Protein AF-A0A3S1HNQ4-F1 (afdb_monomer_lite)

Structure (mmCIF, N/CA/C/O backbone):
data_AF-A0A3S1HNQ4-F1
#
_entry.id   AF-A0A3S1HNQ4-F1
#
loop_
_atom_site.group_PDB
_atom_site.id
_atom_site.type_symbol
_atom_site.label_atom_id
_atom_site.label_alt_id
_atom_site.label_comp_id
_atom_site.label_asym_id
_atom_site.label_entity_id
_atom_site.label_seq_id
_atom_site.pdbx_PDB_ins_code
_atom_site.Cartn_x
_atom_site.Cartn_y
_atom_site.Cartn_z
_atom_site.occupancy
_atom_site.B_iso_or_equiv
_atom_site.auth_seq_id
_atom_site.auth_comp_id
_atom_site.auth_asym_id
_atom_site.auth_atom_id
_atom_site.pdbx_PDB_model_num
ATOM 1 N N . MET A 1 1 ? 0.283 -37.337 -49.065 1.00 54.34 1 MET A N 1
ATOM 2 C CA . MET A 1 1 ? 1.440 -36.701 -48.404 1.00 54.34 1 MET A CA 1
ATOM 3 C C . MET A 1 1 ? 2.284 -37.812 -47.803 1.00 54.34 1 MET A C 1
ATOM 5 O O . MET A 1 1 ? 1.721 -38.575 -47.022 1.00 54.34 1 MET A O 1
ATOM 9 N N . PRO A 1 2 ? 3.546 -37.995 -48.220 1.00 63.28 2 PRO A N 1
ATOM 10 C CA . PRO A 1 2 ? 4.390 -39.072 -47.711 1.00 63.28 2 PRO A CA 1
ATOM 11 C C . PRO A 1 2 ? 4.649 -38.864 -46.216 1.00 63.28 2 PRO A C 1
ATOM 13 O O . PRO A 1 2 ? 4.985 -37.765 -45.781 1.00 63.28 2 PRO A O 1
ATOM 16 N N . VAL A 1 3 ? 4.465 -39.913 -45.417 1.00 62.88 3 VAL A N 1
ATOM 17 C CA . VAL A 1 3 ? 4.645 -39.874 -43.954 1.00 62.88 3 VAL A CA 1
ATOM 18 C C . VAL A 1 3 ? 6.086 -39.487 -43.586 1.00 62.88 3 VAL A C 1
ATOM 20 O O . VAL A 1 3 ? 6.310 -38.817 -42.578 1.00 62.88 3 VAL A O 1
ATOM 23 N N . ASP A 1 4 ? 7.051 -39.805 -44.447 1.00 64.69 4 ASP A N 1
ATOM 24 C CA . ASP A 1 4 ? 8.473 -39.526 -44.237 1.00 64.69 4 ASP A CA 1
ATOM 25 C C . ASP A 1 4 ? 8.819 -38.029 -44.234 1.00 64.69 4 ASP A C 1
ATOM 27 O O . ASP A 1 4 ? 9.642 -37.596 -43.421 1.00 64.69 4 ASP A O 1
ATOM 31 N N . ASP A 1 5 ? 8.129 -37.218 -45.042 1.00 70.94 5 ASP A N 1
ATOM 32 C CA . ASP A 1 5 ? 8.336 -35.763 -45.080 1.00 70.94 5 ASP A CA 1
ATOM 33 C C . ASP A 1 5 ? 7.884 -35.118 -43.763 1.00 70.94 5 ASP A C 1
ATOM 35 O O . ASP A 1 5 ? 8.578 -34.283 -43.180 1.00 70.94 5 ASP A O 1
ATOM 39 N N . THR A 1 6 ? 6.772 -35.605 -43.203 1.00 75.62 6 THR A N 1
ATOM 40 C CA . THR A 1 6 ? 6.246 -35.111 -41.921 1.00 75.62 6 THR A CA 1
ATOM 41 C C . THR A 1 6 ? 7.156 -35.466 -40.742 1.00 75.62 6 THR A C 1
ATOM 43 O O . THR A 1 6 ? 7.328 -34.673 -39.813 1.00 75.62 6 THR A O 1
ATOM 46 N N . VAL A 1 7 ? 7.803 -36.635 -40.780 1.00 79.25 7 VAL A N 1
ATOM 47 C CA . VAL A 1 7 ? 8.755 -37.065 -39.746 1.00 79.25 7 VAL A CA 1
ATOM 48 C C . VAL A 1 7 ? 10.059 -36.271 -39.843 1.00 79.25 7 VAL A C 1
ATOM 50 O O . VAL A 1 7 ? 10.631 -35.902 -38.810 1.00 79.25 7 VAL A O 1
ATOM 53 N N . ALA A 1 8 ? 10.526 -35.972 -41.056 1.00 80.56 8 ALA A N 1
ATOM 54 C CA . ALA A 1 8 ? 11.691 -35.120 -41.274 1.00 80.56 8 ALA A CA 1
ATOM 55 C C . ALA A 1 8 ? 11.450 -33.691 -40.758 1.00 80.56 8 ALA A C 1
ATOM 57 O O . ALA A 1 8 ? 12.297 -33.142 -40.044 1.00 80.56 8 ALA A O 1
ATOM 58 N N . ASP A 1 9 ? 10.271 -33.127 -41.018 1.00 80.94 9 ASP A N 1
ATOM 59 C CA . ASP A 1 9 ? 9.898 -31.791 -40.552 1.00 80.94 9 ASP A CA 1
ATOM 60 C C . ASP A 1 9 ? 9.736 -31.723 -39.030 1.00 80.94 9 ASP A C 1
ATOM 62 O O . ASP A 1 9 ? 10.236 -30.795 -38.386 1.00 80.94 9 ASP A O 1
ATOM 66 N N . LEU A 1 10 ? 9.155 -32.751 -38.406 1.00 83.75 10 LEU A N 1
ATOM 67 C CA . LEU A 1 10 ? 9.084 -32.846 -36.945 1.00 83.75 10 LEU A CA 1
ATOM 68 C C . LEU A 1 10 ? 10.469 -32.964 -36.297 1.00 83.75 10 LEU A C 1
ATOM 70 O O . LEU A 1 10 ? 10.710 -32.377 -35.238 1.00 83.75 10 LEU A O 1
ATOM 74 N N . ARG A 1 11 ? 11.410 -33.683 -36.925 1.00 83.69 11 ARG A N 1
ATOM 75 C CA . ARG A 1 11 ? 12.804 -33.756 -36.454 1.00 83.69 11 ARG A CA 1
ATOM 76 C C . ARG A 1 11 ? 13.501 -32.400 -36.550 1.00 83.69 11 ARG A C 1
ATOM 78 O O . ARG A 1 11 ? 14.183 -32.020 -35.598 1.00 83.69 11 ARG A O 1
ATOM 85 N N . ARG A 1 12 ? 13.285 -31.648 -37.634 1.00 84.62 12 ARG A N 1
ATOM 86 C CA . ARG A 1 12 ? 13.801 -30.277 -37.799 1.00 84.62 12 ARG A CA 1
ATOM 87 C C . ARG A 1 12 ? 13.223 -29.328 -36.753 1.00 84.62 12 ARG A C 1
ATOM 89 O O . ARG A 1 12 ? 13.980 -28.615 -36.099 1.00 84.62 12 ARG A O 1
ATOM 96 N N . LEU A 1 13 ? 11.913 -29.383 -36.517 1.00 86.25 13 LEU A N 1
ATOM 97 C CA . LEU A 1 13 ? 11.249 -28.558 -35.506 1.00 86.25 13 LEU A CA 1
ATOM 98 C C . LEU A 1 13 ? 11.729 -28.896 -34.087 1.00 86.25 13 LEU A C 1
ATOM 100 O O . LEU A 1 13 ? 11.959 -28.004 -33.269 1.00 86.25 13 LEU A O 1
ATOM 104 N N . LYS A 1 14 ? 11.932 -30.185 -33.789 1.00 89.44 14 LYS A N 1
ATOM 105 C CA . LYS A 1 14 ? 12.489 -30.633 -32.507 1.00 89.44 14 LYS A CA 1
ATOM 106 C C . LYS A 1 14 ? 13.933 -30.160 -32.322 1.00 89.44 14 LYS A C 1
ATOM 108 O O . LYS A 1 14 ? 14.269 -29.714 -31.226 1.00 89.44 14 LYS A O 1
ATOM 113 N N . ALA A 1 15 ? 14.761 -30.229 -33.365 1.00 83.75 15 ALA A N 1
ATOM 114 C CA . ALA A 1 15 ? 16.134 -29.727 -33.337 1.00 83.75 15 ALA A CA 1
ATOM 115 C C . ALA A 1 15 ? 16.171 -28.206 -33.121 1.00 83.75 15 ALA A C 1
ATOM 117 O O . ALA A 1 15 ? 16.891 -27.738 -32.244 1.00 83.75 15 ALA A O 1
ATOM 118 N N . HIS A 1 16 ? 15.314 -27.456 -33.820 1.00 84.81 16 HIS A N 1
ATOM 119 C CA . HIS A 1 16 ? 15.172 -26.010 -33.646 1.00 84.81 16 HIS A CA 1
ATOM 120 C C . HIS A 1 16 ? 14.800 -25.635 -32.207 1.00 84.81 16 HIS A C 1
ATOM 122 O O . HIS A 1 16 ? 15.491 -24.852 -31.563 1.00 84.81 16 HIS A O 1
ATOM 128 N N . ARG A 1 17 ? 13.760 -26.268 -31.648 1.00 85.31 17 ARG A N 1
ATOM 129 C CA . ARG A 1 17 ? 13.354 -26.038 -30.251 1.00 85.31 17 ARG A CA 1
ATOM 130 C C . ARG A 1 17 ? 14.420 -26.471 -29.241 1.00 85.31 17 ARG A C 1
ATOM 132 O O . ARG A 1 17 ? 14.466 -25.937 -28.137 1.00 85.31 17 ARG A O 1
ATOM 139 N N . SER A 1 18 ? 15.247 -27.465 -29.572 1.00 85.31 18 SER A N 1
ATOM 140 C CA . SER A 1 18 ? 16.394 -27.844 -28.737 1.00 85.31 18 SER A CA 1
ATOM 141 C C . SER A 1 18 ? 17.453 -26.746 -28.740 1.00 85.31 18 SER A C 1
ATOM 143 O O . SER A 1 18 ? 17.826 -26.285 -27.667 1.00 85.31 18 SER A O 1
ATOM 145 N N . ARG A 1 19 ? 17.843 -26.259 -29.925 1.00 84.31 19 ARG A N 1
ATOM 146 C CA . ARG A 1 19 ? 18.787 -25.146 -30.099 1.00 84.31 19 ARG A CA 1
ATOM 147 C C . ARG A 1 19 ? 18.338 -23.897 -29.340 1.00 84.31 19 ARG A C 1
ATOM 149 O O . ARG A 1 19 ? 19.124 -23.310 -28.611 1.00 84.31 19 ARG A O 1
ATOM 156 N N . GLU A 1 20 ? 17.068 -23.514 -29.450 1.00 84.75 20 GLU A N 1
ATOM 157 C CA . GLU A 1 20 ? 16.527 -22.340 -28.746 1.00 84.75 20 GLU A CA 1
ATOM 158 C C . GLU A 1 20 ? 16.514 -22.480 -27.221 1.00 84.75 20 GLU A C 1
ATOM 160 O O . GLU A 1 20 ? 16.575 -21.481 -26.507 1.00 84.75 20 GLU A O 1
ATOM 165 N N . ARG A 1 21 ? 16.380 -23.701 -26.695 1.00 85.06 21 ARG A N 1
ATOM 166 C CA . ARG A 1 21 ? 16.510 -23.929 -25.250 1.00 85.06 21 ARG A CA 1
ATOM 167 C C . ARG A 1 21 ? 17.958 -23.767 -24.815 1.00 85.06 21 ARG A C 1
ATOM 169 O O . ARG A 1 21 ? 18.224 -23.015 -23.894 1.00 85.06 21 ARG A O 1
ATOM 176 N N . GLU A 1 22 ? 18.888 -24.362 -25.551 1.00 86.56 22 GLU A N 1
ATOM 177 C CA . GLU A 1 22 ? 20.314 -24.275 -25.232 1.00 86.56 22 GLU A CA 1
ATOM 178 C C . GLU A 1 22 ? 20.877 -22.849 -25.374 1.00 86.56 22 GLU A C 1
ATOM 180 O O . GLU A 1 22 ? 21.768 -22.464 -24.617 1.00 86.56 22 GLU A O 1
ATOM 185 N N . LEU A 1 23 ? 20.345 -22.042 -26.301 1.00 84.94 23 LEU A N 1
ATOM 186 C CA . LEU A 1 23 ? 20.666 -20.615 -26.411 1.00 84.94 23 LEU A CA 1
ATOM 187 C C . LEU A 1 23 ? 20.173 -19.821 -25.201 1.00 84.94 23 LEU A C 1
ATOM 189 O O . LEU A 1 23 ? 20.941 -19.044 -24.638 1.00 84.94 23 LEU A O 1
ATOM 193 N N . ARG A 1 24 ? 18.929 -20.056 -24.769 1.00 85.50 24 ARG A N 1
ATOM 194 C CA . ARG A 1 24 ? 18.378 -19.420 -23.566 1.00 85.50 24 ARG A CA 1
ATOM 195 C C . ARG A 1 24 ? 19.156 -19.810 -22.316 1.00 85.50 24 ARG A C 1
ATOM 197 O O . ARG A 1 24 ? 19.517 -18.934 -21.540 1.00 85.50 24 ARG A O 1
ATOM 204 N N . ASP A 1 25 ? 19.503 -21.086 -22.172 1.00 86.19 25 ASP A N 1
ATOM 205 C CA . ASP A 1 25 ? 20.316 -21.570 -21.053 1.00 86.19 25 ASP A CA 1
ATOM 206 C C . ASP A 1 25 ? 21.717 -20.925 -21.053 1.00 86.19 25 ASP A C 1
ATOM 208 O O . ASP A 1 25 ? 22.268 -20.589 -20.000 1.00 86.19 25 ASP A O 1
ATOM 212 N N . LEU A 1 26 ? 22.310 -20.721 -22.238 1.00 86.12 26 LEU A N 1
ATOM 213 C CA . LEU A 1 26 ? 23.581 -20.014 -22.390 1.00 86.12 26 LEU A CA 1
ATOM 214 C C . LEU A 1 26 ? 23.459 -18.539 -21.982 1.00 86.12 26 LEU A C 1
ATOM 216 O O . LEU A 1 26 ? 24.321 -18.041 -21.260 1.00 86.12 26 LEU A O 1
ATOM 220 N N . GLU A 1 27 ? 22.420 -17.840 -22.433 1.00 86.56 27 GLU A N 1
ATOM 221 C CA . GLU A 1 27 ? 22.166 -16.432 -22.106 1.00 86.56 27 GLU A CA 1
ATOM 222 C C . GLU A 1 27 ? 21.877 -16.224 -20.620 1.00 86.56 27 GLU A C 1
ATOM 224 O O . GLU A 1 27 ? 22.511 -15.377 -19.988 1.00 86.56 27 GLU A O 1
ATOM 229 N N . GLU A 1 28 ? 21.008 -17.046 -20.029 1.00 85.94 28 GLU A N 1
ATOM 230 C CA . GLU A 1 28 ? 20.732 -17.027 -18.593 1.00 85.94 28 GLU A CA 1
ATOM 231 C C . GLU A 1 28 ? 22.028 -17.217 -17.801 1.00 85.94 28 GLU A C 1
ATOM 233 O O . GLU A 1 28 ? 22.313 -16.484 -16.850 1.00 85.94 28 GLU A O 1
ATOM 238 N N . ARG A 1 29 ? 22.886 -18.146 -18.238 1.00 83.56 29 ARG A N 1
ATOM 239 C CA . ARG A 1 29 ? 24.167 -18.370 -17.576 1.00 83.56 29 ARG A CA 1
ATOM 240 C C . ARG A 1 29 ? 25.112 -17.172 -17.686 1.00 83.56 29 ARG A C 1
ATOM 242 O O . ARG A 1 29 ? 25.773 -16.862 -16.693 1.00 83.56 29 ARG A O 1
ATOM 249 N N . LYS A 1 30 ? 25.165 -16.494 -18.839 1.00 84.75 30 LYS A N 1
ATOM 250 C CA . LYS A 1 30 ? 25.948 -15.256 -19.018 1.00 84.75 30 LYS A CA 1
ATOM 251 C C . LYS A 1 30 ? 25.476 -14.162 -18.060 1.00 84.75 30 LYS A C 1
ATOM 253 O O . LYS A 1 30 ? 26.302 -13.569 -17.369 1.00 84.75 30 LYS A O 1
ATOM 258 N N . LEU A 1 31 ? 24.161 -13.965 -17.962 1.00 85.44 31 LEU A N 1
ATOM 259 C CA . LEU A 1 31 ? 23.542 -12.974 -17.077 1.00 85.44 31 LEU A CA 1
ATOM 260 C C . LEU A 1 31 ? 23.807 -13.272 -15.598 1.00 85.44 31 LEU A C 1
ATOM 262 O O . LEU A 1 31 ? 24.129 -12.369 -14.828 1.00 85.44 31 LEU A O 1
ATOM 266 N N . LEU A 1 32 ? 23.719 -14.539 -15.190 1.00 81.38 32 LEU A N 1
ATOM 267 C CA . LEU A 1 32 ? 24.033 -14.948 -13.820 1.00 81.38 32 LEU A CA 1
ATOM 268 C C . LEU A 1 32 ? 25.506 -14.700 -13.467 1.00 81.38 32 LEU A C 1
ATOM 270 O O . LEU A 1 32 ? 25.801 -14.263 -12.352 1.00 81.38 32 LEU A O 1
ATOM 274 N N . ASP A 1 33 ? 26.429 -14.953 -14.398 1.00 80.31 33 ASP A N 1
ATOM 275 C CA . ASP A 1 33 ? 27.852 -14.661 -14.206 1.00 80.31 33 ASP A CA 1
ATOM 276 C C . ASP A 1 33 ? 28.102 -13.140 -14.094 1.00 80.31 33 ASP A C 1
ATOM 278 O O . ASP A 1 33 ? 28.816 -12.714 -13.182 1.00 80.31 33 ASP A O 1
ATOM 282 N N . GLU A 1 34 ? 27.452 -12.315 -14.923 1.00 82.12 34 GLU A N 1
ATOM 283 C CA . GLU A 1 34 ? 27.518 -10.845 -14.848 1.00 82.12 34 GLU A CA 1
ATOM 284 C C . GLU A 1 34 ? 26.928 -10.285 -13.547 1.00 82.12 34 GLU A C 1
ATOM 286 O O . GLU A 1 34 ? 27.545 -9.433 -12.902 1.00 82.12 34 GLU A O 1
ATOM 291 N N . LEU A 1 35 ? 25.772 -10.794 -13.108 1.00 79.19 35 LEU A N 1
ATOM 292 C CA . LEU A 1 35 ? 25.153 -10.424 -11.832 1.00 79.19 35 LEU A CA 1
ATOM 293 C C . LEU A 1 35 ? 26.049 -10.792 -10.652 1.00 79.19 35 LEU A C 1
ATOM 295 O O . LEU A 1 35 ? 26.198 -10.010 -9.708 1.00 79.19 35 LEU A O 1
ATOM 299 N N . HIS A 1 36 ? 26.678 -11.967 -10.698 1.00 74.19 36 HIS A N 1
ATOM 300 C CA . HIS A 1 36 ? 27.611 -12.382 -9.662 1.00 74.19 36 HIS A CA 1
ATOM 301 C C . HIS A 1 36 ? 28.845 -11.465 -9.619 1.00 74.19 36 HIS A C 1
ATOM 303 O O . HIS A 1 36 ? 29.333 -11.140 -8.529 1.00 74.19 36 HIS A O 1
ATOM 309 N N . ASP A 1 37 ? 29.350 -11.027 -10.770 1.00 71.75 37 ASP A N 1
ATOM 310 C CA . ASP A 1 37 ? 30.489 -10.111 -10.852 1.00 71.75 37 ASP A CA 1
ATOM 311 C C . ASP A 1 37 ? 30.115 -8.687 -10.410 1.00 71.75 37 ASP A C 1
ATOM 313 O O . ASP A 1 37 ? 30.876 -8.049 -9.676 1.00 71.75 37 ASP A O 1
ATOM 317 N N . ALA A 1 38 ? 28.918 -8.205 -10.752 1.00 75.62 38 ALA A N 1
ATOM 318 C CA . ALA A 1 38 ? 28.383 -6.930 -10.277 1.00 75.62 38 ALA A CA 1
ATOM 319 C C . ALA A 1 38 ? 28.190 -6.927 -8.752 1.00 75.62 38 ALA A C 1
ATOM 321 O O . ALA A 1 38 ? 28.618 -5.995 -8.071 1.00 75.62 38 ALA A O 1
ATOM 322 N N . ASN A 1 39 ? 27.635 -8.003 -8.189 1.00 70.56 39 ASN A N 1
ATOM 323 C CA . ASN A 1 39 ? 27.454 -8.148 -6.744 1.00 70.56 39 ASN A CA 1
ATOM 324 C C . ASN A 1 39 ? 28.808 -8.211 -6.008 1.00 70.56 39 ASN A C 1
ATOM 326 O O . ASN A 1 39 ? 28.969 -7.605 -4.948 1.00 70.56 39 ASN A O 1
ATOM 330 N N . ARG A 1 40 ? 29.828 -8.856 -6.601 1.00 66.94 40 ARG A N 1
ATOM 331 C CA . ARG A 1 40 ? 31.214 -8.808 -6.091 1.00 66.94 40 ARG A CA 1
ATOM 332 C C . ARG A 1 40 ? 31.776 -7.382 -6.082 1.00 66.94 40 ARG A C 1
ATOM 334 O O . ARG A 1 40 ? 32.396 -6.997 -5.093 1.00 66.94 40 ARG A O 1
ATOM 341 N N . ARG A 1 41 ? 31.550 -6.600 -7.145 1.00 67.81 41 ARG A N 1
ATOM 342 C CA . ARG A 1 41 ? 31.999 -5.196 -7.243 1.00 67.81 41 ARG A CA 1
ATOM 343 C C . ARG A 1 41 ? 31.306 -4.295 -6.218 1.00 67.81 41 ARG A C 1
ATOM 345 O O . ARG A 1 41 ? 31.972 -3.482 -5.591 1.00 67.81 41 ARG A O 1
ATOM 352 N N . LEU A 1 42 ? 30.002 -4.476 -6.013 1.00 69.19 42 LEU A N 1
ATOM 353 C CA . LEU A 1 42 ? 29.206 -3.692 -5.063 1.00 69.19 42 LEU A CA 1
ATOM 354 C C . LEU A 1 42 ? 29.532 -4.016 -3.600 1.00 69.19 42 LEU A C 1
ATOM 356 O O . LEU A 1 42 ? 29.556 -3.118 -2.766 1.00 69.19 42 LEU A O 1
ATOM 360 N N . ARG A 1 43 ? 29.813 -5.285 -3.275 1.00 62.75 43 ARG A N 1
ATOM 361 C CA . ARG A 1 43 ? 30.137 -5.703 -1.899 1.00 62.75 43 ARG A CA 1
ATOM 362 C C . ARG A 1 43 ? 31.569 -5.393 -1.464 1.00 62.75 43 ARG A C 1
ATOM 364 O O . ARG A 1 43 ? 31.896 -5.658 -0.311 1.00 62.75 43 ARG A O 1
ATOM 371 N N . GLY A 1 44 ? 32.418 -4.872 -2.354 1.00 53.50 44 GLY A N 1
ATOM 372 C CA . GLY A 1 44 ? 33.756 -4.378 -2.013 1.00 53.50 44 GLY A CA 1
ATOM 373 C C . GLY A 1 44 ? 34.637 -5.368 -1.243 1.00 53.50 44 GLY A C 1
ATOM 374 O O . GLY A 1 44 ? 35.483 -4.934 -0.471 1.00 53.50 44 GLY A O 1
ATOM 375 N N . SER A 1 45 ? 34.430 -6.684 -1.387 1.00 44.62 45 SER A N 1
ATOM 376 C CA . SER A 1 45 ? 35.092 -7.668 -0.524 1.00 44.62 45 SER A CA 1
ATOM 377 C C . SER A 1 45 ? 36.572 -7.829 -0.907 1.00 44.62 45 SER A C 1
ATOM 379 O O . SER A 1 45 ? 36.859 -8.349 -1.990 1.00 44.62 45 SER A O 1
ATOM 381 N N . PRO A 1 46 ? 37.534 -7.465 -0.034 1.00 48.47 46 PRO A N 1
ATOM 382 C CA . PRO A 1 46 ? 38.962 -7.657 -0.293 1.00 48.47 46 PRO A CA 1
ATOM 383 C C . PRO A 1 46 ? 39.422 -9.102 -0.028 1.00 48.47 46 PRO A C 1
ATOM 385 O O . PRO A 1 46 ? 40.581 -9.438 -0.255 1.00 48.47 46 PRO A O 1
ATOM 388 N N . LEU A 1 47 ? 38.533 -9.985 0.441 1.00 42.66 47 LEU A N 1
ATOM 389 C CA . LEU A 1 47 ? 38.860 -11.347 0.887 1.00 42.66 47 LEU A CA 1
ATOM 390 C C . LEU A 1 47 ? 38.469 -12.434 -0.129 1.00 42.66 47 LEU A C 1
ATOM 392 O O . LEU A 1 47 ? 38.215 -13.578 0.233 1.00 42.66 47 LEU A O 1
ATOM 396 N N . GLY A 1 48 ? 38.438 -12.095 -1.420 1.00 44.53 48 GLY A N 1
ATOM 397 C CA . GLY A 1 48 ? 38.013 -13.013 -2.482 1.00 44.53 48 GLY A CA 1
ATOM 398 C C . GLY A 1 48 ? 39.094 -13.463 -3.463 1.00 44.53 48 GLY A C 1
ATOM 399 O O . GLY A 1 48 ? 38.829 -14.354 -4.264 1.00 44.53 48 GLY A O 1
ATOM 400 N N . ALA A 1 49 ? 40.310 -12.907 -3.424 1.00 45.06 49 ALA A N 1
ATOM 401 C CA . ALA A 1 49 ? 41.350 -13.225 -4.416 1.00 45.06 49 ALA A CA 1
ATOM 402 C C . ALA A 1 49 ? 41.867 -14.681 -4.347 1.00 45.06 49 ALA A C 1
ATOM 404 O O . ALA A 1 49 ? 42.624 -15.113 -5.213 1.00 45.06 49 ALA A O 1
ATOM 405 N N . ARG A 1 50 ? 41.460 -15.457 -3.330 1.00 46.09 50 ARG A N 1
ATOM 406 C CA . ARG A 1 50 ? 41.838 -16.872 -3.157 1.00 46.09 50 ARG A CA 1
ATOM 407 C C . ARG A 1 50 ? 40.674 -17.857 -3.158 1.00 46.09 50 ARG A C 1
ATOM 409 O O . ARG A 1 50 ? 40.922 -19.061 -3.152 1.00 46.09 50 ARG A O 1
ATOM 416 N N . ALA A 1 51 ? 39.429 -17.395 -3.255 1.00 47.19 51 ALA A N 1
ATOM 417 C CA . ALA A 1 51 ? 38.329 -18.289 -3.583 1.00 47.19 51 ALA A CA 1
ATOM 418 C C . ALA A 1 51 ? 38.385 -18.542 -5.093 1.00 47.19 51 ALA A C 1
ATOM 420 O O . ALA A 1 51 ? 37.768 -17.830 -5.888 1.00 47.19 51 ALA A O 1
ATOM 421 N N . ARG A 1 52 ? 39.185 -19.539 -5.499 1.00 52.94 52 ARG A N 1
ATOM 422 C CA . ARG A 1 52 ? 39.028 -20.199 -6.799 1.00 52.94 52 ARG A CA 1
ATOM 423 C C . ARG A 1 52 ? 37.620 -20.779 -6.816 1.00 52.94 52 ARG A C 1
ATOM 425 O O . ARG A 1 52 ? 37.413 -21.928 -6.437 1.00 52.94 52 ARG A O 1
ATOM 432 N N . ASP A 1 53 ? 36.664 -19.951 -7.210 1.00 54.78 53 ASP A N 1
ATOM 433 C CA . ASP A 1 53 ? 35.302 -20.354 -7.499 1.00 54.78 53 ASP A CA 1
ATOM 434 C C . ASP A 1 53 ? 35.413 -21.352 -8.648 1.00 54.78 53 ASP A C 1
ATOM 436 O O . ASP A 1 53 ? 35.568 -20.985 -9.814 1.00 54.78 53 ASP A O 1
ATOM 440 N N . LYS A 1 54 ? 35.417 -22.644 -8.307 1.00 57.19 54 LYS A N 1
ATOM 441 C CA . LYS A 1 54 ? 35.355 -23.752 -9.261 1.00 57.19 54 LYS A CA 1
ATOM 442 C C . LYS A 1 54 ? 33.938 -23.796 -9.835 1.00 57.19 54 LYS A C 1
ATOM 444 O O . LYS A 1 54 ? 33.194 -24.753 -9.641 1.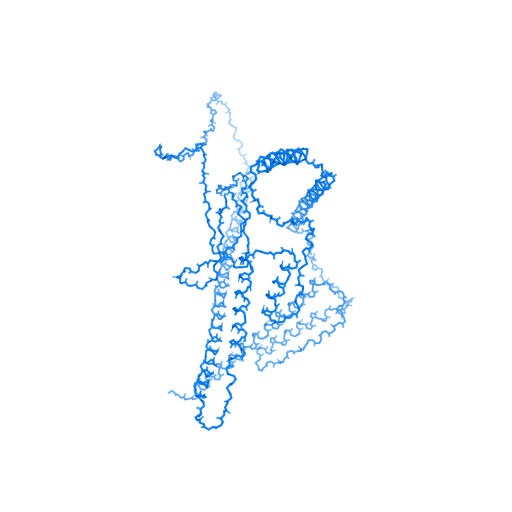00 57.19 54 LYS A O 1
ATOM 449 N N . ARG A 1 55 ? 33.528 -22.717 -10.501 1.00 64.62 55 ARG A N 1
ATOM 450 C CA . ARG A 1 55 ? 32.288 -22.667 -11.268 1.00 64.62 55 ARG A CA 1
ATOM 451 C C . ARG A 1 55 ? 32.443 -23.670 -12.407 1.00 64.62 55 ARG A C 1
ATOM 453 O O . ARG A 1 55 ? 33.390 -23.581 -13.187 1.00 64.62 55 ARG A O 1
ATOM 460 N N . LYS A 1 56 ? 31.530 -24.640 -12.450 1.00 70.38 56 LYS A N 1
ATOM 461 C CA . LYS A 1 56 ? 31.515 -25.726 -13.435 1.00 70.38 56 LYS A CA 1
ATOM 462 C C . LYS A 1 56 ? 31.542 -25.149 -14.859 1.00 70.38 56 LYS A C 1
ATOM 464 O O . LYS A 1 56 ? 30.862 -24.154 -15.118 1.00 70.38 56 LYS A O 1
ATOM 469 N N . ARG A 1 57 ? 32.348 -25.760 -15.734 1.00 75.00 57 ARG A N 1
ATOM 470 C CA . ARG A 1 57 ? 32.361 -25.492 -17.180 1.00 75.00 57 ARG A CA 1
ATOM 471 C C . ARG A 1 57 ? 31.024 -25.891 -17.806 1.00 75.00 57 ARG A C 1
ATOM 473 O O . ARG A 1 57 ? 30.309 -26.722 -17.238 1.00 75.00 57 ARG A O 1
ATOM 480 N N . PHE A 1 58 ? 30.690 -25.297 -18.944 1.00 74.25 58 PHE A N 1
ATOM 481 C CA . PHE A 1 58 ? 29.536 -25.699 -19.735 1.00 74.25 58 PHE A CA 1
ATOM 482 C C . PHE A 1 58 ? 29.678 -27.164 -20.153 1.00 74.25 58 PHE A C 1
ATOM 484 O O . PHE A 1 58 ? 30.763 -27.637 -20.497 1.00 74.25 58 PHE A O 1
ATOM 491 N N . GLN A 1 59 ? 28.562 -27.889 -20.140 1.00 77.44 59 GLN A N 1
ATOM 492 C CA . GLN A 1 59 ? 28.463 -29.111 -20.928 1.00 77.44 59 GLN A CA 1
ATOM 493 C C . GLN A 1 59 ? 28.264 -28.671 -22.377 1.00 77.44 59 GLN A C 1
ATOM 495 O O . GLN A 1 59 ? 27.322 -27.935 -22.667 1.00 77.44 59 GLN A O 1
ATOM 500 N N . LEU A 1 60 ? 29.190 -29.056 -23.255 1.00 81.81 60 LEU A N 1
ATOM 501 C CA . LEU A 1 60 ? 29.186 -28.593 -24.638 1.00 81.81 60 LEU A CA 1
ATOM 502 C C . LEU A 1 60 ? 27.942 -29.102 -25.370 1.00 81.81 60 LEU A C 1
ATOM 504 O O . LEU A 1 60 ? 27.645 -30.300 -25.350 1.00 81.81 60 LEU A O 1
ATOM 508 N N . SER A 1 61 ? 27.239 -28.181 -26.026 1.00 83.62 61 SER A N 1
ATOM 509 C CA . SER A 1 61 ? 26.116 -28.506 -26.899 1.00 83.62 61 SER A CA 1
ATOM 510 C C . SER A 1 61 ? 26.559 -29.417 -28.056 1.00 83.62 61 SER A C 1
ATOM 512 O O . SER A 1 61 ? 27.703 -29.373 -28.520 1.00 83.62 61 SER A O 1
ATOM 514 N N . LYS A 1 62 ? 25.631 -30.257 -28.530 1.00 79.25 62 LYS A N 1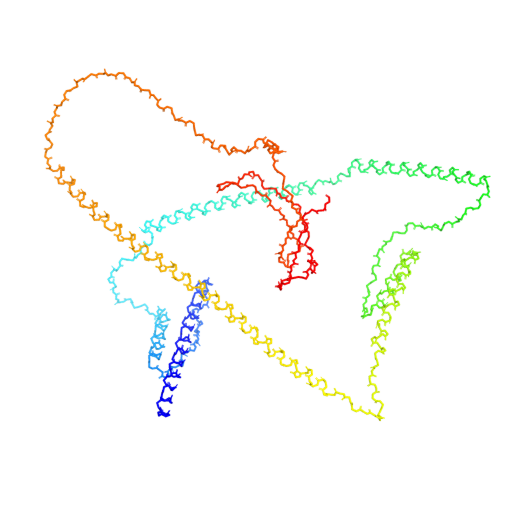
ATOM 515 C CA . LYS A 1 62 ? 25.798 -31.047 -29.762 1.00 79.25 62 LYS A CA 1
ATOM 516 C C . LYS A 1 62 ? 25.643 -30.190 -31.021 1.00 79.25 62 LYS A C 1
ATOM 518 O O . LYS A 1 62 ? 26.060 -30.617 -32.092 1.00 79.25 62 LYS A O 1
ATOM 523 N N . ASP A 1 63 ? 25.036 -29.016 -30.886 1.00 83.00 63 ASP A N 1
ATOM 524 C CA . ASP A 1 63 ? 24.869 -28.035 -31.945 1.00 83.00 63 ASP A CA 1
ATOM 525 C C . ASP A 1 63 ? 26.146 -27.209 -32.109 1.00 83.00 63 ASP A C 1
ATOM 527 O O . ASP A 1 63 ? 26.656 -26.629 -31.151 1.00 83.00 63 ASP A O 1
ATOM 531 N N . GLU A 1 64 ? 26.679 -27.161 -33.326 1.00 85.19 64 GLU A N 1
ATOM 532 C CA . GLU A 1 64 ? 27.980 -26.561 -33.615 1.00 85.19 64 GLU A CA 1
ATOM 533 C C . GLU A 1 64 ? 28.034 -25.067 -33.284 1.00 85.19 64 GLU A C 1
ATOM 535 O O . GLU A 1 64 ? 28.989 -24.614 -32.655 1.00 85.19 64 GLU A O 1
ATOM 540 N N . THR A 1 65 ? 26.976 -24.322 -33.608 1.00 82.38 65 THR A N 1
ATOM 541 C CA . THR A 1 65 ? 26.930 -22.868 -33.393 1.00 82.38 65 THR A CA 1
ATOM 542 C C . THR A 1 65 ? 26.838 -22.522 -31.907 1.00 82.38 65 THR A C 1
ATOM 544 O O . THR A 1 65 ? 27.543 -21.642 -31.412 1.00 82.38 65 THR A O 1
ATOM 547 N N . VAL A 1 66 ? 26.008 -23.254 -31.160 1.00 82.38 66 VAL A N 1
ATOM 548 C CA . VAL A 1 66 ? 25.849 -23.072 -29.710 1.00 82.38 66 VAL A CA 1
ATOM 549 C C . VAL A 1 66 ? 27.121 -23.494 -28.979 1.00 82.38 66 VAL A C 1
ATOM 551 O O . VAL A 1 66 ? 27.576 -22.797 -28.071 1.00 82.38 66 VAL A O 1
ATOM 554 N N . ARG A 1 67 ? 27.747 -24.592 -29.415 1.00 85.00 67 ARG A N 1
ATOM 555 C CA . ARG A 1 67 ? 29.031 -25.073 -28.900 1.00 85.00 67 ARG A CA 1
ATOM 556 C C . ARG A 1 67 ? 30.146 -24.048 -29.100 1.00 85.00 67 ARG A C 1
ATOM 558 O O . ARG A 1 67 ? 30.899 -23.787 -28.165 1.00 85.00 67 ARG A O 1
ATOM 565 N N . GLU A 1 68 ? 30.251 -23.440 -30.278 1.00 85.88 68 GLU A N 1
ATOM 566 C CA . GLU A 1 68 ? 31.227 -22.374 -30.531 1.00 85.88 68 GLU A CA 1
ATOM 567 C C . GLU A 1 68 ? 30.996 -21.166 -29.626 1.00 85.88 68 GLU A C 1
ATOM 569 O O . GLU A 1 68 ? 31.943 -20.656 -29.026 1.00 85.88 68 GLU A O 1
ATOM 574 N N . MET A 1 69 ? 29.742 -20.745 -29.450 1.00 85.19 69 MET A N 1
ATOM 575 C CA . MET A 1 69 ? 29.411 -19.640 -28.549 1.00 85.19 69 MET A CA 1
ATOM 576 C C . MET A 1 69 ? 29.737 -19.950 -27.084 1.00 85.19 69 MET A C 1
ATOM 578 O O . MET A 1 69 ? 30.226 -19.068 -26.373 1.00 85.19 69 MET A O 1
ATOM 582 N N . GLN A 1 70 ? 29.523 -21.189 -26.635 1.00 85.44 70 GLN A N 1
ATOM 583 C CA . GLN A 1 70 ? 29.942 -21.653 -25.309 1.00 85.44 70 GLN A CA 1
ATOM 584 C C . GLN A 1 70 ? 31.467 -21.589 -25.154 1.00 85.44 70 GLN A C 1
ATOM 586 O O . GLN A 1 70 ? 31.956 -21.036 -24.171 1.00 85.44 70 GLN A O 1
ATOM 591 N N . ILE A 1 71 ? 32.224 -22.070 -26.146 1.00 85.94 71 ILE A N 1
ATOM 592 C CA . ILE A 1 71 ? 33.696 -22.047 -26.137 1.00 85.94 71 ILE A CA 1
ATOM 593 C C . ILE A 1 71 ? 34.232 -20.611 -26.128 1.00 85.94 71 ILE A C 1
ATOM 595 O O . ILE A 1 71 ? 35.135 -20.295 -25.353 1.00 85.94 71 ILE A O 1
ATOM 599 N N . GLN A 1 72 ? 33.689 -19.730 -26.972 1.00 83.31 72 GLN A N 1
ATOM 600 C CA . GLN A 1 72 ? 34.093 -18.321 -27.029 1.00 83.31 72 GLN A CA 1
ATOM 601 C C . GLN A 1 72 ? 33.831 -17.620 -25.699 1.00 83.31 72 GLN A C 1
ATOM 603 O O . GLN A 1 72 ? 34.682 -16.885 -25.197 1.00 83.31 72 GLN A O 1
ATOM 608 N N . TYR A 1 73 ? 32.674 -17.889 -25.098 1.00 83.69 73 TYR A N 1
ATOM 609 C CA . TYR A 1 73 ? 32.328 -17.332 -23.804 1.00 83.69 73 TYR A CA 1
ATOM 610 C C . TYR A 1 73 ? 33.244 -17.848 -22.687 1.00 83.69 73 TYR A C 1
ATOM 612 O O . TYR A 1 73 ? 33.758 -17.046 -21.909 1.00 83.69 73 TYR A O 1
ATOM 620 N N . GLU A 1 74 ? 33.523 -19.155 -22.630 1.00 81.06 74 GLU A N 1
ATOM 621 C CA . GLU A 1 74 ? 34.481 -19.707 -21.666 1.00 81.06 74 GLU A CA 1
ATOM 622 C C . GLU A 1 74 ? 35.882 -19.129 -21.855 1.00 81.06 74 GLU A C 1
ATOM 624 O O . GLU A 1 74 ? 36.520 -18.753 -20.875 1.00 81.06 74 GLU A O 1
ATOM 629 N N . ARG A 1 75 ? 36.339 -18.972 -23.101 1.00 80.12 75 ARG A N 1
ATOM 630 C CA . ARG A 1 75 ? 37.635 -18.361 -23.410 1.00 80.12 75 ARG A CA 1
ATOM 631 C C . ARG A 1 75 ? 37.698 -16.906 -22.941 1.00 80.12 75 ARG A C 1
ATOM 633 O O . ARG A 1 75 ? 38.675 -16.515 -22.308 1.00 80.12 75 ARG A O 1
ATOM 640 N N . HIS A 1 76 ? 36.665 -16.110 -23.215 1.00 76.25 76 HIS A N 1
ATOM 641 C CA . HIS A 1 76 ? 36.586 -14.716 -22.768 1.00 76.25 76 HIS A CA 1
ATOM 642 C C . HIS A 1 76 ? 36.551 -14.614 -21.235 1.00 76.25 76 HIS A C 1
ATOM 644 O O . HIS A 1 76 ? 37.232 -13.786 -20.628 1.00 76.25 76 HIS A O 1
ATOM 650 N N . ARG A 1 77 ? 35.811 -15.517 -20.589 1.00 75.69 77 ARG A N 1
ATOM 651 C CA . ARG A 1 77 ? 35.733 -15.635 -19.133 1.00 75.69 77 ARG A CA 1
ATOM 652 C C . ARG A 1 77 ? 37.073 -16.033 -18.508 1.00 75.69 77 ARG A C 1
ATOM 654 O O . ARG A 1 77 ? 37.474 -15.448 -17.504 1.00 75.69 77 ARG A O 1
ATOM 661 N N . GLU A 1 78 ? 37.789 -16.981 -19.104 1.00 71.06 78 GLU A N 1
ATOM 662 C CA . GLU A 1 78 ? 39.136 -17.367 -18.677 1.00 71.06 78 GLU A CA 1
ATOM 663 C C . GLU A 1 78 ? 40.145 -16.230 -18.879 1.00 71.06 78 GLU A C 1
ATOM 665 O O . GLU A 1 78 ? 40.941 -15.985 -17.975 1.00 71.06 78 GLU A O 1
ATOM 670 N N . MET A 1 79 ? 40.076 -15.473 -19.984 1.00 67.25 79 MET A N 1
ATOM 671 C CA . MET A 1 79 ? 40.917 -14.282 -20.185 1.00 67.25 79 MET A CA 1
ATOM 672 C C . MET A 1 79 ? 40.678 -13.215 -19.110 1.00 67.25 79 MET A C 1
ATOM 674 O O . MET A 1 79 ? 41.637 -12.689 -18.542 1.00 67.25 79 MET A O 1
ATOM 678 N N . ASN A 1 80 ? 39.415 -12.940 -18.773 1.00 63.47 80 ASN A N 1
ATOM 679 C CA . ASN A 1 80 ? 39.063 -11.971 -17.732 1.00 63.47 80 ASN A CA 1
ATOM 680 C C . ASN A 1 80 ? 39.527 -12.407 -16.333 1.00 63.47 80 ASN A C 1
ATOM 682 O O . ASN A 1 80 ? 39.890 -11.564 -15.514 1.00 63.47 80 ASN A O 1
ATOM 686 N N . MET A 1 81 ? 39.574 -13.715 -16.065 1.00 60.56 81 MET A N 1
ATOM 687 C CA . MET A 1 81 ? 40.107 -14.272 -14.814 1.00 60.56 81 MET A CA 1
ATOM 688 C C . MET A 1 81 ? 41.645 -14.342 -14.802 1.00 60.56 81 MET A C 1
ATOM 690 O O . MET A 1 81 ? 42.262 -14.184 -13.748 1.00 60.56 81 MET A O 1
ATOM 694 N N . ALA A 1 82 ? 42.281 -14.561 -15.956 1.00 56.69 82 ALA A N 1
ATOM 695 C CA . ALA A 1 82 ? 43.735 -14.659 -16.104 1.00 56.69 82 ALA A CA 1
ATOM 696 C C . ALA A 1 82 ? 44.446 -13.291 -16.141 1.00 56.69 82 ALA A C 1
ATOM 698 O O . ALA A 1 82 ? 45.638 -13.215 -15.837 1.00 56.69 82 ALA A O 1
ATOM 699 N N . GLY A 1 83 ? 43.728 -12.196 -16.421 1.00 48.59 83 GLY A N 1
ATOM 700 C CA . GLY A 1 83 ? 44.263 -10.825 -16.441 1.00 48.59 83 GLY A CA 1
ATOM 701 C C . GLY A 1 83 ? 44.818 -10.301 -15.104 1.00 48.59 83 GLY A C 1
ATOM 702 O O . GLY A 1 83 ? 45.379 -9.209 -15.055 1.00 48.59 83 GLY A O 1
ATOM 703 N N . GLY A 1 84 ? 44.705 -11.070 -14.014 1.00 48.88 84 GLY A N 1
ATOM 704 C CA . GLY A 1 84 ? 45.264 -10.738 -12.700 1.00 48.88 84 GLY A CA 1
ATOM 705 C C . GLY A 1 84 ? 46.711 -11.186 -12.456 1.00 48.88 84 GLY A C 1
ATOM 706 O O . GLY A 1 84 ? 47.244 -10.919 -11.380 1.00 48.88 84 GLY A O 1
ATOM 707 N N . GLY A 1 85 ? 47.371 -11.870 -13.396 1.00 47.06 85 GLY A N 1
ATOM 708 C CA . GLY A 1 85 ? 48.653 -12.511 -13.096 1.00 47.06 85 GLY A CA 1
ATOM 709 C C . GLY A 1 85 ? 49.587 -12.672 -14.283 1.00 47.06 85 GLY A C 1
ATOM 710 O O . GLY A 1 85 ? 49.752 -13.787 -14.758 1.00 47.06 85 GLY A O 1
ATOM 711 N N . ARG A 1 86 ? 50.221 -11.571 -14.705 1.00 42.38 86 ARG A N 1
ATOM 712 C CA . ARG A 1 86 ? 51.633 -11.465 -15.141 1.00 42.38 86 ARG A CA 1
ATOM 713 C C . ARG A 1 86 ? 51.859 -10.062 -15.706 1.00 42.38 86 ARG A C 1
ATOM 715 O O . ARG A 1 86 ? 51.421 -9.735 -16.801 1.00 42.38 86 ARG A O 1
ATOM 722 N N . ARG A 1 87 ? 52.512 -9.202 -14.919 1.00 45.62 87 ARG A N 1
ATOM 723 C CA . ARG A 1 87 ? 53.061 -7.942 -15.429 1.00 45.62 87 ARG A CA 1
ATOM 724 C C . ARG A 1 87 ? 54.335 -8.271 -16.197 1.00 45.62 87 ARG A C 1
ATOM 726 O O . ARG A 1 87 ? 55.393 -8.407 -15.591 1.00 45.62 87 ARG A O 1
ATOM 733 N N . ASP A 1 88 ? 54.226 -8.376 -17.512 1.00 40.09 88 ASP A N 1
ATOM 734 C CA . ASP A 1 88 ? 55.393 -8.379 -18.387 1.00 40.09 88 ASP A CA 1
ATOM 735 C C . ASP A 1 88 ? 55.879 -6.932 -18.564 1.00 40.09 88 ASP A C 1
ATOM 737 O O . ASP A 1 88 ? 55.367 -6.164 -19.378 1.00 40.09 88 ASP A O 1
ATOM 741 N N . TYR A 1 89 ? 56.891 -6.541 -17.783 1.00 44.78 89 TYR A N 1
ATOM 742 C CA . TYR A 1 89 ? 57.585 -5.247 -17.871 1.00 44.78 89 TYR A CA 1
ATOM 743 C C . TYR A 1 89 ? 58.504 -5.151 -19.108 1.00 44.78 89 TYR A C 1
ATOM 745 O O . TYR A 1 89 ? 59.649 -4.709 -19.010 1.00 44.78 89 TYR A O 1
ATOM 753 N N . ARG A 1 90 ? 58.053 -5.590 -20.292 1.00 46.34 90 ARG A N 1
ATOM 754 C CA . ARG A 1 90 ? 58.893 -5.523 -21.502 1.00 46.34 90 ARG A CA 1
ATOM 755 C C . ARG A 1 90 ? 58.149 -5.336 -22.821 1.00 46.34 90 ARG A C 1
ATOM 757 O O . ARG A 1 90 ? 58.576 -5.835 -23.856 1.00 46.34 90 ARG A O 1
ATOM 764 N N . ARG A 1 91 ? 57.074 -4.551 -22.821 1.00 43.69 91 ARG A N 1
ATOM 765 C CA . ARG A 1 91 ? 56.531 -3.979 -24.059 1.00 43.69 91 ARG A CA 1
ATOM 766 C C . ARG A 1 91 ? 56.115 -2.544 -23.779 1.00 43.69 91 ARG A C 1
ATOM 768 O O . ARG A 1 91 ? 55.190 -2.326 -23.006 1.00 43.69 91 ARG A O 1
ATOM 775 N N . LYS A 1 92 ? 56.834 -1.570 -24.348 1.00 49.56 92 LYS A N 1
ATOM 776 C CA . LYS A 1 92 ? 56.391 -0.169 -24.359 1.00 49.56 92 LYS A CA 1
ATOM 777 C C . LYS A 1 92 ? 55.064 -0.125 -25.130 1.00 49.56 92 LYS A C 1
ATOM 779 O O . LYS A 1 92 ? 55.090 -0.458 -26.314 1.00 49.56 92 LYS A O 1
ATOM 784 N N . PRO A 1 93 ? 53.928 0.227 -24.508 1.00 47.41 93 PRO A N 1
ATOM 785 C CA . PRO A 1 93 ? 52.713 0.504 -25.249 1.00 47.41 93 PRO A CA 1
ATOM 786 C C . PRO A 1 93 ? 52.860 1.902 -25.840 1.00 47.41 93 PRO A C 1
ATOM 788 O O . PRO A 1 93 ? 53.210 2.846 -25.127 1.00 47.41 93 PRO A O 1
ATOM 791 N N . GLU A 1 94 ? 52.611 2.030 -27.136 1.00 50.34 94 GLU A N 1
ATOM 792 C CA . GLU A 1 94 ? 52.338 3.328 -27.735 1.00 50.34 94 GLU A CA 1
ATOM 793 C C . GLU A 1 94 ? 51.242 4.025 -26.919 1.00 50.34 94 GLU A C 1
ATOM 795 O O . GLU A 1 94 ? 50.225 3.428 -26.553 1.00 50.34 94 GLU A O 1
ATOM 800 N N . LEU A 1 95 ? 51.522 5.271 -26.545 1.00 50.41 95 LEU A N 1
ATOM 801 C CA . LEU A 1 95 ? 50.693 6.091 -25.675 1.00 50.41 95 LEU A CA 1
ATOM 802 C C . LEU A 1 95 ? 49.380 6.433 -26.386 1.00 50.41 95 LEU A C 1
ATOM 804 O O . LEU A 1 95 ? 49.263 7.476 -27.024 1.00 50.41 95 LEU A O 1
ATOM 808 N N . LEU A 1 96 ? 48.364 5.584 -26.238 1.00 54.00 96 LEU A N 1
ATOM 809 C CA . LEU A 1 96 ? 46.988 6.041 -26.395 1.00 54.00 96 LEU A CA 1
ATOM 810 C C . LEU A 1 96 ? 46.708 7.068 -25.285 1.00 54.00 96 LEU A C 1
ATOM 812 O O . LEU A 1 96 ? 47.014 6.781 -24.120 1.00 54.00 96 LEU A O 1
ATOM 816 N N . PRO A 1 97 ? 46.142 8.251 -25.599 1.00 58.38 97 PRO A N 1
ATOM 817 C CA . PRO A 1 97 ? 45.794 9.237 -24.590 1.00 58.38 97 PRO A CA 1
ATOM 818 C C . PRO A 1 97 ? 44.832 8.592 -23.599 1.00 58.38 97 PRO A C 1
ATOM 820 O O . PRO A 1 97 ? 43.684 8.281 -23.918 1.00 58.38 97 PRO A O 1
ATOM 823 N N . ARG A 1 98 ? 45.323 8.335 -22.388 1.00 60.53 98 ARG A N 1
ATOM 824 C CA . ARG A 1 98 ? 44.514 7.808 -21.298 1.00 60.53 98 ARG A CA 1
ATOM 825 C C . ARG A 1 98 ? 43.415 8.837 -21.047 1.00 60.53 98 ARG A C 1
ATOM 827 O O . ARG A 1 98 ? 43.725 9.953 -20.632 1.00 60.53 98 ARG A O 1
ATOM 834 N N . TYR A 1 99 ? 42.165 8.483 -21.351 1.00 64.19 99 TYR A N 1
ATOM 835 C CA . TYR A 1 99 ? 41.015 9.349 -21.108 1.00 64.19 99 TYR A CA 1
ATOM 836 C C . TYR A 1 99 ? 41.062 9.813 -19.654 1.00 64.19 99 TYR A C 1
ATOM 838 O O . TYR A 1 99 ? 40.986 8.999 -18.730 1.00 64.19 99 TYR A O 1
ATOM 846 N N . ASN A 1 100 ? 41.288 11.111 -19.466 1.00 67.75 100 ASN A N 1
ATOM 847 C CA . ASN A 1 100 ? 41.351 11.723 -18.156 1.00 67.75 100 ASN A CA 1
ATOM 848 C C . ASN A 1 100 ? 39.979 12.353 -17.888 1.00 67.75 100 ASN A C 1
ATOM 850 O O . ASN A 1 100 ? 39.718 13.443 -18.402 1.00 67.75 100 ASN A O 1
ATOM 854 N N . PRO A 1 101 ? 39.095 11.692 -17.118 1.00 65.06 101 PRO A N 1
ATOM 855 C CA . PRO A 1 101 ? 37.759 12.208 -16.820 1.00 65.06 101 PRO A CA 1
ATOM 856 C C . PRO A 1 101 ? 37.794 13.580 -16.132 1.00 65.06 101 PRO A C 1
ATOM 858 O O . PRO A 1 101 ? 36.809 14.305 -16.172 1.00 65.06 101 PRO A O 1
ATOM 861 N N . SER A 1 102 ? 38.938 13.984 -15.570 1.00 65.75 102 SER A N 1
ATOM 862 C CA . SER A 1 102 ? 39.145 15.317 -15.001 1.00 65.75 102 SER A CA 1
ATOM 863 C C . SER A 1 102 ? 39.251 16.439 -16.039 1.00 65.75 102 SER A C 1
ATOM 865 O O . SER A 1 102 ? 39.213 17.597 -15.644 1.00 65.75 102 SER A O 1
ATOM 867 N N . ASN A 1 103 ? 39.406 16.144 -17.336 1.00 71.56 103 ASN A N 1
ATOM 868 C CA . ASN A 1 103 ? 39.479 17.148 -18.408 1.00 71.56 103 ASN A CA 1
ATOM 869 C C . ASN A 1 103 ? 38.189 17.261 -19.234 1.00 71.56 103 ASN A C 1
ATOM 871 O O . ASN A 1 103 ? 38.075 18.200 -20.018 1.00 71.56 103 ASN A O 1
ATOM 875 N N . ASP A 1 104 ? 37.221 16.358 -19.050 1.00 80.56 104 ASP A N 1
ATOM 876 C CA . ASP A 1 104 ? 35.931 16.440 -19.737 1.00 80.56 104 ASP A CA 1
ATOM 877 C C . ASP A 1 104 ? 35.065 17.545 -19.089 1.00 80.56 104 ASP A C 1
ATOM 879 O O . ASP A 1 104 ? 34.725 17.441 -17.902 1.00 80.56 104 ASP A O 1
ATOM 883 N N . PRO A 1 105 ? 34.697 18.613 -19.828 1.00 78.75 105 PRO A N 1
ATOM 884 C CA . PRO A 1 105 ? 33.874 19.699 -19.296 1.00 78.75 105 PRO A CA 1
ATOM 885 C C . PRO A 1 105 ? 32.516 19.207 -18.776 1.00 78.75 105 PRO A C 1
ATOM 887 O O . PRO A 1 105 ? 31.990 19.775 -17.820 1.00 78.75 105 PRO A O 1
ATOM 890 N N . LYS A 1 106 ? 31.973 18.119 -19.336 1.00 82.56 106 LYS A N 1
ATOM 891 C CA . LYS A 1 106 ? 30.700 17.537 -18.901 1.00 82.56 106 LYS A CA 1
ATOM 892 C C . LYS A 1 106 ? 30.827 16.844 -17.545 1.00 82.56 106 LYS A C 1
ATOM 894 O O . LYS A 1 106 ? 29.935 16.964 -16.707 1.00 82.56 106 LYS A O 1
ATOM 899 N N . VAL A 1 107 ? 31.949 16.165 -17.301 1.00 83.19 107 VAL A N 1
ATOM 900 C CA . VAL A 1 107 ? 32.247 15.532 -16.005 1.00 83.19 107 VAL A CA 1
ATOM 901 C C . VAL A 1 107 ? 32.526 16.591 -14.939 1.00 83.19 107 VAL A C 1
ATOM 903 O O . VAL A 1 107 ? 32.043 16.449 -13.817 1.00 83.19 107 VAL A O 1
ATOM 906 N N . LYS A 1 108 ? 33.218 17.687 -15.287 1.00 82.75 108 LYS A N 1
ATOM 907 C CA . LYS A 1 108 ? 33.411 18.831 -14.377 1.00 82.75 108 LYS A CA 1
ATOM 908 C C . LYS A 1 108 ? 32.087 19.473 -13.981 1.00 82.75 108 LYS A C 1
ATOM 910 O O . LYS A 1 108 ? 31.819 19.620 -12.794 1.00 82.75 108 LYS A O 1
ATOM 915 N N . GLN A 1 109 ? 31.228 19.776 -14.953 1.00 86.19 109 GLN A N 1
ATOM 916 C CA . GLN A 1 109 ? 29.917 20.366 -14.689 1.00 86.19 109 GLN A CA 1
ATOM 917 C C . GLN A 1 109 ? 29.035 19.438 -13.842 1.00 86.19 109 GLN A C 1
ATOM 919 O O . GLN A 1 109 ? 28.349 19.892 -12.924 1.00 86.19 109 GLN A O 1
ATOM 924 N N . LEU A 1 110 ? 29.081 18.126 -14.102 1.00 89.12 110 LEU A N 1
ATOM 925 C CA . LEU A 1 110 ? 28.360 17.145 -13.299 1.00 89.12 110 LEU A CA 1
ATOM 926 C C . LEU A 1 110 ? 28.900 17.095 -11.862 1.00 89.12 110 LEU A C 1
ATOM 928 O O . LEU A 1 110 ? 28.105 17.132 -10.927 1.00 89.12 110 LEU A O 1
ATOM 932 N N . ALA A 1 111 ? 30.222 17.083 -11.675 1.00 86.44 111 ALA A N 1
ATOM 933 C CA . ALA A 1 111 ? 30.854 17.105 -10.357 1.00 86.44 111 ALA A CA 1
ATOM 934 C C . ALA A 1 111 ? 30.537 18.393 -9.577 1.00 86.44 111 ALA A C 1
ATOM 936 O O . ALA A 1 111 ? 30.218 18.324 -8.392 1.00 86.44 111 ALA A O 1
ATOM 937 N N . GLU A 1 112 ? 30.538 19.553 -10.238 1.00 88.44 112 GLU A N 1
ATOM 938 C CA . GLU A 1 112 ? 30.142 20.834 -9.642 1.00 88.44 112 GLU A CA 1
ATOM 939 C C . GLU A 1 112 ? 28.660 20.847 -9.247 1.00 88.44 112 GLU A C 1
ATOM 941 O O . GLU A 1 112 ? 28.316 21.251 -8.134 1.00 88.44 112 GLU A O 1
ATOM 946 N N . SER A 1 113 ? 27.773 20.358 -10.121 1.00 90.50 113 SER A N 1
ATOM 947 C CA . SER A 1 113 ? 26.341 20.248 -9.817 1.00 90.50 113 SER A CA 1
ATOM 948 C C . SER A 1 113 ? 26.078 19.282 -8.658 1.00 90.50 113 SER A C 1
ATOM 950 O O . SER A 1 113 ? 25.265 19.564 -7.778 1.00 90.50 113 SER A O 1
ATOM 952 N N . HIS A 1 114 ? 26.819 18.174 -8.606 1.00 89.94 114 HIS A N 1
ATOM 953 C CA . HIS A 1 114 ? 26.732 17.205 -7.527 1.00 89.94 114 HIS A CA 1
ATOM 954 C C . HIS A 1 114 ? 27.259 17.787 -6.213 1.00 89.94 114 HIS A C 1
ATOM 956 O O . HIS A 1 114 ? 26.611 17.617 -5.185 1.00 89.94 114 HIS A O 1
ATOM 962 N N . GLY A 1 115 ? 28.359 18.545 -6.248 1.00 91.12 115 GLY A N 1
ATOM 963 C CA . GLY A 1 115 ? 28.893 19.266 -5.092 1.00 91.12 115 GLY A CA 1
ATOM 964 C C . GLY A 1 115 ? 27.893 20.268 -4.512 1.00 91.12 115 GLY A C 1
ATOM 965 O O . GLY A 1 115 ? 27.615 20.227 -3.316 1.00 91.12 115 GLY A O 1
ATOM 966 N N . ARG A 1 116 ? 27.264 21.095 -5.360 1.00 90.81 116 ARG A N 1
ATOM 967 C CA . ARG A 1 116 ? 26.208 22.037 -4.935 1.00 90.81 116 ARG A CA 1
ATOM 968 C C . ARG A 1 116 ? 24.996 21.323 -4.341 1.00 90.81 116 ARG A C 1
ATOM 970 O O . ARG A 1 116 ? 24.445 21.761 -3.332 1.00 90.81 116 ARG A O 1
ATOM 977 N N . ASN A 1 117 ? 24.593 20.201 -4.936 1.00 89.81 117 ASN A N 1
ATOM 978 C CA . ASN A 1 117 ? 23.501 19.391 -4.405 1.00 89.81 117 ASN A CA 1
ATOM 979 C C . ASN A 1 117 ? 23.870 18.787 -3.044 1.00 89.81 117 ASN A C 1
ATOM 981 O O . ASN A 1 117 ? 23.067 18.860 -2.120 1.00 89.81 117 ASN A O 1
ATOM 985 N N . MET A 1 118 ? 25.082 18.246 -2.888 1.00 92.94 118 MET A N 1
ATOM 986 C CA . MET A 1 118 ? 25.571 17.714 -1.611 1.00 92.94 118 MET A CA 1
ATOM 987 C C . MET A 1 118 ? 25.631 18.789 -0.530 1.00 92.94 118 MET A C 1
ATOM 989 O O . MET A 1 118 ? 25.204 18.541 0.594 1.00 92.94 118 MET A O 1
ATOM 993 N N . GLU A 1 119 ? 26.071 19.998 -0.865 1.00 91.56 119 GLU A N 1
ATOM 994 C CA . GLU A 1 119 ? 26.052 21.129 0.060 1.00 91.56 119 GLU A CA 1
ATOM 995 C C . GLU A 1 119 ? 24.620 21.496 0.478 1.00 91.56 119 GLU A C 1
ATOM 997 O O . GLU A 1 119 ? 24.349 21.622 1.672 1.00 91.56 119 GLU A O 1
ATOM 1002 N N . SER A 1 120 ? 23.673 21.553 -0.468 1.00 92.25 120 SER A N 1
ATOM 1003 C CA . SER A 1 120 ? 22.246 21.766 -0.172 1.00 92.25 120 SER A CA 1
ATOM 1004 C C . SER A 1 120 ? 21.649 20.663 0.711 1.00 92.25 120 SER A C 1
ATOM 1006 O O . SER A 1 120 ? 20.826 20.935 1.586 1.00 92.25 120 SER A O 1
ATOM 1008 N N . PHE A 1 121 ? 22.058 19.408 0.518 1.00 93.69 121 PHE A N 1
ATOM 1009 C CA . PHE A 1 121 ? 21.640 18.314 1.391 1.00 93.69 121 PHE A CA 1
ATOM 1010 C C . PHE A 1 121 ? 22.258 18.436 2.783 1.00 93.69 121 PHE A C 1
ATOM 1012 O O . PHE A 1 121 ? 21.556 18.231 3.770 1.00 93.69 121 PHE A O 1
ATOM 1019 N N . HIS A 1 122 ? 23.533 18.809 2.894 1.00 93.81 122 HIS A N 1
ATOM 1020 C CA . HIS A 1 122 ? 24.186 19.009 4.184 1.00 93.81 122 HIS A CA 1
ATOM 1021 C C . HIS A 1 122 ? 23.595 20.184 4.970 1.00 93.81 122 HIS A C 1
ATOM 1023 O O . HIS A 1 122 ? 23.451 20.065 6.187 1.00 93.81 122 HIS A O 1
ATOM 1029 N N . THR A 1 123 ? 23.217 21.286 4.317 1.00 93.25 123 THR A N 1
ATOM 1030 C CA . THR A 1 123 ? 22.537 22.410 4.983 1.00 93.25 123 THR A CA 1
ATOM 1031 C C . THR A 1 123 ? 21.152 22.006 5.470 1.00 93.25 123 THR A C 1
ATOM 1033 O O . THR A 1 123 ? 20.881 22.129 6.662 1.00 93.25 123 THR A O 1
ATOM 1036 N N . LYS A 1 124 ? 20.331 21.390 4.609 1.00 93.56 124 LYS A N 1
ATOM 1037 C CA . LYS A 1 124 ? 19.017 20.853 5.003 1.00 93.56 124 LYS A CA 1
ATOM 1038 C C . LYS A 1 124 ? 19.120 19.848 6.146 1.00 93.56 124 LYS A C 1
ATOM 1040 O O . LYS A 1 124 ? 18.316 19.888 7.067 1.00 93.56 124 LYS A O 1
ATOM 1045 N N . ASN A 1 125 ? 20.112 18.961 6.111 1.00 92.50 125 ASN A N 1
ATOM 1046 C CA . ASN A 1 125 ? 20.309 17.970 7.164 1.00 92.50 125 ASN A CA 1
ATOM 1047 C C . ASN A 1 125 ? 20.730 18.629 8.490 1.00 92.50 125 ASN A C 1
ATOM 1049 O O . ASN A 1 125 ? 20.226 18.262 9.544 1.00 92.50 125 ASN A O 1
ATOM 1053 N N . ARG A 1 126 ? 21.581 19.666 8.454 1.00 94.38 126 ARG A N 1
ATOM 1054 C CA . ARG A 1 126 ? 21.899 20.471 9.648 1.00 94.38 126 ARG A CA 1
ATOM 1055 C C . ARG A 1 126 ? 20.671 21.186 10.209 1.00 94.38 126 ARG A C 1
ATOM 1057 O O . ARG A 1 126 ? 20.523 21.245 11.426 1.00 94.38 126 ARG A O 1
ATOM 1064 N N . ASP A 1 127 ? 19.802 21.712 9.354 1.00 93.94 127 ASP A N 1
ATOM 1065 C CA . ASP A 1 127 ? 18.577 22.386 9.790 1.00 93.94 127 ASP A CA 1
ATOM 1066 C C . ASP A 1 127 ? 17.565 21.400 10.384 1.00 93.94 127 ASP A C 1
ATOM 1068 O O . ASP A 1 127 ? 16.985 21.679 11.432 1.00 93.94 127 ASP A O 1
ATOM 1072 N N . LEU A 1 128 ? 17.421 20.211 9.793 1.00 93.88 128 LEU A N 1
ATOM 1073 C CA . LEU A 1 128 ? 16.618 19.125 10.359 1.00 93.88 128 LEU A CA 1
ATOM 1074 C C . LEU A 1 128 ? 17.166 18.652 11.710 1.00 93.88 128 LEU A C 1
ATOM 1076 O O . LEU A 1 128 ? 16.393 18.428 12.639 1.00 93.88 128 LEU A O 1
ATOM 1080 N N . GLU A 1 129 ? 18.488 18.550 11.858 1.00 92.56 129 GLU A N 1
ATOM 1081 C CA . GLU A 1 129 ? 19.115 18.183 13.131 1.00 92.56 129 GLU A CA 1
ATOM 1082 C C . GLU A 1 129 ? 18.862 19.257 14.203 1.00 92.56 129 GLU A C 1
ATOM 1084 O O . GLU A 1 129 ? 18.524 18.933 15.342 1.00 92.56 129 GLU A O 1
ATOM 1089 N N . ARG A 1 130 ? 18.923 20.545 13.831 1.00 94.88 130 ARG A N 1
ATOM 1090 C CA . ARG A 1 130 ? 18.551 21.664 14.716 1.00 94.88 130 ARG A CA 1
ATOM 1091 C C . ARG A 1 130 ? 17.083 21.603 15.127 1.00 94.88 130 ARG A C 1
ATOM 1093 O O . ARG A 1 130 ? 16.794 21.763 16.310 1.00 94.88 130 ARG A O 1
ATOM 1100 N N . GLN A 1 131 ? 16.177 21.345 14.184 1.00 94.25 131 GLN A N 1
ATOM 1101 C CA . GLN A 1 131 ? 14.749 21.178 14.469 1.00 94.25 131 GLN A CA 1
ATOM 1102 C C . GLN A 1 131 ? 14.504 19.988 15.400 1.00 94.25 131 GLN A C 1
ATOM 1104 O O . GLN A 1 131 ? 13.725 20.099 16.345 1.00 94.25 131 GLN A O 1
ATOM 1109 N N . ARG A 1 132 ? 15.204 18.866 15.193 1.00 96.12 132 ARG A N 1
ATOM 1110 C CA . ARG A 1 132 ? 15.112 17.695 16.072 1.00 96.12 132 ARG A CA 1
ATOM 1111 C C . ARG A 1 132 ? 15.565 18.029 17.492 1.00 96.12 132 ARG A C 1
ATOM 1113 O O . ARG A 1 132 ? 14.884 17.663 18.447 1.00 96.12 132 ARG A O 1
ATOM 1120 N N . GLU A 1 133 ? 16.668 18.758 17.633 1.00 94.19 133 GLU A N 1
ATOM 1121 C CA . GLU A 1 133 ? 17.197 19.195 18.929 1.00 94.19 133 GLU A CA 1
ATOM 1122 C C . GLU A 1 133 ? 16.283 20.228 19.614 1.00 94.19 133 GLU A C 1
ATOM 1124 O O . GLU A 1 133 ? 16.168 20.264 20.838 1.00 94.19 133 GLU A O 1
ATOM 1129 N N . GLU A 1 134 ? 15.607 21.082 18.843 1.00 94.50 134 GLU A N 1
ATOM 1130 C CA . GLU A 1 134 ? 14.612 22.023 19.360 1.00 94.50 134 GLU A CA 1
ATOM 1131 C C . GLU A 1 134 ? 13.351 21.304 19.848 1.00 94.50 134 GLU A C 1
ATOM 1133 O O . GLU A 1 134 ? 12.897 21.566 20.960 1.00 94.50 134 GLU A O 1
ATOM 1138 N N . ILE A 1 135 ? 12.815 20.364 19.064 1.00 91.19 135 ILE A N 1
ATOM 1139 C CA . ILE A 1 135 ? 11.678 19.527 19.471 1.00 91.19 135 ILE A CA 1
ATOM 1140 C C . ILE A 1 135 ? 12.036 18.754 20.737 1.00 91.19 135 ILE A C 1
ATOM 1142 O O . ILE A 1 135 ? 11.259 18.743 21.689 1.00 91.19 135 ILE A O 1
ATOM 1146 N N . ARG A 1 136 ? 13.237 18.171 20.786 1.00 90.44 136 ARG A N 1
ATOM 1147 C CA . ARG A 1 136 ? 13.740 17.482 21.973 1.00 90.44 136 ARG A CA 1
ATOM 1148 C C . ARG A 1 136 ? 13.803 18.416 23.181 1.00 90.44 136 ARG A C 1
ATOM 1150 O O . ARG A 1 136 ? 13.273 18.065 24.227 1.00 90.44 136 ARG A O 1
ATOM 1157 N N . ARG A 1 137 ? 14.346 19.629 23.034 1.00 90.44 137 ARG A N 1
ATOM 1158 C CA . ARG A 1 137 ? 14.362 20.638 24.110 1.00 90.44 137 ARG A CA 1
ATOM 1159 C C . ARG A 1 137 ? 12.966 21.073 24.547 1.00 90.44 137 ARG A C 1
ATOM 1161 O O . ARG A 1 137 ? 12.739 21.240 25.740 1.00 90.44 137 ARG A O 1
ATOM 1168 N N . ARG A 1 138 ? 12.021 21.240 23.618 1.00 86.88 138 ARG A N 1
ATOM 1169 C CA . ARG A 1 138 ? 10.619 21.562 23.937 1.00 86.88 138 ARG A CA 1
ATOM 1170 C C . ARG A 1 138 ? 9.953 20.419 24.702 1.00 86.88 138 ARG A C 1
ATOM 1172 O O . ARG A 1 138 ? 9.272 20.680 25.686 1.00 86.88 138 ARG A O 1
ATOM 1179 N N . LEU A 1 139 ? 10.189 19.171 24.303 1.00 80.94 139 LEU A N 1
ATOM 1180 C CA . LEU A 1 139 ? 9.688 17.984 25.000 1.00 80.94 139 LEU A CA 1
ATOM 1181 C C . LEU A 1 139 ? 10.317 17.820 26.386 1.00 80.94 139 LEU A C 1
ATOM 1183 O O . LEU A 1 139 ? 9.600 17.564 27.345 1.00 80.94 139 LEU A O 1
ATOM 1187 N N . GLU A 1 140 ? 11.624 18.034 26.524 1.00 85.62 140 GLU A N 1
ATOM 1188 C CA . GLU A 1 140 ? 12.302 18.038 27.825 1.00 85.62 140 GLU A CA 1
ATOM 1189 C C . GLU A 1 140 ? 11.807 19.196 28.709 1.00 85.62 140 GLU A C 1
ATOM 1191 O O . GLU A 1 140 ? 11.637 19.023 29.913 1.00 85.62 140 GLU A O 1
ATOM 1196 N N . GLY A 1 141 ? 11.499 20.357 28.123 1.00 78.62 141 GLY A N 1
ATOM 1197 C CA . GLY A 1 141 ? 10.884 21.491 28.813 1.00 78.62 141 GLY A CA 1
ATOM 1198 C C . GLY A 1 141 ? 9.443 21.228 29.258 1.00 78.62 141 GLY A C 1
ATOM 1199 O O . GLY A 1 141 ? 9.055 21.677 30.332 1.00 78.62 141 GLY A O 1
ATOM 1200 N N . LEU A 1 142 ? 8.662 20.477 28.478 1.00 72.12 142 LEU A N 1
ATOM 1201 C CA . LEU A 1 142 ? 7.325 20.015 28.864 1.00 72.1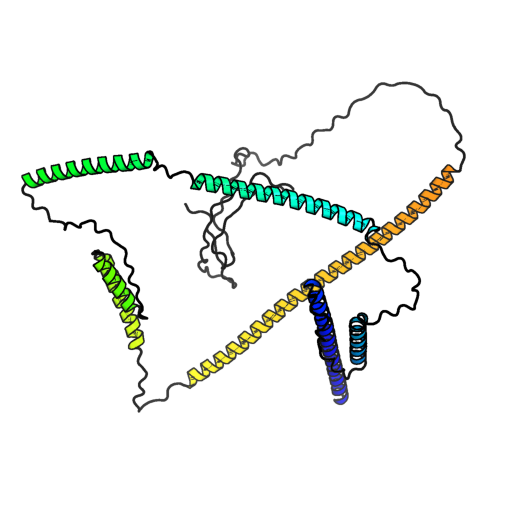2 142 LEU A CA 1
ATOM 1202 C C . LEU A 1 142 ? 7.396 18.916 29.932 1.00 72.12 142 LEU A C 1
ATOM 1204 O O . LEU A 1 142 ? 6.626 18.956 30.883 1.00 72.12 142 LEU A O 1
ATOM 1208 N N . GLY A 1 143 ? 8.354 17.993 29.828 1.00 65.94 143 GLY A N 1
ATOM 1209 C CA . GLY A 1 143 ? 8.570 16.920 30.803 1.00 65.94 143 GLY A CA 1
ATOM 1210 C C . GLY A 1 143 ? 9.188 17.381 32.128 1.00 65.94 143 GLY A C 1
ATOM 1211 O O . GLY A 1 143 ? 9.055 16.690 33.132 1.00 65.94 143 GLY A O 1
ATOM 1212 N N . ARG A 1 144 ? 9.853 18.547 32.155 1.00 63.38 144 ARG A N 1
ATOM 1213 C CA . ARG A 1 144 ? 10.398 19.172 33.376 1.00 63.38 144 ARG A CA 1
ATOM 1214 C C . ARG A 1 144 ? 9.454 20.162 34.046 1.00 63.38 144 ARG A C 1
ATOM 1216 O O . ARG A 1 144 ? 9.776 20.623 35.140 1.00 63.38 144 ARG A O 1
ATOM 1223 N N . ARG A 1 145 ? 8.316 20.507 33.434 1.00 52.97 145 ARG A N 1
ATOM 1224 C CA . ARG A 1 145 ? 7.256 21.198 34.174 1.00 52.97 145 ARG A CA 1
ATOM 1225 C C . ARG A 1 145 ? 6.724 20.187 35.191 1.00 52.97 145 ARG A C 1
ATOM 1227 O O . ARG A 1 145 ? 6.173 19.177 34.757 1.00 52.97 145 ARG A O 1
ATOM 1234 N N . PRO A 1 146 ? 6.900 20.397 36.513 1.00 51.66 146 PRO A N 1
ATOM 1235 C CA . PRO A 1 146 ? 6.120 19.621 37.459 1.00 51.66 146 PRO A CA 1
ATOM 1236 C C . PRO A 1 146 ? 4.659 19.835 37.072 1.00 51.66 146 PRO A C 1
ATOM 1238 O O . PRO A 1 146 ? 4.276 20.964 36.746 1.00 51.66 146 PRO A O 1
ATOM 1241 N N . ILE A 1 147 ? 3.882 18.755 37.048 1.00 55.38 147 ILE A N 1
ATOM 1242 C CA . ILE A 1 147 ? 2.425 18.821 37.023 1.00 55.38 147 ILE A CA 1
ATOM 1243 C C . ILE A 1 147 ? 2.071 19.632 38.267 1.00 55.38 147 ILE A C 1
ATOM 1245 O O . ILE A 1 147 ? 2.017 19.101 39.371 1.00 55.38 147 ILE A O 1
ATOM 1249 N N . LYS A 1 148 ? 1.971 20.955 38.126 1.00 57.97 148 LYS A N 1
ATOM 1250 C CA . LYS A 1 148 ? 1.243 21.752 39.091 1.00 57.97 148 LYS A CA 1
ATOM 1251 C C . LYS A 1 148 ? -0.172 21.278 38.869 1.00 57.97 148 LYS A C 1
ATOM 1253 O O . LYS A 1 148 ? -0.739 21.568 37.823 1.00 57.97 148 LYS A O 1
ATOM 1258 N N . GLU A 1 149 ? -0.620 20.415 39.772 1.00 55.50 149 GLU A N 1
ATOM 1259 C CA . GLU A 1 149 ? -2.025 20.129 40.004 1.00 55.50 149 GLU A CA 1
ATOM 1260 C C . GLU A 1 149 ? -2.775 21.427 39.742 1.00 55.50 149 GLU A C 1
ATOM 1262 O O . GLU A 1 149 ? -2.514 22.431 40.408 1.00 55.50 149 GLU A O 1
ATOM 1267 N N . ASP A 1 150 ? -3.549 21.446 38.659 1.00 60.59 150 ASP A N 1
ATOM 1268 C CA . ASP A 1 150 ? -4.201 22.660 38.214 1.00 60.59 150 ASP A CA 1
ATOM 1269 C C . ASP A 1 150 ? -4.993 23.204 39.406 1.00 60.59 150 ASP A C 1
ATOM 1271 O O . ASP A 1 150 ? -5.818 22.490 39.982 1.00 60.59 150 ASP A O 1
ATOM 1275 N N . ASP A 1 151 ? -4.748 24.456 39.800 1.00 62.03 151 ASP A N 1
ATOM 1276 C CA . ASP A 1 151 ? -5.492 25.106 40.886 1.00 62.03 151 ASP A CA 1
ATOM 1277 C C . ASP A 1 151 ? -7.013 25.000 40.645 1.00 62.03 151 ASP A C 1
ATOM 1279 O O . ASP A 1 151 ? -7.798 24.960 41.588 1.00 62.03 151 ASP A O 1
ATOM 1283 N N . SER A 1 152 ? -7.433 24.861 39.380 1.00 66.12 152 SER A N 1
ATOM 1284 C CA . SER A 1 152 ? -8.807 24.566 38.968 1.00 66.12 152 SER A CA 1
ATOM 1285 C C . SER A 1 152 ? -9.277 23.144 39.303 1.00 66.12 152 SER A C 1
ATOM 1287 O O . SER A 1 152 ? -10.423 22.974 39.707 1.00 66.12 152 SER A O 1
ATOM 1289 N N . MET A 1 153 ? -8.428 22.123 39.171 1.00 70.31 153 MET A N 1
ATOM 1290 C CA . MET A 1 153 ? -8.747 20.739 39.536 1.00 70.31 153 MET A CA 1
ATOM 1291 C C . MET A 1 153 ? -8.812 20.581 41.057 1.00 70.31 153 MET A C 1
ATOM 1293 O O . MET A 1 153 ? -9.733 19.951 41.572 1.00 70.31 153 MET A O 1
ATOM 1297 N N . ASN A 1 154 ? -7.890 21.217 41.781 1.00 79.00 154 ASN A N 1
ATOM 1298 C CA . ASN A 1 154 ? -7.917 21.254 43.241 1.00 79.00 154 ASN A CA 1
ATOM 1299 C C . ASN A 1 154 ? -9.121 22.052 43.771 1.00 79.00 154 ASN A C 1
ATOM 1301 O O . ASN A 1 154 ? -9.784 21.599 44.705 1.00 79.00 154 ASN A O 1
ATOM 1305 N N . ALA A 1 155 ? -9.477 23.176 43.136 1.00 78.88 155 ALA A N 1
ATOM 1306 C CA . ALA A 1 155 ? -10.711 23.903 43.440 1.00 78.88 155 ALA A CA 1
ATOM 1307 C C . ALA A 1 155 ? -11.962 23.052 43.171 1.00 78.88 155 ALA A C 1
ATOM 1309 O O . ALA A 1 155 ? -12.865 23.025 44.004 1.00 78.88 155 ALA A O 1
ATOM 1310 N N . LEU A 1 156 ? -11.987 22.295 42.068 1.00 83.12 156 LEU A N 1
ATOM 1311 C CA . LEU A 1 156 ? -13.093 21.394 41.750 1.00 83.12 156 LEU A CA 1
ATOM 1312 C C . LEU A 1 156 ? -13.219 20.265 42.780 1.00 83.12 156 LEU A C 1
ATOM 1314 O O . LEU A 1 156 ? -14.324 19.974 43.223 1.00 83.12 156 LEU A O 1
ATOM 1318 N N . PHE A 1 157 ? -12.112 19.655 43.214 1.00 87.00 157 PHE A N 1
ATOM 1319 C CA . PHE A 1 157 ? -12.141 18.643 44.276 1.00 87.00 157 PHE A CA 1
ATOM 1320 C C . PHE A 1 157 ? -12.618 19.207 45.615 1.00 87.00 157 PHE A C 1
ATOM 1322 O O . PHE A 1 157 ? -13.335 18.522 46.348 1.00 87.00 157 PHE A O 1
ATOM 1329 N N . GLN A 1 158 ? -12.235 20.442 45.935 1.00 87.62 158 GLN A N 1
ATOM 1330 C CA . GLN A 1 158 ? -12.680 21.113 47.149 1.00 87.62 158 GLN A CA 1
ATOM 1331 C C . GLN A 1 158 ? -14.183 21.416 47.095 1.00 87.62 158 GLN A C 1
ATOM 1333 O O . GLN A 1 158 ? -14.898 21.129 48.052 1.00 87.62 158 GLN A O 1
ATOM 1338 N N . GLU A 1 159 ? -14.685 21.898 45.957 1.00 89.56 159 GLU A N 1
ATOM 1339 C CA . GLU A 1 159 ? -16.114 22.130 45.745 1.00 89.56 159 GLU A CA 1
ATOM 1340 C C . GLU A 1 159 ? -16.921 20.826 45.787 1.00 89.56 159 GLU A C 1
ATOM 1342 O O . GLU A 1 159 ? -17.999 20.783 46.379 1.00 89.56 159 GLU A O 1
ATOM 1347 N N . LEU A 1 160 ? -16.379 19.734 45.240 1.00 91.56 160 LEU A N 1
ATOM 1348 C CA . LEU A 1 160 ? -17.020 18.420 45.272 1.00 91.56 160 LEU A CA 1
ATOM 1349 C C . LEU A 1 160 ? -17.106 17.869 46.704 1.00 91.56 160 LEU A C 1
ATOM 1351 O O . LEU A 1 160 ? -18.145 17.341 47.096 1.00 91.56 160 LEU A O 1
ATOM 1355 N N . LYS A 1 161 ? -16.061 18.073 47.519 1.00 92.12 161 LYS A N 1
ATOM 1356 C CA . LYS A 1 161 ? -16.086 17.766 48.960 1.00 92.12 161 LYS A CA 1
ATOM 1357 C C . LYS A 1 161 ? -17.101 18.613 49.721 1.00 92.12 161 LYS A C 1
ATOM 1359 O O . LYS A 1 161 ? -17.817 18.089 50.573 1.00 92.12 161 LYS A O 1
ATOM 1364 N N . ASP A 1 162 ? -17.185 19.905 49.421 1.00 93.44 162 ASP A N 1
ATOM 1365 C CA . ASP A 1 162 ? -18.142 20.799 50.072 1.00 93.44 162 ASP A CA 1
ATOM 1366 C C . ASP A 1 162 ? -19.590 20.444 49.693 1.00 93.44 162 ASP A C 1
ATOM 1368 O O . ASP A 1 162 ? -20.484 20.487 50.545 1.00 93.44 162 ASP A O 1
ATOM 1372 N N . GLN A 1 163 ? -19.832 20.044 48.441 1.00 90.69 163 GLN A N 1
ATOM 1373 C CA . GLN A 1 163 ? -21.122 19.511 47.998 1.00 90.69 163 GLN A CA 1
ATOM 1374 C C . GLN A 1 163 ? -21.458 18.188 48.692 1.00 90.69 163 GLN A C 1
ATOM 1376 O O . GLN A 1 163 ? -22.583 18.016 49.165 1.00 90.69 163 GLN A O 1
ATOM 1381 N N . GLU A 1 164 ? -20.493 17.278 48.823 1.00 91.12 164 GLU A N 1
ATOM 1382 C CA . GLU A 1 164 ? -20.687 16.013 49.532 1.00 91.12 164 GLU A CA 1
ATOM 1383 C C . GLU A 1 164 ? -21.046 16.248 51.007 1.00 91.12 164 GLU A C 1
ATOM 1385 O O . GLU A 1 164 ? -22.015 15.674 51.503 1.00 91.12 164 GLU A O 1
ATOM 1390 N N . ALA A 1 165 ? -20.355 17.165 51.689 1.00 92.75 165 ALA A N 1
ATOM 1391 C CA . ALA A 1 165 ? -20.651 17.519 53.077 1.00 92.75 165 ALA A CA 1
ATOM 1392 C C . ALA A 1 165 ? -22.058 18.123 53.246 1.00 92.75 165 ALA A C 1
ATOM 1394 O O . ALA A 1 165 ? -22.752 17.837 54.225 1.00 92.75 165 ALA A O 1
ATOM 1395 N N . ARG A 1 166 ? -22.515 18.945 52.292 1.00 91.00 166 ARG A N 1
ATOM 1396 C CA . ARG A 1 166 ? -23.887 19.485 52.288 1.00 91.00 166 ARG A CA 1
ATOM 1397 C C . ARG A 1 166 ? -24.923 18.383 52.079 1.00 91.00 166 ARG A C 1
ATOM 1399 O O . ARG A 1 166 ? -25.914 18.345 52.807 1.00 91.00 166 ARG A O 1
ATOM 1406 N N . ASN A 1 167 ? -24.671 17.471 51.144 1.00 91.31 167 ASN A N 1
ATOM 1407 C CA . ASN A 1 167 ? -25.548 16.332 50.887 1.00 91.31 167 ASN A CA 1
ATOM 1408 C C . ASN A 1 167 ? -25.627 15.399 52.100 1.00 91.31 167 ASN A C 1
ATOM 1410 O O . ASN A 1 167 ? -26.717 14.970 52.464 1.00 91.31 167 ASN A O 1
ATOM 1414 N N . GLN A 1 168 ? -24.505 15.137 52.775 1.00 90.31 168 GLN A N 1
ATOM 1415 C CA . GLN A 1 168 ? -24.478 14.339 54.002 1.00 90.31 168 GLN A CA 1
ATOM 1416 C C . GLN A 1 168 ? -25.303 14.986 55.119 1.00 90.31 168 GLN A C 1
ATOM 1418 O O . GLN A 1 168 ? -26.127 14.307 55.723 1.00 90.31 168 GLN A O 1
ATOM 1423 N N . ARG A 1 169 ? -25.176 16.302 55.340 1.00 90.38 169 ARG A N 1
ATOM 1424 C CA . ARG A 1 169 ? -25.997 17.022 56.335 1.00 90.38 169 ARG A CA 1
ATOM 1425 C C . ARG A 1 169 ? -27.488 16.957 56.018 1.00 90.38 169 ARG A C 1
ATOM 1427 O O . ARG A 1 169 ? -28.290 16.710 56.912 1.00 90.38 169 ARG A O 1
ATOM 1434 N N . MET A 1 170 ? -27.858 17.130 54.751 1.00 89.94 170 MET A N 1
ATOM 1435 C CA . MET A 1 170 ? -29.249 17.013 54.311 1.00 89.94 170 MET A CA 1
ATOM 1436 C C . MET A 1 170 ? -29.779 15.587 54.504 1.00 89.94 170 MET A C 1
ATOM 1438 O O . MET A 1 170 ? -30.891 15.398 54.986 1.00 89.94 170 MET A O 1
ATOM 1442 N N . LEU A 1 171 ? -28.974 14.570 54.187 1.00 87.88 171 LEU A N 1
ATOM 1443 C CA . LEU A 1 171 ? -29.319 13.168 54.426 1.00 87.88 171 LEU A CA 1
ATOM 1444 C C . LEU A 1 171 ? -29.436 12.842 55.919 1.00 87.88 171 LEU A C 1
ATOM 1446 O O . LEU A 1 171 ? -30.302 12.060 56.301 1.00 87.88 171 LEU A O 1
ATOM 1450 N N . GLU A 1 172 ? -28.597 13.427 56.773 1.00 89.69 172 GLU A N 1
ATOM 1451 C CA . GLU A 1 172 ? -28.685 13.294 58.231 1.00 89.69 172 GLU A CA 1
ATOM 1452 C C . GLU A 1 172 ? -29.941 13.963 58.794 1.00 89.69 172 GLU A C 1
ATOM 1454 O O . GLU A 1 172 ? -30.597 13.400 59.670 1.00 89.69 172 GLU A O 1
ATOM 1459 N N . GLU A 1 173 ? -30.314 15.129 58.271 1.00 88.38 173 GLU A N 1
ATOM 1460 C CA . GLU A 1 173 ? -31.550 15.820 58.630 1.00 88.38 173 GLU A CA 1
ATOM 1461 C C . GLU A 1 173 ? -32.781 15.022 58.182 1.00 88.38 173 GLU A C 1
ATOM 1463 O O . GLU A 1 173 ? -33.666 14.751 58.995 1.00 88.38 173 GLU A O 1
ATOM 1468 N N . LEU A 1 174 ? -32.791 14.528 56.940 1.00 84.38 174 LEU A N 1
ATOM 1469 C CA . LEU A 1 174 ? -33.819 13.611 56.443 1.00 84.38 174 LEU A CA 1
ATOM 1470 C C . LEU A 1 174 ? -33.882 12.335 57.287 1.00 84.38 174 LEU A C 1
ATOM 1472 O O . LEU A 1 174 ? -34.970 11.889 57.636 1.00 84.38 174 LEU A O 1
ATOM 1476 N N . ARG A 1 175 ? -32.738 11.771 57.690 1.00 82.12 175 ARG A N 1
ATOM 1477 C CA . ARG A 1 175 ? -32.693 10.629 58.614 1.00 82.12 175 ARG A CA 1
ATOM 1478 C C . ARG A 1 175 ? -33.274 10.967 59.979 1.00 82.12 175 ARG A C 1
ATOM 1480 O O . ARG A 1 175 ? -33.997 10.140 60.521 1.00 82.12 175 ARG A O 1
ATOM 1487 N N . ARG A 1 176 ? -33.002 12.151 60.534 1.00 83.56 176 ARG A N 1
ATOM 1488 C CA . ARG A 1 176 ? -33.608 12.601 61.799 1.00 83.56 176 ARG A CA 1
ATOM 1489 C C . ARG A 1 176 ? -35.122 12.757 61.678 1.00 83.56 176 ARG A C 1
ATOM 1491 O O . ARG A 1 176 ? -35.831 12.340 62.588 1.00 83.56 176 ARG A O 1
ATOM 1498 N N . ILE A 1 177 ? -35.610 13.294 60.559 1.00 82.00 177 ILE A N 1
ATOM 1499 C CA . ILE A 1 177 ? -37.046 13.438 60.269 1.00 82.00 177 ILE A CA 1
ATOM 1500 C C . ILE A 1 177 ? -37.712 12.065 60.074 1.00 82.00 177 ILE A C 1
ATOM 1502 O O . ILE A 1 177 ? -38.819 11.836 60.551 1.00 82.00 177 ILE A O 1
ATOM 1506 N N . LEU A 1 178 ? -37.047 11.123 59.403 1.00 72.00 178 LEU A N 1
ATOM 1507 C CA . LEU A 1 178 ? -37.555 9.756 59.235 1.00 72.00 178 LEU A CA 1
ATOM 1508 C C . LEU A 1 178 ? -37.534 8.972 60.555 1.00 72.00 178 LEU A C 1
ATOM 1510 O O . LEU A 1 178 ? -38.462 8.214 60.835 1.00 72.00 178 LEU A O 1
ATOM 1514 N N . ALA A 1 179 ? -36.514 9.189 61.391 1.00 70.31 179 ALA A N 1
ATOM 1515 C CA . ALA A 1 179 ? -36.415 8.596 62.720 1.00 70.31 179 ALA A CA 1
ATOM 1516 C C . ALA A 1 179 ? -37.487 9.140 63.679 1.00 70.31 179 ALA A C 1
ATOM 1518 O O . ALA A 1 179 ? -38.029 8.373 64.471 1.00 70.31 179 ALA A O 1
ATOM 1519 N N . SER A 1 180 ? -37.845 10.428 63.590 1.00 71.19 180 SER A N 1
ATOM 1520 C CA . SER A 1 180 ? -38.944 10.999 64.382 1.00 71.19 180 SER A CA 1
ATOM 1521 C C . SER A 1 180 ? -40.330 10.533 63.919 1.00 71.19 180 SER A C 1
ATOM 1523 O O . SER A 1 180 ? -41.262 10.533 64.720 1.00 71.19 180 SER A O 1
ATOM 1525 N N . GLN A 1 181 ? -40.464 10.079 62.668 1.00 66.44 181 GLN A N 1
ATOM 1526 C CA . GLN A 1 181 ? -41.705 9.518 62.115 1.00 66.44 181 GLN A CA 1
ATOM 1527 C C . GLN A 1 181 ? -41.822 7.986 62.239 1.00 66.44 181 GLN A C 1
ATOM 1529 O O . GLN A 1 181 ? -42.801 7.413 61.768 1.00 66.44 181 GLN A O 1
ATOM 1534 N N . ASN A 1 182 ? -40.870 7.319 62.908 1.00 54.91 182 ASN A N 1
ATOM 1535 C CA . ASN A 1 182 ? -40.877 5.877 63.197 1.00 54.91 182 ASN A CA 1
ATOM 1536 C C . ASN A 1 182 ? -41.130 4.982 61.960 1.00 54.91 182 ASN A C 1
ATOM 1538 O O . ASN A 1 182 ? -41.818 3.963 62.040 1.00 54.91 182 ASN A O 1
ATOM 1542 N N . ILE A 1 183 ? -40.580 5.372 60.804 1.00 56.81 183 ILE A N 1
ATOM 1543 C CA . ILE A 1 183 ? -40.669 4.604 59.555 1.00 56.81 183 ILE A CA 1
ATOM 1544 C C . ILE A 1 183 ? -39.485 3.618 59.505 1.00 56.81 183 ILE A C 1
ATOM 1546 O O . ILE A 1 183 ? -38.334 4.067 59.524 1.00 56.81 183 ILE A O 1
ATOM 1550 N N . PRO A 1 184 ? -39.706 2.290 59.422 1.00 48.41 184 PRO A N 1
ATOM 1551 C CA . PRO A 1 184 ? -38.620 1.322 59.304 1.00 48.41 184 PRO A CA 1
ATOM 1552 C C . PRO A 1 184 ? -37.930 1.472 57.942 1.00 48.41 184 PRO A C 1
ATOM 1554 O O . PRO A 1 184 ? -38.498 1.133 56.905 1.00 48.41 184 PRO A O 1
ATOM 1557 N N . MET A 1 185 ? -36.699 1.984 57.933 1.00 46.94 185 MET A N 1
ATOM 1558 C CA . MET A 1 185 ? -35.857 2.008 56.734 1.00 46.94 185 MET A CA 1
ATOM 1559 C C . MET A 1 185 ? -35.197 0.634 56.524 1.00 46.94 185 MET A C 1
ATOM 1561 O O . MET A 1 185 ? -34.634 0.088 57.479 1.00 46.94 185 MET A O 1
ATOM 1565 N N . PRO A 1 186 ? -35.196 0.081 55.296 1.00 47.38 186 PRO A N 1
ATOM 1566 C CA . PRO A 1 186 ? -34.438 -1.121 54.985 1.00 47.38 186 PRO A CA 1
ATOM 1567 C C . PRO A 1 186 ? -32.941 -0.829 55.117 1.00 47.38 186 PRO A C 1
ATOM 1569 O O . PRO A 1 186 ? -32.419 0.130 54.544 1.00 47.38 186 PRO A O 1
ATOM 1572 N N . GLN A 1 187 ? -32.243 -1.659 55.886 1.00 42.94 187 GLN A N 1
ATOM 1573 C CA . GLN A 1 187 ? -30.791 -1.611 55.997 1.00 42.94 187 GLN A CA 1
ATOM 1574 C C . GLN A 1 187 ? -30.176 -2.035 54.659 1.00 42.94 187 GLN A C 1
ATOM 1576 O O . GLN A 1 187 ? -30.254 -3.200 54.276 1.00 42.94 187 GLN A O 1
ATOM 1581 N N . MET A 1 188 ? -29.555 -1.092 53.950 1.00 41.62 188 MET A N 1
ATOM 1582 C CA . MET A 1 188 ? -28.610 -1.442 52.892 1.00 41.62 188 MET A CA 1
ATOM 1583 C C . MET A 1 188 ? -27.290 -1.890 53.533 1.00 41.62 188 MET A C 1
ATOM 1585 O O . MET A 1 188 ? -26.816 -1.221 54.458 1.00 41.62 188 MET A O 1
ATOM 1589 N N . PRO A 1 189 ? -26.687 -2.998 53.071 1.00 47.34 189 PRO A N 1
ATOM 1590 C CA . PRO A 1 189 ? -25.418 -3.468 53.604 1.00 47.34 189 PRO A CA 1
ATOM 1591 C C . PRO A 1 189 ? -24.321 -2.427 53.354 1.00 47.34 189 PRO A C 1
ATOM 1593 O O . PRO A 1 189 ? -24.079 -2.010 52.222 1.00 47.34 189 PRO A O 1
ATOM 1596 N N . GLN A 1 190 ? -23.660 -2.009 54.435 1.00 43.16 190 GLN A N 1
ATOM 1597 C CA . GLN A 1 190 ? -22.443 -1.204 54.400 1.00 43.16 190 GLN A CA 1
ATOM 1598 C C . GLN A 1 190 ? -21.364 -1.968 53.623 1.00 43.16 190 GLN A C 1
ATOM 1600 O O . GLN A 1 190 ? -20.833 -2.967 54.104 1.00 43.16 190 GLN A O 1
ATOM 1605 N N . GLN A 1 191 ? -21.038 -1.503 52.420 1.00 41.72 191 GLN A N 1
ATOM 1606 C CA . GLN A 1 191 ? -19.825 -1.913 51.723 1.00 41.72 191 GLN A CA 1
ATOM 1607 C C . GLN A 1 191 ? -18.713 -0.928 52.088 1.00 41.72 191 GLN A C 1
ATOM 1609 O O . GLN A 1 191 ? -18.753 0.244 51.719 1.00 41.72 191 GLN A O 1
ATOM 1614 N N . GLU A 1 192 ? -17.732 -1.405 52.852 1.00 40.06 192 GLU A N 1
ATOM 1615 C CA . GLU A 1 192 ? -16.458 -0.710 53.034 1.00 40.06 192 GLU A CA 1
ATOM 1616 C C . GLU A 1 192 ? -15.755 -0.531 51.676 1.00 40.06 192 GLU A C 1
ATOM 1618 O O . GLU A 1 192 ? -15.802 -1.448 50.847 1.00 40.06 192 GLU A O 1
ATOM 1623 N N . PRO A 1 193 ? -15.043 0.589 51.440 1.00 43.59 193 PRO A N 1
ATOM 1624 C CA . PRO A 1 193 ? -14.264 0.784 50.227 1.00 43.59 193 PRO A CA 1
ATOM 1625 C C . PRO A 1 193 ? -13.001 -0.080 50.301 1.00 43.59 193 PRO A C 1
ATOM 1627 O O . PRO A 1 193 ? -11.909 0.382 50.632 1.00 43.59 193 PRO A O 1
ATOM 1630 N N . LYS A 1 194 ? -13.142 -1.373 50.006 1.00 46.56 194 LYS A N 1
ATOM 1631 C CA . LYS A 1 194 ? -11.995 -2.245 49.767 1.00 46.56 194 LYS A CA 1
ATOM 1632 C C . LYS A 1 194 ? -11.415 -1.855 48.420 1.00 46.56 194 LYS A C 1
ATOM 1634 O O . LYS A 1 194 ? -12.085 -1.920 47.393 1.00 46.56 194 LYS A O 1
ATOM 1639 N N . THR A 1 195 ? -10.163 -1.421 48.440 1.00 42.75 195 THR A N 1
ATOM 1640 C CA . THR A 1 195 ? -9.344 -1.192 47.255 1.00 42.75 195 THR A CA 1
ATOM 1641 C C . THR A 1 195 ? -9.329 -2.474 46.421 1.00 42.75 195 THR A C 1
ATOM 1643 O O . THR A 1 195 ? -8.597 -3.420 46.707 1.00 42.75 195 THR A O 1
ATOM 1646 N N . SER A 1 196 ? -10.202 -2.531 45.410 1.00 47.69 196 SER A N 1
ATOM 1647 C CA . SER A 1 196 ? -10.316 -3.650 44.477 1.00 47.69 196 SER A CA 1
ATOM 1648 C C . SER A 1 196 ? -9.031 -3.735 43.663 1.00 47.69 196 SER A C 1
ATOM 1650 O O . SER A 1 196 ? -8.882 -3.130 42.599 1.00 47.69 196 SER A O 1
ATOM 1652 N N . ARG A 1 197 ? -8.060 -4.481 44.187 1.00 48.16 197 ARG A N 1
ATOM 1653 C CA . ARG A 1 197 ? -6.960 -5.011 43.398 1.00 48.16 197 ARG A CA 1
ATOM 1654 C C . ARG A 1 197 ? -7.600 -5.980 42.413 1.00 48.16 197 ARG A C 1
ATOM 1656 O O . ARG A 1 197 ? -7.920 -7.098 42.792 1.00 48.16 197 ARG A O 1
ATOM 1663 N N . TYR A 1 198 ? -7.814 -5.531 41.177 1.00 54.97 198 TYR A N 1
ATOM 1664 C CA . TYR A 1 198 ? -8.292 -6.378 40.088 1.00 54.97 198 TYR A CA 1
ATOM 1665 C C . TYR A 1 198 ? -7.309 -7.538 39.898 1.00 54.97 198 TYR A C 1
ATOM 1667 O O . TYR A 1 198 ? -6.257 -7.393 39.273 1.00 54.97 198 TYR A O 1
ATOM 1675 N N . VAL A 1 199 ? -7.620 -8.685 40.499 1.00 52.16 199 VAL A N 1
ATOM 1676 C CA . VAL A 1 199 ? -6.919 -9.941 40.252 1.00 52.16 199 VAL A CA 1
ATOM 1677 C C . VAL A 1 199 ? -7.627 -10.587 39.073 1.00 52.16 199 VAL A C 1
ATOM 1679 O O . VAL A 1 199 ? -8.714 -11.140 39.215 1.00 52.16 199 VAL A O 1
ATOM 1682 N N . TYR A 1 200 ? -7.025 -10.473 37.891 1.00 57.25 200 TYR A N 1
ATOM 1683 C CA . TYR A 1 200 ? -7.444 -11.269 36.746 1.00 57.25 200 TYR A CA 1
ATOM 1684 C C . TYR A 1 200 ? -7.054 -12.727 37.019 1.00 57.25 200 TYR A C 1
ATOM 1686 O O . TYR A 1 200 ? -5.869 -12.994 37.249 1.00 57.25 200 TYR A O 1
ATOM 1694 N N . PRO A 1 201 ? -8.005 -13.677 37.034 1.00 57.50 201 PRO A N 1
ATOM 1695 C CA . PRO A 1 201 ? -7.666 -15.082 37.171 1.00 57.50 201 PRO A CA 1
ATOM 1696 C C . PRO A 1 201 ? -6.879 -15.512 35.929 1.00 57.50 201 PRO A C 1
ATOM 1698 O O . PRO A 1 201 ? -7.399 -15.507 34.816 1.00 57.50 201 PRO A O 1
ATOM 1701 N N . ILE A 1 202 ? -5.608 -15.874 36.111 1.00 57.25 202 ILE A N 1
ATOM 1702 C CA . ILE A 1 202 ? -4.822 -16.518 35.057 1.00 57.25 202 ILE A CA 1
ATOM 1703 C C . ILE A 1 202 ? -5.316 -17.961 34.974 1.00 57.25 202 ILE A C 1
ATOM 1705 O O . ILE A 1 202 ? -4.941 -18.807 35.788 1.00 57.25 202 ILE A O 1
ATOM 1709 N N . TYR A 1 203 ? -6.213 -18.223 34.028 1.00 62.16 203 TYR A N 1
ATOM 1710 C CA . TYR A 1 203 ? -6.726 -19.560 33.771 1.00 62.16 203 TYR A CA 1
ATOM 1711 C C . TYR A 1 203 ? -5.820 -20.281 32.760 1.00 62.16 203 TYR A C 1
ATOM 1713 O O . TYR A 1 203 ? -5.582 -19.783 31.665 1.00 62.16 203 TYR A O 1
ATOM 1721 N N . TYR A 1 204 ? -5.297 -21.453 33.139 1.00 58.91 204 TYR A N 1
ATOM 1722 C CA . TYR A 1 204 ? -4.401 -22.286 32.315 1.00 58.91 204 TYR A CA 1
ATOM 1723 C C . TYR A 1 204 ? -5.108 -23.500 31.688 1.00 58.91 204 TYR A C 1
ATOM 1725 O O . TYR A 1 204 ? -4.451 -24.466 31.302 1.00 58.91 204 TYR A O 1
ATOM 1733 N N . GLY A 1 205 ? -6.441 -23.519 31.647 1.00 61.91 205 GLY A N 1
ATOM 1734 C CA . GLY A 1 205 ? -7.179 -24.650 31.089 1.00 61.91 205 GLY A CA 1
ATOM 1735 C C . GLY A 1 205 ? -7.676 -24.400 29.671 1.00 61.91 205 GLY A C 1
ATOM 1736 O O . GLY A 1 205 ? -7.974 -23.280 29.276 1.00 61.91 205 GLY A O 1
ATOM 1737 N N . ASN A 1 206 ? -7.809 -25.485 28.913 1.00 68.50 206 ASN A N 1
ATOM 1738 C CA . ASN A 1 206 ? -8.206 -25.461 27.504 1.00 68.50 206 ASN A CA 1
ATOM 1739 C C . ASN A 1 206 ? -9.735 -25.568 27.308 1.00 68.50 206 ASN A C 1
ATOM 1741 O O . ASN A 1 206 ? -10.173 -26.030 26.258 1.00 68.50 206 ASN A O 1
ATOM 1745 N N . SER A 1 207 ? -10.549 -25.236 28.318 1.00 82.56 207 SER A N 1
ATOM 1746 C CA . SER A 1 207 ? -12.017 -25.344 28.253 1.00 82.56 207 SER A CA 1
ATOM 1747 C C . SER A 1 207 ? -12.669 -24.000 28.549 1.00 82.56 207 SER A C 1
ATOM 1749 O O . SER A 1 207 ? -12.440 -23.401 29.602 1.00 82.56 207 SER A O 1
ATOM 1751 N N . LEU A 1 208 ? -13.528 -23.577 27.621 1.00 86.38 208 LEU A N 1
ATOM 1752 C CA . LEU A 1 208 ? -14.302 -22.341 27.695 1.00 86.38 208 LEU A CA 1
ATOM 1753 C C . LEU A 1 208 ? -15.211 -22.308 28.934 1.00 86.38 208 LEU A C 1
ATOM 1755 O O . LEU A 1 208 ? -15.326 -21.282 29.598 1.00 86.38 208 LEU A O 1
ATOM 1759 N N . VAL A 1 209 ? -15.812 -23.448 29.296 1.00 89.06 209 VAL A N 1
ATOM 1760 C CA . VAL A 1 209 ? -16.673 -23.569 30.486 1.00 89.06 209 VAL A CA 1
ATOM 1761 C C . VAL A 1 209 ? -15.913 -23.176 31.749 1.00 89.06 209 VAL A C 1
ATOM 1763 O O . VAL A 1 209 ? -16.430 -22.472 32.615 1.00 89.06 209 VAL A O 1
ATOM 1766 N N . ALA A 1 210 ? -14.667 -23.618 31.858 1.00 86.62 210 ALA A N 1
ATOM 1767 C CA . ALA A 1 210 ? -13.870 -23.394 33.046 1.00 86.62 210 ALA A CA 1
ATOM 1768 C C . ALA A 1 210 ? -13.266 -21.979 33.107 1.00 86.62 210 ALA A C 1
ATOM 1770 O O . ALA A 1 210 ? -13.118 -21.440 34.204 1.00 86.62 210 ALA A O 1
ATOM 1771 N N . GLU A 1 211 ? -13.024 -21.338 31.960 1.00 88.25 211 GLU A N 1
ATOM 1772 C CA . GLU A 1 211 ? -12.717 -19.904 31.889 1.00 88.25 211 GLU A CA 1
ATOM 1773 C C . GLU A 1 211 ? -13.902 -19.061 32.389 1.00 88.25 211 GLU A C 1
ATOM 1775 O O . GLU A 1 211 ? -13.734 -18.206 33.260 1.00 88.25 211 GLU A O 1
ATOM 1780 N N . ILE A 1 212 ? -15.124 -19.361 31.933 1.00 89.44 212 ILE A N 1
ATOM 1781 C CA . ILE A 1 212 ? -16.342 -18.650 32.358 1.00 89.44 212 ILE A CA 1
ATOM 1782 C C . ILE A 1 212 ? -16.589 -18.822 33.867 1.00 89.44 212 ILE A C 1
ATOM 1784 O O . ILE A 1 212 ? -16.941 -17.861 34.556 1.00 89.44 212 ILE A O 1
ATOM 1788 N N . ILE A 1 213 ? -16.347 -20.019 34.416 1.00 88.44 213 ILE A N 1
ATOM 1789 C CA . ILE A 1 213 ? -16.427 -20.267 35.864 1.00 88.44 213 ILE A CA 1
ATOM 1790 C C . ILE A 1 213 ? -15.370 -19.453 36.621 1.00 88.44 213 ILE A C 1
ATOM 1792 O O . ILE A 1 213 ? -15.693 -18.867 37.655 1.00 88.44 213 ILE A O 1
ATOM 1796 N N . ALA A 1 214 ? -14.134 -19.382 36.120 1.00 89.12 214 ALA A N 1
ATOM 1797 C CA . ALA A 1 214 ? -13.072 -18.594 36.744 1.00 89.12 214 ALA A CA 1
ATOM 1798 C C . ALA A 1 214 ? -13.421 -17.097 36.771 1.00 89.12 214 ALA A C 1
ATOM 1800 O O . ALA A 1 214 ? -13.258 -16.446 37.804 1.00 89.12 214 ALA A O 1
ATOM 1801 N N . VAL A 1 215 ? -13.980 -16.569 35.677 1.00 89.31 215 VAL A N 1
ATOM 1802 C CA . VAL A 1 215 ? -14.470 -15.183 35.594 1.00 89.31 215 VAL A CA 1
ATOM 1803 C C . VAL A 1 215 ? -15.604 -14.939 36.591 1.00 89.31 215 VAL A C 1
ATOM 1805 O O . VAL A 1 215 ? -15.562 -13.963 37.339 1.00 89.31 215 VAL A O 1
ATOM 1808 N N . ARG A 1 216 ? -16.585 -15.847 36.678 1.00 89.88 216 ARG A N 1
ATOM 1809 C CA . ARG A 1 216 ? -17.686 -15.755 37.652 1.00 89.88 216 ARG A CA 1
ATOM 1810 C C . ARG A 1 216 ? -17.193 -15.792 39.097 1.00 89.88 216 ARG A C 1
ATOM 1812 O O . ARG A 1 216 ? -17.675 -15.024 39.925 1.00 89.88 216 ARG A O 1
ATOM 1819 N N . GLN A 1 217 ? -16.229 -16.655 39.407 1.00 88.44 217 GLN A N 1
ATOM 1820 C CA . GLN A 1 217 ? -15.634 -16.734 40.741 1.00 88.44 217 GLN A CA 1
ATOM 1821 C C . GLN A 1 217 ? -14.856 -15.467 41.086 1.00 88.44 217 GLN A C 1
ATOM 1823 O O . GLN A 1 217 ? -15.022 -14.952 42.187 1.00 88.44 217 GLN A O 1
ATOM 1828 N N . ALA A 1 218 ? -14.068 -14.930 40.153 1.00 87.25 218 ALA A N 1
ATOM 1829 C CA . ALA A 1 218 ? -13.362 -13.669 40.355 1.00 87.25 218 ALA A CA 1
ATOM 1830 C C . ALA A 1 218 ? -14.336 -12.500 40.558 1.00 87.25 218 ALA A C 1
ATOM 1832 O O . ALA A 1 218 ? -14.119 -11.673 41.437 1.00 87.25 218 ALA A O 1
ATOM 1833 N N . TYR A 1 219 ? -15.440 -12.457 39.806 1.00 89.06 219 TYR A N 1
ATOM 1834 C CA . TYR A 1 219 ? -16.483 -11.444 39.975 1.00 89.06 219 TYR A CA 1
ATOM 1835 C C . TYR A 1 219 ? -17.086 -11.480 41.388 1.00 89.06 219 TYR A C 1
ATOM 1837 O O . TYR A 1 219 ? -17.125 -10.452 42.060 1.00 89.06 219 TYR A O 1
ATOM 1845 N N . ILE A 1 220 ? -17.444 -12.668 41.886 1.00 88.56 220 ILE A N 1
ATOM 1846 C CA . ILE A 1 220 ? -17.972 -12.849 43.250 1.00 88.56 220 ILE A CA 1
ATOM 1847 C C . ILE A 1 220 ? -16.910 -12.514 44.311 1.00 88.56 220 ILE A C 1
ATOM 1849 O O . ILE A 1 220 ? -17.203 -11.833 45.293 1.00 88.56 220 ILE A O 1
ATOM 1853 N N . GLN A 1 221 ? -15.662 -12.952 44.119 1.00 84.94 221 GLN A N 1
ATOM 1854 C CA . GLN A 1 221 ? -14.553 -12.683 45.046 1.00 84.94 221 GLN A CA 1
ATOM 1855 C C . GLN A 1 221 ? -14.211 -11.193 45.143 1.00 84.94 221 GLN A C 1
ATOM 1857 O O . GLN A 1 221 ? -13.857 -10.717 46.220 1.00 84.94 221 GLN A O 1
ATOM 1862 N N . ASN A 1 222 ? -14.367 -10.450 44.046 1.00 83.81 222 ASN A N 1
ATOM 1863 C CA . ASN A 1 222 ? -14.178 -9.001 44.003 1.00 83.81 222 ASN A CA 1
ATOM 1864 C C . ASN A 1 222 ? -15.400 -8.220 44.533 1.00 83.81 222 ASN A C 1
ATOM 1866 O O . ASN A 1 222 ? -15.419 -6.994 44.450 1.00 83.81 222 ASN A O 1
ATOM 1870 N N . GLY A 1 223 ? -16.411 -8.898 45.095 1.00 84.50 223 GLY A N 1
ATOM 1871 C CA . GLY A 1 223 ? -17.604 -8.268 45.673 1.00 84.50 223 GLY A CA 1
ATOM 1872 C C . GLY A 1 223 ? -18.707 -7.942 44.663 1.00 84.50 223 GLY A C 1
ATOM 1873 O O . GLY A 1 223 ? -19.647 -7.224 44.998 1.00 84.50 223 GLY A O 1
ATOM 1874 N N . GLY A 1 224 ? -18.612 -8.463 43.439 1.00 86.94 224 GLY A N 1
ATOM 1875 C CA . GLY A 1 224 ? -19.652 -8.349 42.425 1.00 86.94 224 GLY A CA 1
ATOM 1876 C C . GLY A 1 224 ? -20.890 -9.167 42.799 1.00 86.94 224 GLY A C 1
ATOM 1877 O O . GLY A 1 224 ? -20.809 -10.379 42.993 1.00 86.94 224 GLY A O 1
ATOM 1878 N N . ASN A 1 225 ? -22.040 -8.497 42.891 1.00 91.06 225 ASN A N 1
ATOM 1879 C CA . ASN A 1 225 ? -23.333 -9.101 43.235 1.00 91.06 225 ASN A CA 1
ATOM 1880 C C . ASN A 1 225 ? -24.471 -8.598 42.327 1.00 91.06 225 ASN A C 1
ATOM 1882 O O . ASN A 1 225 ? -25.631 -8.587 42.729 1.00 91.06 225 ASN A O 1
ATOM 1886 N N . ASP A 1 226 ? -24.141 -8.131 41.122 1.00 93.62 226 ASP A N 1
ATOM 1887 C CA . ASP A 1 226 ? -25.149 -7.736 40.141 1.00 93.62 226 ASP A CA 1
ATOM 1888 C C . ASP A 1 226 ? -25.866 -8.993 39.600 1.00 93.62 226 ASP A C 1
ATOM 1890 O O . ASP A 1 226 ? -25.201 -9.872 39.029 1.00 93.62 226 ASP A O 1
ATOM 1894 N N . PRO A 1 227 ? -27.194 -9.124 39.796 1.00 90.12 227 PRO A N 1
ATOM 1895 C CA . PRO A 1 227 ? -27.946 -10.284 39.331 1.00 90.12 227 PRO A CA 1
ATOM 1896 C C . PRO A 1 227 ? -27.914 -10.437 37.807 1.00 90.12 227 PRO A C 1
ATOM 1898 O O . PRO A 1 227 ? -27.872 -11.575 37.336 1.00 90.12 227 PRO A O 1
ATOM 1901 N N . ASP A 1 228 ? -27.853 -9.340 37.048 1.00 92.31 228 ASP A N 1
ATOM 1902 C CA . ASP A 1 228 ? -27.872 -9.382 35.583 1.00 92.31 228 ASP A CA 1
ATOM 1903 C C . ASP A 1 228 ? -26.560 -9.972 35.046 1.00 92.31 228 ASP A C 1
ATOM 1905 O O . ASP A 1 228 ? -26.559 -10.860 34.188 1.00 92.31 228 ASP A O 1
ATOM 1909 N N . ILE A 1 229 ? -25.425 -9.564 35.626 1.00 91.75 229 ILE A N 1
ATOM 1910 C CA . ILE A 1 229 ? -24.095 -10.088 35.275 1.00 91.75 229 ILE A CA 1
ATOM 1911 C C . ILE A 1 229 ? -23.973 -11.561 35.676 1.00 91.75 229 ILE A C 1
ATOM 1913 O O . ILE A 1 229 ? -23.463 -12.385 34.913 1.00 91.75 229 ILE A O 1
ATOM 1917 N N . LEU A 1 230 ? -24.455 -11.927 36.867 1.00 93.25 230 LEU A N 1
ATOM 1918 C CA . LEU A 1 230 ? -24.437 -13.317 37.324 1.00 93.25 230 LEU A CA 1
ATOM 1919 C C . LEU A 1 230 ? -25.321 -14.217 36.454 1.00 93.25 230 LEU A C 1
ATOM 1921 O O . LEU A 1 230 ? -24.939 -15.359 36.182 1.00 93.25 230 LEU A O 1
ATOM 1925 N N . GLN A 1 231 ? -26.466 -13.709 35.998 1.00 93.88 231 GLN A N 1
ATOM 1926 C CA . GLN A 1 231 ? -27.350 -14.407 35.073 1.00 93.88 231 GLN A CA 1
ATOM 1927 C C . GLN A 1 231 ? -26.696 -14.574 33.700 1.00 93.88 231 GLN A C 1
ATOM 1929 O O . GLN A 1 231 ? -26.717 -15.676 33.151 1.00 93.88 231 GLN A O 1
ATOM 1934 N N . GLN A 1 232 ? -26.053 -13.529 33.175 1.00 94.75 232 GLN A N 1
ATOM 1935 C CA . GLN A 1 232 ? -25.337 -13.590 31.903 1.00 94.75 232 GLN A CA 1
ATOM 1936 C C . GLN A 1 232 ? -24.191 -14.610 31.945 1.00 94.75 232 GLN A C 1
ATOM 1938 O O . GLN A 1 232 ? -24.076 -15.451 31.053 1.00 94.75 232 GLN A O 1
ATOM 1943 N N . LEU A 1 233 ? -23.379 -14.602 33.007 1.00 92.75 233 LEU A N 1
ATOM 1944 C CA . LEU A 1 233 ? -22.303 -15.581 33.189 1.00 92.75 233 LEU A CA 1
ATOM 1945 C C . LEU A 1 233 ? -22.846 -17.007 33.353 1.00 92.75 233 LEU A C 1
ATOM 1947 O O . LEU A 1 233 ? -22.236 -17.953 32.855 1.00 92.75 233 LEU A O 1
ATOM 1951 N N . ALA A 1 234 ? -23.999 -17.180 34.006 1.00 92.25 234 ALA A N 1
ATOM 1952 C CA . ALA A 1 234 ? -24.662 -18.478 34.108 1.00 92.25 234 ALA A CA 1
ATOM 1953 C C . ALA A 1 234 ? -25.197 -18.969 32.749 1.00 92.25 234 ALA A C 1
ATOM 1955 O O . ALA A 1 234 ? -25.055 -20.150 32.433 1.00 92.25 234 ALA A O 1
ATOM 1956 N N . GLN A 1 235 ? -25.757 -18.076 31.928 1.00 94.94 235 GLN A N 1
ATOM 1957 C CA . GLN A 1 235 ? -26.206 -18.398 30.573 1.00 94.94 235 GLN A CA 1
ATOM 1958 C C . GLN A 1 235 ? -25.028 -18.788 29.678 1.00 94.94 235 GLN A C 1
ATOM 1960 O O . GLN A 1 235 ? -25.072 -19.831 29.032 1.00 94.94 235 GLN A O 1
ATOM 1965 N N . MET A 1 236 ? -23.954 -17.998 29.693 1.00 93.62 236 MET A N 1
ATOM 1966 C CA . MET A 1 236 ? -22.726 -18.297 28.955 1.00 93.62 236 MET A CA 1
ATOM 1967 C C . MET A 1 236 ? -22.121 -19.639 29.381 1.00 93.62 236 MET A C 1
ATOM 1969 O O . MET A 1 236 ? -21.675 -20.410 28.536 1.00 93.62 236 MET A O 1
ATOM 1973 N N . GLN A 1 237 ? -22.132 -19.951 30.682 1.00 93.25 237 GLN A N 1
ATOM 1974 C CA . GLN A 1 237 ? -21.676 -21.245 31.187 1.00 93.25 237 GLN A CA 1
ATOM 1975 C C . GLN A 1 237 ? -22.536 -22.396 30.639 1.00 93.25 237 GLN A C 1
ATOM 1977 O O . GLN A 1 237 ? -21.985 -23.414 30.225 1.00 93.25 237 GLN A O 1
ATOM 1982 N N . ALA A 1 238 ? -23.863 -22.239 30.608 1.00 91.44 238 ALA A N 1
ATOM 1983 C CA . ALA A 1 238 ? -24.778 -23.243 30.065 1.00 91.44 238 ALA A CA 1
ATOM 1984 C C . ALA A 1 238 ? -24.607 -23.434 28.549 1.00 91.44 238 ALA A C 1
ATOM 1986 O O . ALA A 1 238 ? -24.636 -24.565 28.071 1.00 91.44 238 ALA A O 1
ATOM 1987 N N . GLU A 1 239 ? -24.382 -22.353 27.800 1.00 92.06 239 GLU A N 1
ATOM 1988 C CA . GLU A 1 239 ? -24.124 -22.403 26.359 1.00 92.06 239 GLU A CA 1
ATOM 1989 C C . GLU A 1 239 ? -22.784 -23.079 26.050 1.00 92.06 239 GLU A C 1
ATOM 1991 O O . GLU A 1 239 ? -22.733 -24.016 25.255 1.00 92.06 239 GLU A O 1
ATOM 1996 N N . ALA A 1 240 ? -21.709 -22.678 26.733 1.00 89.88 240 ALA A N 1
ATOM 1997 C CA . ALA A 1 240 ? -20.400 -23.307 26.589 1.00 89.88 240 ALA A CA 1
ATOM 1998 C C . ALA A 1 240 ? -20.442 -24.794 26.969 1.00 89.88 240 ALA A C 1
ATOM 2000 O O . ALA A 1 240 ? -19.833 -25.621 26.293 1.00 89.88 240 ALA A O 1
ATOM 2001 N N . GLN A 1 241 ? -21.200 -25.150 28.010 1.00 89.69 241 GLN A N 1
ATOM 2002 C CA . GLN A 1 241 ? -21.383 -26.542 28.405 1.00 89.69 241 GLN A CA 1
ATOM 2003 C C . GLN A 1 241 ? -22.208 -27.316 27.376 1.00 89.69 241 GLN A C 1
ATOM 2005 O O . GLN A 1 241 ? -21.858 -28.447 27.070 1.00 89.69 241 GLN A O 1
ATOM 2010 N N . ALA A 1 242 ? -23.247 -26.720 26.790 1.00 87.62 242 ALA A N 1
ATOM 2011 C CA . ALA A 1 242 ? -23.999 -27.341 25.704 1.00 87.62 242 ALA A CA 1
ATOM 2012 C C . ALA A 1 242 ? -23.126 -27.563 24.459 1.00 87.62 242 ALA A C 1
ATOM 2014 O O . ALA A 1 242 ? -23.278 -28.579 23.783 1.00 87.62 242 ALA A O 1
ATOM 2015 N N . ILE A 1 243 ? -22.183 -26.659 24.175 1.00 84.81 243 ILE A N 1
ATOM 2016 C CA . ILE A 1 243 ? -21.193 -26.829 23.107 1.00 84.81 243 ILE A CA 1
ATOM 2017 C C . ILE A 1 243 ? -20.238 -27.979 23.451 1.00 84.81 243 ILE A C 1
ATOM 2019 O O . ILE A 1 243 ? -20.104 -28.897 22.643 1.00 84.81 243 ILE A O 1
ATOM 2023 N N . ASP A 1 244 ? -19.645 -27.998 24.646 1.00 83.50 244 ASP A N 1
ATOM 2024 C CA . ASP A 1 244 ? -18.760 -29.085 25.094 1.00 83.50 244 ASP A CA 1
ATOM 2025 C C . ASP A 1 244 ? -19.492 -30.437 25.112 1.00 83.50 244 ASP A C 1
ATOM 2027 O O . ASP A 1 244 ? -18.967 -31.441 24.631 1.00 83.50 244 ASP A O 1
ATOM 2031 N N . ASP A 1 245 ? -20.741 -30.465 25.572 1.00 83.06 245 ASP A N 1
ATOM 2032 C CA . ASP A 1 245 ? -21.600 -31.643 25.552 1.00 83.06 245 ASP A CA 1
ATOM 2033 C C . ASP A 1 245 ? -22.001 -32.020 24.125 1.00 83.06 245 ASP A C 1
ATOM 2035 O O . ASP A 1 245 ? -22.080 -33.203 23.828 1.00 83.06 245 ASP A O 1
ATOM 2039 N N . SER A 1 246 ? -22.192 -31.079 23.199 1.00 80.06 246 SER A N 1
ATOM 2040 C CA . SER A 1 246 ? -22.432 -31.400 21.783 1.00 80.06 246 SER A CA 1
ATOM 2041 C C . SER A 1 246 ? -21.193 -32.005 21.114 1.00 80.06 246 SER A C 1
ATOM 2043 O O . SER A 1 246 ? -21.307 -32.910 20.286 1.00 80.06 246 SER A O 1
ATOM 2045 N N . LEU A 1 247 ? -19.997 -31.568 21.519 1.00 74.69 247 LEU A N 1
ATOM 2046 C CA . LEU A 1 247 ? -18.722 -32.104 21.049 1.00 74.69 247 LEU A CA 1
ATOM 2047 C C . LEU A 1 247 ? -18.425 -33.476 21.672 1.00 74.69 247 LEU A C 1
ATOM 2049 O O . LEU A 1 247 ? -17.896 -34.357 20.993 1.00 74.69 247 LEU A O 1
ATOM 2053 N N . ARG A 1 248 ? -18.804 -33.681 22.939 1.00 72.06 248 ARG A N 1
ATOM 2054 C CA . ARG A 1 248 ? -18.576 -34.915 23.709 1.00 72.06 248 ARG A CA 1
ATOM 2055 C C . ARG A 1 248 ? -19.648 -35.984 23.476 1.00 72.06 248 ARG A C 1
ATOM 2057 O O . ARG A 1 248 ? -19.325 -37.170 23.465 1.00 72.06 248 ARG A O 1
ATOM 2064 N N . ASN A 1 249 ? -20.894 -35.567 23.256 1.00 58.97 249 ASN A N 1
ATOM 2065 C CA . ASN A 1 249 ? -22.046 -36.408 22.913 1.00 58.97 249 ASN A CA 1
ATOM 2066 C C . ASN A 1 249 ? -22.278 -36.506 21.403 1.00 58.97 249 ASN A C 1
ATOM 2068 O O . ASN A 1 249 ? -23.231 -37.168 20.987 1.00 58.97 249 ASN A O 1
ATOM 2072 N N . ARG A 1 250 ? -21.400 -35.933 20.561 1.00 49.88 250 ARG A N 1
ATOM 2073 C CA . ARG A 1 250 ? -21.279 -36.388 19.174 1.00 49.88 250 ARG A CA 1
ATOM 2074 C C . ARG A 1 250 ? -21.035 -37.894 19.255 1.00 49.88 250 ARG A C 1
ATOM 2076 O O . ARG A 1 250 ? -20.013 -38.295 19.817 1.00 49.88 250 ARG A O 1
ATOM 2083 N N . PRO A 1 251 ? -21.958 -38.745 18.775 1.00 44.56 251 PRO A N 1
ATOM 2084 C CA . PRO A 1 251 ? -21.805 -40.170 18.960 1.00 44.56 251 PRO A CA 1
ATOM 2085 C C . PRO A 1 251 ? -20.509 -40.574 18.267 1.00 44.56 251 PRO A C 1
ATOM 2087 O O . PRO A 1 251 ? -20.385 -40.480 17.045 1.00 44.56 251 PRO A O 1
ATOM 2090 N N . ALA A 1 252 ? -19.532 -41.036 19.049 1.00 43.69 252 ALA A N 1
ATOM 2091 C CA . ALA A 1 252 ? -18.551 -41.962 18.525 1.00 43.69 252 ALA A CA 1
ATOM 2092 C C . ALA A 1 252 ? -19.381 -43.076 17.890 1.00 43.69 252 ALA A C 1
ATOM 2094 O O . ALA A 1 252 ? -20.151 -43.735 18.595 1.00 43.69 252 ALA A O 1
ATOM 2095 N N . ILE A 1 253 ? -19.306 -43.215 16.565 1.00 44.91 253 ILE A N 1
ATOM 2096 C CA . ILE A 1 253 ? -19.998 -44.263 15.822 1.00 44.91 253 ILE A CA 1
ATOM 2097 C C . ILE A 1 253 ? -19.442 -45.590 16.343 1.00 44.91 253 ILE A C 1
ATOM 2099 O O . ILE A 1 253 ? -18.455 -46.128 15.848 1.00 44.91 253 ILE A O 1
ATOM 2103 N N . LYS A 1 254 ? -20.047 -46.106 17.412 1.00 37.09 254 LYS A N 1
ATOM 2104 C CA . LYS A 1 254 ? -19.856 -47.470 17.867 1.00 37.09 254 LYS A CA 1
ATOM 2105 C C . LYS A 1 254 ? -20.675 -48.311 16.913 1.00 37.09 254 LYS A C 1
ATOM 2107 O O . LYS A 1 254 ? -21.871 -48.510 17.105 1.00 37.09 254 LYS A O 1
ATOM 2112 N N . ILE A 1 255 ? -19.990 -48.784 15.880 1.00 39.19 255 ILE A N 1
ATOM 2113 C CA . ILE A 1 255 ? -20.373 -49.955 15.105 1.00 39.19 255 ILE A CA 1
ATOM 2114 C C . ILE A 1 255 ? -20.566 -51.092 16.120 1.00 39.19 255 ILE A C 1
ATOM 2116 O O . ILE A 1 255 ? -19.618 -51.768 16.513 1.00 39.19 255 ILE A O 1
ATOM 2120 N N . LYS A 1 256 ? -21.794 -51.270 16.616 1.00 37.22 256 LYS A N 1
ATOM 2121 C CA . LYS A 1 256 ? -22.212 -52.536 17.210 1.00 37.22 256 LYS A CA 1
ATOM 2122 C C . LYS A 1 256 ? -22.614 -53.417 16.043 1.00 37.22 256 LYS A C 1
ATOM 2124 O O . LYS A 1 256 ? -23.573 -53.130 15.332 1.00 37.22 256 LYS A O 1
ATOM 2129 N N . ALA A 1 257 ? -21.772 -54.420 15.827 1.00 44.22 257 ALA A N 1
ATOM 2130 C CA . ALA A 1 257 ? -21.816 -55.344 14.717 1.00 44.22 257 ALA A CA 1
ATOM 2131 C C . ALA A 1 257 ? -23.230 -55.875 14.475 1.00 44.22 257 ALA A C 1
ATOM 2133 O O . ALA A 1 257 ? -23.854 -56.471 15.353 1.00 44.22 257 ALA A O 1
ATOM 2134 N N . GLY A 1 258 ? -23.681 -55.667 13.243 1.00 55.81 258 GLY A N 1
ATOM 2135 C CA . GLY A 1 258 ? -24.789 -56.403 12.669 1.00 55.81 258 GLY A CA 1
ATOM 2136 C C . GLY A 1 258 ? -25.735 -55.557 11.837 1.00 55.81 258 GLY A C 1
ATOM 2137 O O . GLY A 1 258 ? -26.927 -55.705 12.059 1.00 55.81 258 GLY A O 1
ATOM 2138 N N . LYS A 1 259 ? -25.264 -54.666 10.944 1.00 44.31 259 LYS A N 1
ATOM 2139 C CA . LYS A 1 259 ? -26.073 -54.074 9.851 1.00 44.31 259 LYS A CA 1
ATOM 2140 C C . LYS A 1 259 ? -25.296 -53.044 9.015 1.00 44.31 259 LYS A C 1
ATOM 2142 O O . LYS A 1 259 ? -24.593 -52.218 9.577 1.00 44.31 259 LYS A O 1
ATOM 2147 N N . ALA A 1 260 ? -25.516 -53.141 7.699 1.00 48.56 260 ALA A N 1
ATOM 2148 C CA . ALA A 1 260 ? -25.327 -52.182 6.601 1.00 48.56 260 ALA A CA 1
ATOM 2149 C C . ALA A 1 260 ? -23.990 -51.412 6.494 1.00 48.56 260 ALA A C 1
ATOM 2151 O O . ALA A 1 260 ? -23.646 -50.577 7.322 1.00 48.56 260 ALA A O 1
ATOM 2152 N N . GLN A 1 261 ? -23.280 -51.687 5.395 1.00 45.97 261 GLN A N 1
ATOM 2153 C CA . GLN A 1 261 ? -22.145 -50.927 4.857 1.00 45.97 261 GLN A CA 1
ATOM 2154 C C . GLN A 1 261 ? -22.382 -49.403 4.911 1.00 45.97 261 GLN A C 1
ATOM 2156 O O . GLN A 1 261 ? -23.458 -48.963 4.506 1.00 45.97 261 GLN A O 1
ATOM 2161 N N . PRO A 1 262 ? -21.407 -48.592 5.364 1.00 45.50 262 PRO A N 1
ATOM 2162 C CA . PRO A 1 262 ? -21.480 -47.144 5.243 1.00 45.50 262 PRO A CA 1
ATOM 2163 C C . PRO A 1 262 ? -21.134 -46.745 3.801 1.00 45.50 262 PRO A C 1
ATOM 2165 O O . PRO A 1 262 ? -20.293 -47.383 3.168 1.00 45.50 262 PRO A O 1
ATOM 2168 N N . ASP A 1 263 ? -21.765 -45.692 3.285 1.00 58.75 263 ASP A N 1
ATOM 2169 C CA . ASP A 1 263 ? -21.562 -45.145 1.937 1.00 58.75 263 ASP A CA 1
ATOM 2170 C C . ASP A 1 263 ? -20.132 -44.600 1.711 1.00 58.75 263 ASP A C 1
ATOM 2172 O O . ASP A 1 263 ? -19.907 -43.399 1.558 1.00 58.75 263 ASP A O 1
ATOM 2176 N N . ASN A 1 264 ? -19.144 -45.492 1.605 1.00 53.53 264 ASN A N 1
ATOM 2177 C CA . ASN A 1 264 ? -17.800 -45.190 1.101 1.00 53.53 264 ASN A CA 1
ATOM 2178 C C . ASN A 1 264 ? -17.836 -44.672 -0.346 1.00 53.53 264 ASN A C 1
ATOM 2180 O O . ASN A 1 264 ? -16.901 -44.008 -0.780 1.00 53.53 264 ASN A O 1
ATOM 2184 N N . SER A 1 265 ? -18.928 -44.929 -1.074 1.00 62.31 265 SER A N 1
ATOM 2185 C CA . SER A 1 265 ? -19.195 -44.367 -2.402 1.00 62.31 265 SER A CA 1
ATOM 2186 C C . SER A 1 265 ? -19.178 -42.839 -2.389 1.00 62.31 265 SER A C 1
ATOM 2188 O O . SER A 1 265 ? -18.522 -42.221 -3.222 1.00 62.31 265 SER A O 1
ATOM 2190 N N . ASN A 1 266 ? -19.865 -42.220 -1.425 1.00 70.75 266 ASN A N 1
ATOM 2191 C CA . ASN A 1 266 ? -20.005 -40.766 -1.388 1.00 70.75 266 ASN A CA 1
ATOM 2192 C C . ASN A 1 266 ? -18.712 -40.091 -0.925 1.00 70.75 266 ASN A C 1
ATOM 2194 O O . ASN A 1 266 ? -18.346 -39.052 -1.463 1.00 70.75 266 ASN A O 1
ATOM 2198 N N . LEU A 1 267 ? -17.981 -40.698 0.015 1.00 78.00 267 LEU A N 1
ATOM 2199 C CA . LEU A 1 267 ? -16.674 -40.189 0.432 1.00 78.00 267 LEU A CA 1
ATOM 2200 C C . LEU A 1 267 ? -15.651 -40.276 -0.708 1.00 78.00 267 LEU A C 1
ATOM 2202 O O . LEU A 1 267 ? -14.970 -39.296 -0.983 1.00 78.00 267 LEU A O 1
ATOM 2206 N N . PHE A 1 268 ? -15.600 -41.404 -1.418 1.00 77.38 268 PHE A N 1
ATOM 2207 C CA . PHE A 1 268 ? -14.690 -41.586 -2.548 1.00 77.38 268 PHE A CA 1
ATOM 2208 C C . PHE A 1 268 ? -15.049 -40.671 -3.730 1.00 77.38 268 PHE A C 1
ATOM 2210 O O . PHE A 1 268 ? -14.166 -40.129 -4.392 1.00 77.38 268 PHE A O 1
ATOM 2217 N N . ALA A 1 269 ? -16.344 -40.439 -3.973 1.00 81.31 269 ALA A N 1
ATOM 2218 C CA . ALA A 1 269 ? -16.808 -39.470 -4.964 1.00 81.31 269 ALA A CA 1
ATOM 2219 C C . ALA A 1 269 ? -16.399 -38.036 -4.595 1.00 81.31 269 ALA A C 1
ATOM 2221 O O . ALA A 1 269 ? -15.912 -37.301 -5.454 1.00 81.31 269 ALA A O 1
ATOM 2222 N N . LEU A 1 270 ? -16.533 -37.662 -3.320 1.00 82.75 270 LEU A N 1
ATOM 2223 C CA . LEU A 1 270 ? -16.106 -36.356 -2.821 1.00 82.75 270 LEU A CA 1
ATOM 2224 C C . LEU A 1 270 ? -14.585 -36.195 -2.869 1.00 82.75 270 LEU A C 1
ATOM 2226 O O . LEU A 1 270 ? -14.112 -35.127 -3.236 1.00 82.75 270 LEU A O 1
ATOM 2230 N N . GLU A 1 271 ? -13.807 -37.229 -2.549 1.00 82.94 271 GLU A N 1
ATOM 2231 C CA . GLU A 1 271 ? -12.343 -37.203 -2.669 1.00 82.94 271 GLU A CA 1
ATOM 2232 C C . GLU A 1 271 ? -11.898 -37.044 -4.127 1.00 82.94 271 GLU A C 1
ATOM 2234 O O . GLU A 1 271 ? -11.037 -36.213 -4.420 1.00 82.94 271 GLU A O 1
ATOM 2239 N N . LEU A 1 272 ? -12.537 -37.757 -5.057 1.00 91.19 272 LEU A N 1
ATOM 2240 C CA . LEU A 1 272 ? -12.259 -37.633 -6.488 1.00 91.19 272 LEU A CA 1
ATOM 2241 C C . LEU A 1 272 ? -12.638 -36.246 -7.030 1.00 91.19 272 LEU A C 1
ATOM 2243 O O . LEU A 1 272 ? -11.916 -35.665 -7.846 1.00 91.19 272 LEU A O 1
ATOM 2247 N N . GLU A 1 273 ? -13.762 -35.692 -6.574 1.00 89.12 273 GLU A N 1
ATOM 2248 C CA . GLU A 1 273 ? -14.176 -34.332 -6.914 1.00 89.12 273 GLU A CA 1
ATOM 2249 C C . GLU A 1 273 ? -13.216 -33.291 -6.328 1.00 89.12 273 GLU A C 1
ATOM 2251 O O . GLU A 1 273 ? -12.851 -32.334 -7.010 1.00 89.12 273 GLU A O 1
ATOM 2256 N N . ASN A 1 274 ? -12.725 -33.508 -5.110 1.00 89.25 274 ASN A N 1
ATOM 2257 C CA . ASN A 1 274 ? -11.748 -32.636 -4.472 1.00 89.25 274 ASN A CA 1
ATOM 2258 C C . ASN A 1 274 ? -10.404 -32.670 -5.218 1.00 89.25 274 ASN A C 1
ATOM 2260 O O . ASN A 1 274 ? -9.850 -31.614 -5.522 1.00 89.25 274 ASN A O 1
ATOM 2264 N N . GLU A 1 275 ? -9.924 -33.847 -5.635 1.00 92.06 275 GLU A N 1
ATOM 2265 C CA . GLU A 1 275 ? -8.753 -33.950 -6.517 1.00 92.06 275 GLU A CA 1
ATOM 2266 C C . GLU A 1 275 ? -8.965 -33.212 -7.845 1.00 92.06 275 GLU A C 1
ATOM 2268 O O . GLU A 1 275 ? -8.074 -32.507 -8.332 1.00 92.06 275 GLU A O 1
ATOM 2273 N N . ARG A 1 276 ? -10.148 -33.352 -8.452 1.00 94.69 276 ARG A N 1
ATOM 2274 C CA . ARG A 1 276 ? -10.490 -32.654 -9.696 1.00 94.69 276 ARG A CA 1
ATOM 2275 C C . ARG A 1 276 ? -10.478 -31.137 -9.501 1.00 94.69 276 ARG A C 1
ATOM 2277 O O . ARG A 1 276 ? -9.904 -30.429 -10.330 1.00 94.69 276 ARG A O 1
ATOM 2284 N N . LEU A 1 277 ? -11.090 -30.639 -8.429 1.00 94.88 277 LEU A N 1
ATOM 2285 C CA . LEU A 1 277 ? -11.132 -29.213 -8.107 1.00 94.88 277 LEU A CA 1
ATOM 2286 C C . LEU A 1 277 ? -9.734 -28.667 -7.817 1.00 94.88 277 LEU A C 1
ATOM 2288 O O . LEU A 1 277 ? -9.395 -27.594 -8.309 1.00 94.88 277 LEU A O 1
ATOM 2292 N N . GLN A 1 278 ? -8.889 -29.422 -7.112 1.00 94.12 278 GLN A N 1
ATOM 2293 C CA . GLN A 1 278 ? -7.492 -29.057 -6.872 1.00 94.12 278 GLN A CA 1
ATOM 2294 C C . GLN A 1 278 ? -6.696 -28.947 -8.180 1.00 94.12 278 GLN A C 1
ATOM 2296 O O . GLN A 1 278 ? -5.978 -27.965 -8.380 1.00 94.12 278 GLN A O 1
ATOM 2301 N N . ARG A 1 279 ? -6.871 -29.890 -9.119 1.00 94.00 279 ARG A N 1
ATOM 2302 C CA . ARG A 1 279 ? -6.252 -29.805 -10.457 1.00 94.00 279 ARG A CA 1
ATOM 2303 C C . ARG A 1 279 ? -6.766 -28.601 -11.251 1.00 94.00 279 ARG A C 1
ATOM 2305 O O . ARG A 1 279 ? -5.978 -27.928 -11.911 1.00 94.00 279 ARG A O 1
ATOM 2312 N N . GLN A 1 280 ? -8.061 -28.296 -11.173 1.00 92.19 280 GLN A N 1
ATOM 2313 C CA . GLN A 1 280 ? -8.641 -27.134 -11.849 1.00 92.19 280 GLN A CA 1
ATOM 2314 C C . GLN A 1 280 ? -8.131 -25.811 -11.262 1.00 92.19 280 GLN A C 1
ATOM 2316 O O . GLN A 1 280 ? -7.809 -24.898 -12.018 1.00 92.19 280 GLN A O 1
ATOM 2321 N N . LEU A 1 281 ? -8.008 -25.719 -9.936 1.00 93.75 281 LEU A N 1
ATOM 2322 C CA . LEU A 1 281 ? -7.422 -24.573 -9.237 1.00 93.75 281 LEU A CA 1
ATOM 2323 C C . LEU A 1 281 ? -5.972 -24.341 -9.655 1.00 93.75 281 LEU A C 1
ATOM 2325 O O . LEU A 1 281 ? -5.594 -23.204 -9.930 1.00 93.75 281 LEU A O 1
ATOM 2329 N N . LEU A 1 282 ? -5.187 -25.415 -9.761 1.00 95.69 282 LEU A N 1
ATOM 2330 C CA . LEU A 1 282 ? -3.804 -25.340 -10.215 1.00 95.69 282 LEU A CA 1
ATOM 2331 C C . LEU A 1 282 ? -3.710 -24.796 -11.649 1.00 95.69 282 LEU A C 1
ATOM 2333 O O . LEU A 1 282 ? -2.936 -23.874 -11.901 1.00 95.69 282 LEU A O 1
ATOM 2337 N N . LEU A 1 283 ? -4.547 -25.296 -12.564 1.00 95.12 283 LEU A N 1
ATOM 2338 C CA . LEU A 1 283 ? -4.614 -24.793 -13.942 1.00 95.12 283 LEU A CA 1
ATOM 2339 C C . LEU A 1 283 ? -5.046 -23.323 -13.997 1.00 95.12 283 LEU A C 1
ATOM 2341 O O . LEU A 1 283 ? -4.479 -22.541 -14.758 1.00 95.12 283 LEU A O 1
ATOM 2345 N N . LEU A 1 284 ? -6.015 -22.920 -13.170 1.00 92.38 284 LEU A N 1
ATOM 2346 C CA . LEU A 1 284 ? -6.461 -21.527 -13.092 1.00 92.38 284 LEU A CA 1
ATOM 2347 C C . LEU A 1 284 ? -5.362 -20.602 -12.553 1.00 92.38 284 LEU A C 1
ATOM 2349 O O . LEU A 1 284 ? -5.226 -19.458 -12.993 1.00 92.38 284 LEU A O 1
ATOM 2353 N N . GLN A 1 285 ? -4.583 -21.079 -11.584 1.00 90.12 285 GLN A N 1
ATOM 2354 C CA . GLN A 1 285 ? -3.458 -20.342 -11.023 1.00 90.12 285 GLN A CA 1
ATOM 2355 C C . GLN A 1 285 ? -2.341 -20.185 -12.059 1.00 90.12 285 GLN A C 1
ATOM 2357 O O . GLN A 1 285 ? -1.834 -19.078 -12.242 1.00 90.12 285 GLN A O 1
ATOM 2362 N N . GLU A 1 286 ? -2.011 -21.253 -12.787 1.00 89.12 286 GLU A N 1
ATOM 2363 C CA . GLU A 1 286 ? -1.039 -21.215 -13.879 1.00 89.12 286 GLU A CA 1
ATOM 2364 C C . GLU A 1 286 ? -1.493 -20.269 -14.999 1.00 89.12 286 GLU A C 1
ATOM 2366 O O . GLU A 1 286 ? -0.721 -19.418 -15.443 1.00 89.12 286 GLU A O 1
ATOM 2371 N N . GLN A 1 287 ? -2.768 -20.324 -15.392 1.00 87.62 287 GLN A N 1
ATOM 2372 C CA . GLN A 1 287 ? -3.339 -19.425 -16.395 1.00 87.62 287 GLN A CA 1
ATOM 2373 C C . GLN A 1 287 ? -3.281 -17.957 -15.948 1.00 87.62 287 GLN A C 1
ATOM 2375 O O . GLN A 1 287 ? -2.943 -17.084 -16.747 1.00 87.62 287 GLN A O 1
ATOM 2380 N N . ASN A 1 288 ? -3.559 -17.665 -14.674 1.00 80.50 288 ASN A N 1
ATOM 2381 C CA . ASN A 1 288 ? -3.431 -16.313 -14.126 1.00 80.50 288 ASN A CA 1
ATOM 2382 C C . ASN A 1 288 ? -1.977 -15.825 -14.102 1.00 80.50 288 ASN A C 1
ATOM 2384 O O . ASN A 1 288 ? -1.718 -14.657 -14.396 1.00 80.50 288 ASN A O 1
ATOM 2388 N N . ILE A 1 289 ? -1.023 -16.700 -13.779 1.00 83.69 289 ILE A N 1
ATOM 2389 C CA . ILE A 1 289 ? 0.409 -16.383 -13.830 1.00 83.69 289 ILE A CA 1
ATOM 2390 C C . ILE A 1 289 ? 0.823 -16.088 -15.276 1.00 83.69 289 ILE A C 1
ATOM 2392 O O . ILE A 1 289 ? 1.420 -15.045 -15.537 1.00 83.69 289 ILE A O 1
ATOM 2396 N N . GLN A 1 290 ? 0.428 -16.928 -16.234 1.00 80.06 290 GLN A N 1
ATOM 2397 C CA . GLN A 1 290 ? 0.702 -16.703 -17.654 1.00 80.06 290 GLN A CA 1
ATOM 2398 C C . GLN A 1 290 ? 0.047 -15.414 -18.176 1.00 80.06 290 GLN A C 1
ATOM 2400 O O . GLN A 1 290 ? 0.685 -14.656 -18.900 1.00 80.06 290 GLN A O 1
ATOM 2405 N N . ALA A 1 291 ? -1.192 -15.108 -17.781 1.00 78.12 291 ALA A N 1
ATOM 2406 C CA . ALA A 1 291 ? -1.863 -13.862 -18.154 1.00 78.12 291 ALA A CA 1
ATOM 2407 C C . ALA A 1 291 ? -1.158 -12.624 -17.575 1.00 78.12 291 ALA A C 1
ATOM 2409 O O . ALA A 1 291 ? -1.081 -11.587 -18.234 1.00 78.12 291 ALA A O 1
ATOM 2410 N N . ARG A 1 292 ? -0.610 -12.728 -16.358 1.00 72.44 292 ARG A N 1
ATOM 2411 C CA . ARG A 1 292 ? 0.217 -11.676 -15.750 1.00 72.44 292 ARG A CA 1
ATOM 2412 C C . ARG A 1 292 ? 1.550 -11.497 -16.470 1.00 72.44 292 ARG A C 1
ATOM 2414 O O . ARG A 1 292 ? 1.967 -10.355 -16.634 1.00 72.44 292 ARG A O 1
ATOM 2421 N N . HIS A 1 293 ? 2.181 -12.585 -16.911 1.00 71.38 293 HIS A N 1
ATOM 2422 C CA . HIS A 1 293 ? 3.399 -12.518 -17.719 1.00 71.38 293 HIS A CA 1
ATOM 2423 C C . HIS A 1 293 ? 3.138 -11.864 -19.077 1.00 71.38 293 HIS A C 1
ATOM 2425 O O . HIS A 1 293 ? 3.810 -10.893 -19.388 1.00 71.38 293 HIS A O 1
ATOM 2431 N N . ARG A 1 294 ? 2.072 -12.251 -19.793 1.00 72.38 294 ARG A N 1
ATOM 2432 C CA . ARG A 1 294 ? 1.699 -11.613 -21.072 1.00 72.38 294 ARG A CA 1
ATOM 2433 C C . ARG A 1 294 ? 1.518 -10.098 -20.954 1.00 72.38 294 ARG A C 1
ATOM 2435 O O . ARG A 1 294 ? 2.093 -9.356 -21.731 1.00 72.38 294 ARG A O 1
ATOM 2442 N N . ARG A 1 295 ? 0.807 -9.623 -19.923 1.00 70.25 295 ARG A N 1
ATOM 2443 C CA . ARG A 1 295 ? 0.635 -8.175 -19.678 1.00 70.25 295 ARG A CA 1
ATOM 2444 C C . ARG A 1 295 ? 1.945 -7.449 -19.371 1.00 70.25 295 ARG A C 1
ATOM 2446 O O . ARG A 1 295 ? 2.030 -6.237 -19.550 1.00 70.25 295 ARG A O 1
ATOM 2453 N N . LYS A 1 296 ? 2.925 -8.159 -18.812 1.00 70.00 296 LYS A N 1
ATOM 2454 C CA . LYS A 1 296 ? 4.244 -7.605 -18.522 1.00 70.00 296 LYS A CA 1
ATOM 2455 C C . LYS A 1 296 ? 5.073 -7.515 -19.803 1.00 70.00 296 LYS A C 1
ATOM 2457 O O . LYS A 1 296 ? 5.660 -6.465 -20.035 1.00 70.00 296 LYS A O 1
ATOM 2462 N N . ASP A 1 297 ? 5.032 -8.555 -20.629 1.00 71.94 297 ASP A N 1
ATOM 2463 C CA . ASP A 1 297 ? 5.706 -8.605 -21.927 1.00 71.94 297 ASP A CA 1
ATOM 2464 C C . ASP A 1 297 ? 5.143 -7.524 -22.872 1.00 71.94 297 ASP A C 1
ATOM 2466 O O . ASP A 1 297 ? 5.908 -6.747 -23.431 1.00 71.94 297 ASP A O 1
ATOM 2470 N N . ASP A 1 298 ? 3.815 -7.350 -22.928 1.00 74.56 298 ASP A N 1
ATOM 2471 C CA . ASP A 1 298 ? 3.168 -6.287 -23.720 1.00 74.56 298 ASP A CA 1
ATOM 2472 C C . ASP A 1 298 ? 3.643 -4.877 -23.310 1.00 74.56 298 ASP A C 1
ATOM 2474 O O . ASP A 1 298 ? 3.828 -3.990 -24.147 1.00 74.56 298 ASP A O 1
ATOM 2478 N N . ARG A 1 299 ? 3.859 -4.662 -22.006 1.00 76.94 299 ARG A N 1
ATOM 2479 C CA . ARG A 1 299 ? 4.353 -3.389 -21.463 1.00 76.94 299 ARG A CA 1
ATOM 2480 C C . ARG A 1 299 ? 5.836 -3.174 -21.772 1.00 76.94 299 ARG A C 1
ATOM 2482 O O . ARG A 1 299 ? 6.246 -2.038 -22.006 1.00 76.94 299 ARG A O 1
ATOM 2489 N N . GLU A 1 300 ? 6.640 -4.233 -21.731 1.00 74.69 300 GLU A N 1
ATOM 2490 C CA . GLU A 1 300 ? 8.059 -4.190 -22.101 1.00 74.69 300 GLU A CA 1
ATOM 2491 C C . GLU A 1 300 ? 8.223 -3.919 -23.611 1.00 74.69 300 GLU A C 1
ATOM 2493 O O . GLU A 1 300 ? 9.011 -3.048 -23.984 1.00 74.69 300 GLU A O 1
ATOM 2498 N N . ASP A 1 301 ? 7.389 -4.523 -24.463 1.00 80.94 301 ASP A N 1
ATOM 2499 C CA . ASP A 1 301 ? 7.339 -4.263 -25.909 1.00 80.94 301 ASP A CA 1
ATOM 2500 C C . ASP A 1 301 ? 6.932 -2.814 -26.239 1.00 80.94 301 ASP A C 1
ATOM 2502 O O . ASP A 1 301 ? 7.461 -2.195 -27.170 1.00 80.94 301 ASP A O 1
ATOM 2506 N N . GLU A 1 302 ? 5.988 -2.243 -25.486 1.00 86.56 302 GLU A N 1
ATOM 2507 C CA . GLU A 1 302 ? 5.573 -0.845 -25.641 1.00 86.56 302 GLU A CA 1
ATOM 2508 C C . GLU A 1 302 ? 6.705 0.128 -25.271 1.00 86.56 302 GLU A C 1
ATOM 2510 O O . GLU A 1 302 ? 7.007 1.053 -26.032 1.00 86.56 302 GLU A O 1
ATOM 2515 N N . LEU A 1 303 ? 7.406 -0.141 -24.164 1.00 86.81 303 LEU A N 1
ATOM 2516 C CA . LEU A 1 303 ? 8.601 0.602 -23.755 1.00 86.81 303 LEU A CA 1
ATOM 2517 C C . LEU A 1 303 ? 9.712 0.521 -24.810 1.00 86.81 303 LEU A C 1
ATOM 2519 O O . LEU A 1 303 ? 10.354 1.530 -25.111 1.00 86.81 303 LEU A O 1
ATOM 2523 N N . GLU A 1 304 ? 9.932 -0.650 -25.411 1.00 89.62 304 GLU A N 1
ATOM 2524 C CA . GLU A 1 304 ? 10.950 -0.814 -26.448 1.00 89.62 304 GLU A CA 1
ATOM 2525 C C . GLU A 1 304 ? 10.605 -0.025 -27.723 1.00 89.62 304 GLU A C 1
ATOM 2527 O O . GLU A 1 304 ? 11.479 0.607 -28.331 1.00 89.62 304 GLU A O 1
ATOM 2532 N N . ARG A 1 305 ? 9.323 0.017 -28.111 1.00 91.12 305 ARG A N 1
ATOM 2533 C CA . ARG A 1 305 ? 8.856 0.850 -29.234 1.00 91.12 305 ARG A CA 1
ATOM 2534 C C . ARG A 1 305 ? 9.084 2.336 -28.975 1.00 91.12 305 ARG A C 1
ATOM 2536 O O . ARG A 1 305 ? 9.527 3.042 -29.883 1.00 91.12 305 ARG A O 1
ATOM 2543 N N . ASP A 1 306 ? 8.831 2.809 -27.762 1.00 90.19 306 ASP A N 1
ATOM 2544 C CA . ASP A 1 306 ? 9.042 4.213 -27.402 1.00 90.19 306 ASP A CA 1
ATOM 2545 C C . ASP A 1 306 ? 10.521 4.598 -27.364 1.00 90.19 306 ASP A C 1
ATOM 2547 O O . ASP A 1 306 ? 10.894 5.662 -27.864 1.00 90.19 306 ASP A O 1
ATOM 2551 N N . ILE A 1 307 ? 11.390 3.708 -26.880 1.00 93.19 307 ILE A N 1
ATOM 2552 C CA . ILE A 1 307 ? 12.844 3.908 -26.937 1.00 93.19 307 ILE A CA 1
ATOM 2553 C C . ILE A 1 307 ? 13.318 4.007 -28.393 1.00 93.19 307 ILE A C 1
ATOM 2555 O O . ILE A 1 307 ? 14.097 4.902 -28.730 1.00 93.19 307 ILE A O 1
ATOM 2559 N N . ARG A 1 308 ? 12.825 3.136 -29.283 1.00 92.94 308 ARG A N 1
ATOM 2560 C CA . ARG A 1 308 ? 13.167 3.184 -30.715 1.00 92.94 308 ARG A CA 1
ATOM 2561 C C . ARG A 1 308 ? 12.690 4.479 -31.373 1.00 92.94 308 ARG A C 1
ATOM 2563 O O . ARG A 1 308 ? 13.457 5.079 -32.125 1.00 92.94 308 ARG A O 1
ATOM 2570 N N . ARG A 1 309 ? 11.474 4.942 -31.060 1.00 92.81 309 ARG A N 1
ATOM 2571 C CA . ARG A 1 309 ? 10.954 6.239 -31.531 1.00 92.81 309 ARG A CA 1
ATOM 2572 C C . ARG A 1 309 ? 11.831 7.398 -31.066 1.00 92.81 309 ARG A C 1
ATOM 2574 O O . ARG A 1 309 ? 12.278 8.192 -31.887 1.00 92.81 309 ARG A O 1
ATOM 2581 N N . MET A 1 310 ? 12.160 7.441 -29.776 1.00 94.00 310 MET A N 1
ATOM 2582 C CA . MET A 1 310 ? 13.030 8.476 -29.215 1.00 94.00 310 MET A CA 1
ATOM 2583 C C . MET A 1 310 ? 14.412 8.484 -29.882 1.00 94.00 310 MET A C 1
ATOM 2585 O O . MET A 1 310 ? 14.957 9.549 -30.173 1.00 94.00 310 MET A O 1
ATOM 2589 N N . HIS A 1 311 ? 14.980 7.306 -30.154 1.00 92.12 311 HIS A N 1
ATOM 2590 C CA . HIS A 1 311 ? 16.266 7.190 -30.833 1.00 92.12 311 HIS A CA 1
ATOM 2591 C C . HIS A 1 311 ? 16.210 7.720 -32.273 1.00 92.12 311 HIS A C 1
ATOM 2593 O O . HIS A 1 311 ? 17.098 8.469 -32.682 1.00 92.12 311 HIS A O 1
ATOM 2599 N N . GLN A 1 312 ? 15.152 7.392 -33.021 1.00 93.00 312 GLN A N 1
ATOM 2600 C CA . GLN A 1 312 ? 14.932 7.917 -34.372 1.00 93.00 312 GLN A CA 1
ATOM 2601 C C . GLN A 1 312 ? 14.761 9.441 -34.373 1.00 93.00 312 GLN A C 1
ATOM 2603 O O . GLN A 1 312 ? 15.389 10.123 -35.184 1.00 93.00 312 GLN A O 1
ATOM 2608 N N . ASP A 1 313 ? 13.990 9.987 -33.433 1.00 93.62 313 ASP A N 1
ATOM 2609 C CA . ASP A 1 313 ? 13.818 11.434 -33.282 1.00 93.62 313 ASP A CA 1
ATOM 2610 C C . ASP A 1 313 ? 15.132 12.131 -32.920 1.00 93.62 313 ASP A C 1
ATOM 2612 O O . ASP A 1 313 ? 15.430 13.214 -33.426 1.00 93.62 313 ASP A O 1
ATOM 2616 N N . HIS A 1 314 ? 15.947 11.512 -32.063 1.00 95.12 314 HIS A N 1
ATOM 2617 C CA . HIS A 1 314 ? 17.261 12.039 -31.717 1.00 95.12 314 HIS A CA 1
ATOM 2618 C C . HIS A 1 314 ? 18.199 12.062 -32.929 1.00 95.12 314 HIS A C 1
ATOM 2620 O O . HIS A 1 314 ? 18.842 13.080 -33.181 1.00 95.12 314 HIS A O 1
ATOM 2626 N N . LEU A 1 315 ? 18.228 10.983 -33.715 1.00 96.06 315 LEU A N 1
ATOM 2627 C CA . LEU A 1 315 ? 18.974 10.917 -34.974 1.00 96.06 315 LEU A CA 1
ATOM 2628 C C . LEU A 1 315 ? 18.510 11.989 -35.960 1.00 96.06 315 LEU A C 1
ATOM 2630 O O . LEU A 1 315 ? 19.334 12.684 -36.549 1.00 96.06 315 LEU A O 1
ATOM 2634 N N . ARG A 1 316 ? 17.197 12.179 -36.102 1.00 95.00 316 ARG A N 1
ATOM 2635 C CA . ARG A 1 316 ? 16.636 13.208 -36.978 1.00 95.00 316 ARG A CA 1
ATOM 2636 C C . ARG A 1 316 ? 17.055 14.614 -36.546 1.00 95.00 316 ARG A C 1
ATOM 2638 O O . ARG A 1 316 ? 17.541 15.378 -37.376 1.00 95.00 316 ARG A O 1
ATOM 2645 N N . LYS A 1 317 ? 16.958 14.926 -35.250 1.00 95.56 317 LYS A N 1
ATOM 2646 C CA . LYS A 1 317 ? 17.437 16.202 -34.690 1.00 95.56 317 LYS A CA 1
ATOM 2647 C C . LYS A 1 317 ? 18.939 16.388 -34.891 1.00 95.56 317 LYS A C 1
ATOM 2649 O O . LYS A 1 317 ? 19.372 17.491 -35.197 1.00 95.56 317 LYS A O 1
ATOM 2654 N N . MET A 1 318 ? 19.731 15.325 -34.760 1.00 95.81 318 MET A N 1
ATOM 2655 C CA . MET A 1 318 ? 21.170 15.357 -35.041 1.00 95.81 318 MET A CA 1
ATOM 2656 C C . MET A 1 318 ? 21.461 15.715 -36.503 1.00 95.81 318 MET A C 1
ATOM 2658 O O . MET A 1 318 ? 22.320 16.557 -36.757 1.00 95.81 318 MET A O 1
ATOM 2662 N N . TYR A 1 319 ? 20.722 15.139 -37.454 1.00 94.69 319 TYR A N 1
ATOM 2663 C CA . TYR A 1 319 ? 20.850 15.486 -38.872 1.00 94.69 319 TYR A CA 1
ATOM 2664 C C . TYR A 1 319 ? 20.428 16.929 -39.168 1.00 94.69 319 TYR A C 1
ATOM 2666 O O . TYR A 1 319 ? 21.109 17.627 -39.919 1.00 94.69 319 TYR A O 1
ATOM 2674 N N . GLU A 1 320 ? 19.334 17.399 -38.568 1.00 94.50 320 GLU A N 1
ATOM 2675 C CA . GLU A 1 320 ? 18.885 18.791 -38.696 1.00 94.50 320 GLU A CA 1
ATOM 2676 C C . GLU A 1 320 ? 19.938 19.765 -38.154 1.00 94.50 320 GLU A C 1
ATOM 2678 O O . GLU A 1 320 ? 20.295 20.731 -38.831 1.00 94.50 320 GLU A O 1
ATOM 2683 N N . LEU A 1 321 ? 20.510 19.461 -36.987 1.00 96.56 321 LEU A N 1
ATOM 2684 C CA . LEU A 1 321 ? 21.558 20.264 -36.367 1.00 96.56 321 LEU A CA 1
ATOM 2685 C C . LEU A 1 321 ? 22.842 20.274 -37.208 1.00 96.56 321 LEU A C 1
ATOM 2687 O O . LEU A 1 321 ? 23.459 21.320 -37.389 1.00 96.56 321 LEU A O 1
ATOM 2691 N N . GLN A 1 322 ? 23.235 19.129 -37.769 1.00 93.50 322 GLN A N 1
ATOM 2692 C CA . GLN A 1 322 ? 24.397 19.035 -38.652 1.00 93.50 322 GLN A CA 1
ATOM 2693 C C . GLN A 1 322 ? 24.208 19.871 -39.924 1.00 93.50 322 GLN A C 1
ATOM 2695 O O . GLN A 1 322 ? 25.116 20.602 -40.323 1.00 93.50 322 GLN A O 1
ATOM 2700 N N . ARG A 1 323 ? 23.009 19.839 -40.514 1.00 94.38 323 ARG A N 1
ATOM 2701 C CA . ARG A 1 323 ? 22.653 20.674 -41.667 1.00 94.38 323 ARG A CA 1
ATOM 2702 C C . ARG A 1 323 ? 22.684 22.165 -41.325 1.00 94.38 323 ARG A C 1
ATOM 2704 O O . ARG A 1 323 ? 23.142 22.973 -42.130 1.00 94.38 323 ARG A O 1
ATOM 2711 N N . GLU A 1 324 ? 22.214 22.543 -40.140 1.00 94.62 324 GLU A N 1
ATOM 2712 C CA . GLU A 1 324 ? 22.278 23.927 -39.670 1.00 94.62 324 GLU A CA 1
ATOM 2713 C C . GLU A 1 324 ? 23.721 24.393 -39.438 1.00 94.62 324 GLU A C 1
ATOM 2715 O O . GLU A 1 324 ? 24.080 25.490 -39.865 1.00 94.62 324 GLU A O 1
ATOM 2720 N N . ILE A 1 325 ? 24.575 23.548 -38.854 1.00 93.19 325 ILE A N 1
ATOM 2721 C CA . ILE A 1 325 ? 26.009 23.828 -38.695 1.00 93.19 325 ILE A CA 1
ATOM 2722 C C . ILE A 1 325 ? 26.675 24.051 -40.056 1.00 93.19 325 ILE A C 1
ATOM 2724 O O . ILE A 1 325 ? 27.473 24.977 -40.207 1.00 93.19 325 ILE A O 1
ATOM 2728 N N . GLU A 1 326 ? 26.354 23.236 -41.062 1.00 92.62 326 GLU A N 1
ATOM 2729 C CA . GLU A 1 326 ? 26.877 23.433 -42.415 1.00 92.62 326 GLU A CA 1
ATOM 2730 C C . GLU A 1 326 ? 26.389 24.742 -43.036 1.00 92.62 326 GLU A C 1
ATOM 2732 O O . GLU A 1 326 ? 27.210 25.485 -43.577 1.00 92.62 326 GLU A O 1
ATOM 2737 N N . ARG A 1 327 ? 25.101 25.081 -42.898 1.00 93.44 327 ARG A N 1
ATOM 2738 C CA . ARG A 1 327 ? 24.562 26.372 -43.359 1.00 93.44 327 ARG A CA 1
ATOM 2739 C C . ARG A 1 327 ? 25.299 27.543 -42.705 1.00 93.44 327 ARG A C 1
ATOM 2741 O O . ARG A 1 327 ? 25.816 28.410 -43.401 1.00 93.44 327 ARG A O 1
ATOM 2748 N N . LEU A 1 328 ? 25.437 27.518 -41.379 1.00 92.88 328 LEU A N 1
ATOM 2749 C CA . LEU A 1 328 ? 26.134 28.558 -40.620 1.00 92.88 328 LEU A CA 1
ATOM 2750 C C . LEU A 1 328 ? 27.614 28.668 -40.998 1.00 92.88 328 LEU A C 1
ATOM 2752 O O . LEU A 1 328 ? 28.162 29.769 -41.015 1.00 92.88 328 LEU A O 1
ATOM 2756 N N . ARG A 1 329 ? 28.277 27.560 -41.345 1.00 90.00 329 ARG A N 1
ATOM 2757 C CA . ARG A 1 329 ? 29.647 27.600 -41.878 1.00 90.00 329 ARG A CA 1
ATOM 2758 C C . ARG A 1 329 ? 29.720 28.338 -43.212 1.00 90.00 329 ARG A C 1
ATOM 2760 O O . ARG A 1 329 ? 30.636 29.137 -43.387 1.00 90.00 329 ARG A O 1
ATOM 2767 N N . HIS A 1 330 ? 28.767 28.109 -44.114 1.00 87.94 330 HIS A N 1
ATOM 2768 C CA . HIS A 1 330 ? 28.707 28.818 -45.395 1.00 87.94 330 HIS A CA 1
ATOM 2769 C C . HIS A 1 330 ? 28.420 30.307 -45.190 1.00 87.94 330 HIS A C 1
ATOM 2771 O O . HIS A 1 330 ? 29.123 31.135 -45.764 1.00 87.94 330 HIS A O 1
ATOM 2777 N N . ASP A 1 331 ? 27.482 30.653 -44.305 1.00 85.25 331 ASP A N 1
ATOM 2778 C CA . ASP A 1 331 ? 27.164 32.046 -43.969 1.00 85.25 331 ASP A CA 1
ATOM 2779 C C . ASP A 1 331 ? 28.370 32.765 -43.349 1.00 85.25 331 ASP A C 1
ATOM 2781 O O . ASP A 1 331 ? 28.694 33.888 -43.733 1.00 85.25 331 ASP A O 1
ATOM 2785 N N . THR A 1 332 ? 29.097 32.099 -42.443 1.00 81.50 332 THR A N 1
ATOM 2786 C CA . THR A 1 332 ? 30.333 32.641 -41.854 1.00 81.50 332 THR A CA 1
ATOM 2787 C C . THR A 1 332 ? 31.398 32.893 -42.927 1.00 81.50 332 THR A C 1
ATOM 2789 O O . THR A 1 332 ? 32.061 33.927 -42.904 1.00 81.50 332 THR A O 1
ATOM 2792 N N . VAL A 1 333 ? 31.565 31.979 -43.891 1.00 79.94 333 VAL A N 1
ATOM 2793 C CA . VAL A 1 333 ? 32.506 32.161 -45.013 1.00 79.94 333 VAL A CA 1
ATOM 2794 C C . VAL A 1 333 ? 32.058 33.304 -45.928 1.00 79.94 333 VAL A C 1
ATOM 2796 O O . VAL A 1 333 ? 32.884 34.130 -46.314 1.00 79.94 333 VAL A O 1
ATOM 2799 N N . TYR A 1 334 ? 30.761 33.399 -46.221 1.00 76.88 334 TYR A N 1
ATOM 2800 C CA . TYR A 1 334 ? 30.180 34.453 -47.051 1.00 76.88 334 TYR A CA 1
ATOM 2801 C C . TYR A 1 334 ? 30.337 35.844 -46.417 1.00 76.88 334 TYR A C 1
ATOM 2803 O O . TYR A 1 334 ? 30.759 36.789 -47.083 1.00 76.88 334 TYR A O 1
ATOM 2811 N N . LEU A 1 335 ? 30.081 35.970 -45.111 1.00 74.75 335 LEU A N 1
ATOM 2812 C CA . LEU A 1 335 ? 30.309 37.204 -44.350 1.00 74.75 335 LEU A CA 1
ATOM 2813 C C . LEU A 1 335 ? 31.791 37.596 -44.340 1.00 74.75 335 LEU A C 1
ATOM 2815 O O . LEU A 1 335 ? 32.118 38.757 -44.575 1.00 74.75 335 LEU A O 1
ATOM 2819 N N . ARG A 1 336 ? 32.695 36.623 -44.173 1.00 76.00 336 ARG A N 1
ATOM 2820 C CA . ARG A 1 336 ? 34.146 36.857 -44.198 1.00 76.00 336 ARG A CA 1
ATOM 2821 C C . ARG A 1 336 ? 34.646 37.324 -45.568 1.00 76.00 336 ARG A C 1
ATOM 2823 O O . ARG A 1 336 ? 35.542 38.157 -45.633 1.00 76.00 336 ARG A O 1
ATOM 2830 N N . MET A 1 337 ? 34.067 36.818 -46.659 1.00 66.19 337 MET A N 1
ATOM 2831 C CA . MET A 1 337 ? 34.347 37.301 -48.019 1.00 66.19 337 MET A CA 1
ATOM 2832 C C . MET A 1 337 ? 33.775 38.706 -48.263 1.00 66.19 337 MET A C 1
ATOM 2834 O O . MET A 1 337 ? 34.382 39.501 -48.978 1.00 66.19 337 MET A O 1
ATOM 2838 N N . ARG A 1 338 ? 32.637 39.042 -47.644 1.00 64.25 338 ARG A N 1
ATOM 2839 C CA . ARG A 1 338 ? 32.023 40.375 -47.727 1.00 64.25 338 ARG A CA 1
ATOM 2840 C C . ARG A 1 338 ? 32.812 41.440 -46.954 1.00 64.25 338 ARG A C 1
ATOM 2842 O O . ARG A 1 338 ? 32.909 42.563 -47.434 1.00 64.25 338 ARG A O 1
ATOM 2849 N N . GLU A 1 339 ? 33.410 41.094 -45.813 1.00 57.38 339 GLU A N 1
ATOM 2850 C CA . GLU A 1 339 ? 34.300 41.985 -45.042 1.00 57.38 339 GLU A CA 1
ATOM 2851 C C . GLU A 1 339 ? 35.663 42.233 -45.715 1.00 57.38 339 GLU A C 1
ATOM 2853 O O . GLU A 1 339 ? 36.353 43.189 -45.372 1.00 57.38 339 GLU A O 1
ATOM 2858 N N . GLN A 1 340 ? 36.053 41.412 -46.697 1.00 52.81 340 GLN A N 1
ATOM 2859 C CA . GLN A 1 340 ? 37.275 41.610 -47.490 1.00 52.81 340 GLN A CA 1
ATOM 2860 C C . GLN A 1 340 ? 37.100 42.591 -48.662 1.00 52.81 340 GLN A C 1
ATOM 2862 O O . GLN A 1 340 ? 38.073 42.876 -49.362 1.00 52.81 340 GLN A O 1
ATOM 2867 N N . GLN A 1 341 ? 35.901 43.144 -48.881 1.00 50.44 341 GLN A N 1
ATOM 2868 C CA . GLN A 1 341 ? 35.733 44.278 -49.790 1.00 50.44 341 GLN A CA 1
ATOM 2869 C C . GLN A 1 341 ? 35.913 45.605 -49.036 1.00 50.44 341 GLN A C 1
ATOM 2871 O O . GLN A 1 341 ? 35.261 45.809 -48.012 1.00 50.44 341 GLN A O 1
ATOM 2876 N N . PRO A 1 342 ? 36.760 46.535 -49.521 1.00 42.53 342 PRO A N 1
ATOM 2877 C CA . PRO A 1 342 ? 36.973 47.812 -48.853 1.00 42.53 342 PRO A CA 1
ATOM 2878 C C . PRO A 1 342 ? 35.692 48.654 -48.879 1.00 42.53 342 PRO A C 1
ATOM 2880 O O . PRO A 1 342 ? 35.178 49.020 -49.939 1.00 42.53 342 PRO A O 1
ATOM 2883 N N . SER A 1 343 ? 35.189 48.980 -47.690 1.00 43.31 343 SER A N 1
ATOM 2884 C CA . SER A 1 343 ? 34.045 49.862 -47.476 1.00 43.31 343 SER A CA 1
ATOM 2885 C C . SER A 1 343 ? 34.299 51.239 -48.096 1.00 43.31 343 SER A C 1
ATOM 2887 O O . SER A 1 343 ? 35.142 52.001 -47.622 1.00 43.31 343 SER A O 1
ATOM 2889 N N . LYS A 1 344 ? 33.530 51.603 -49.130 1.00 44.69 344 LYS A N 1
ATOM 2890 C CA . LYS A 1 344 ? 33.386 53.006 -49.534 1.00 44.69 344 LYS A CA 1
ATOM 2891 C C . LYS A 1 344 ? 32.596 53.727 -48.444 1.00 44.69 344 LYS A C 1
ATOM 2893 O O . LYS A 1 344 ? 31.391 53.532 -48.310 1.00 44.69 344 LYS A O 1
ATOM 2898 N N . ILE A 1 345 ? 33.300 54.537 -47.660 1.00 42.22 345 ILE A N 1
ATOM 2899 C CA . ILE A 1 345 ? 32.724 55.515 -46.740 1.00 42.22 345 ILE A CA 1
ATOM 2900 C C . ILE A 1 345 ? 31.889 56.488 -47.579 1.00 42.22 345 ILE A C 1
ATOM 2902 O O . ILE A 1 345 ? 32.437 57.259 -48.364 1.00 42.22 345 ILE A O 1
ATOM 2906 N N . ILE A 1 346 ? 30.568 56.448 -47.422 1.00 40.69 346 ILE A N 1
ATOM 2907 C CA . ILE A 1 346 ? 29.691 57.537 -47.847 1.00 40.69 346 ILE A CA 1
ATOM 2908 C C . ILE A 1 346 ? 29.353 58.324 -46.587 1.00 40.69 346 ILE A C 1
ATOM 2910 O O . ILE A 1 346 ? 28.620 57.864 -45.716 1.00 40.69 346 ILE A O 1
ATOM 2914 N N . VAL A 1 347 ? 29.945 59.512 -46.502 1.00 44.66 347 VAL A N 1
ATOM 2915 C CA . VAL A 1 347 ? 29.553 60.575 -45.581 1.00 44.66 347 VAL A CA 1
ATOM 2916 C C . VAL A 1 347 ? 28.177 61.076 -46.022 1.00 44.66 347 VAL A C 1
ATOM 2918 O O . VAL A 1 347 ? 28.036 61.559 -47.143 1.00 44.66 347 VAL A O 1
ATOM 2921 N N . GLN A 1 348 ? 27.172 60.997 -45.151 1.00 36.56 348 GLN A N 1
ATOM 2922 C CA . GLN A 1 348 ? 25.977 61.838 -45.252 1.00 36.56 348 GLN A CA 1
ATOM 2923 C C . GLN A 1 348 ? 25.799 62.626 -43.952 1.00 36.56 348 GLN A C 1
ATOM 2925 O O . GLN A 1 348 ? 25.829 62.072 -42.855 1.00 36.56 348 GLN A O 1
ATOM 2930 N N . GLN A 1 349 ? 25.693 63.944 -44.125 1.00 38.66 349 GLN A N 1
ATOM 2931 C CA . GLN A 1 349 ? 25.456 64.971 -43.109 1.00 38.66 349 GLN A CA 1
ATOM 2932 C C . GLN A 1 349 ? 24.040 64.876 -42.493 1.00 38.66 349 GLN A C 1
ATOM 2934 O O . GLN A 1 349 ? 23.136 64.370 -43.156 1.00 38.66 349 GLN A O 1
ATOM 2939 N N . PRO A 1 350 ? 23.813 65.414 -41.274 1.00 49.31 350 PRO A N 1
ATOM 2940 C CA . PRO A 1 350 ? 22.488 65.526 -40.638 1.00 49.31 350 PRO A CA 1
ATOM 2941 C C . PRO A 1 350 ? 21.783 66.845 -41.034 1.00 49.31 350 PRO A C 1
ATOM 2943 O O . PRO A 1 350 ? 22.491 67.819 -41.312 1.00 49.31 350 PRO A O 1
ATOM 2946 N N . PRO A 1 351 ? 20.429 66.931 -41.094 1.00 42.75 351 PRO A N 1
ATOM 2947 C CA . PRO A 1 351 ? 19.604 67.407 -39.945 1.00 42.75 351 PRO A CA 1
ATOM 2948 C C . PRO A 1 351 ? 18.101 66.954 -40.014 1.00 42.75 351 PRO A C 1
ATOM 2950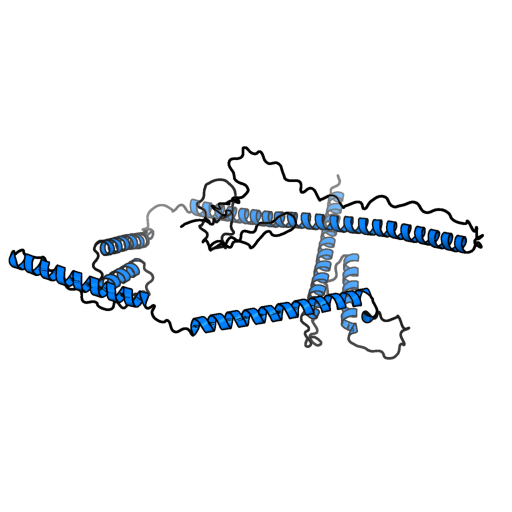 O O . PRO A 1 351 ? 17.776 66.146 -40.880 1.00 42.75 351 PRO A O 1
ATOM 2953 N N . PRO A 1 352 ? 17.121 67.485 -39.232 1.00 43.06 352 PRO A N 1
ATOM 2954 C CA . PRO A 1 352 ? 17.126 68.119 -37.908 1.00 43.06 352 PRO A CA 1
ATOM 2955 C C . PRO A 1 352 ? 16.237 67.381 -36.868 1.00 43.06 352 PRO A C 1
ATOM 2957 O O . PRO A 1 352 ? 15.476 66.464 -37.162 1.00 43.06 352 PRO A O 1
ATOM 2960 N N . ILE A 1 353 ? 16.334 67.848 -35.624 1.00 53.19 353 ILE A N 1
ATOM 2961 C CA . ILE A 1 353 ? 15.596 67.432 -34.424 1.00 53.19 353 ILE A CA 1
ATOM 2962 C C . ILE A 1 353 ? 14.071 67.569 -34.610 1.00 53.19 353 ILE A C 1
ATOM 2964 O O . ILE A 1 353 ? 13.581 68.655 -34.914 1.00 53.19 353 ILE A O 1
ATOM 2968 N N . GLN A 1 354 ? 13.323 66.495 -34.330 1.00 40.59 354 GLN A N 1
ATOM 2969 C CA . GLN A 1 354 ? 11.892 66.540 -34.004 1.00 40.59 354 GLN A CA 1
ATOM 2970 C C . GLN A 1 354 ? 11.632 65.848 -32.657 1.00 40.59 354 GLN A C 1
ATOM 2972 O O . GLN A 1 354 ? 12.262 64.848 -32.317 1.00 40.59 354 GLN A O 1
ATOM 2977 N N . ALA A 1 355 ? 10.737 66.465 -31.886 1.00 49.91 355 ALA A N 1
ATOM 2978 C CA . ALA A 1 355 ? 10.342 66.158 -30.513 1.00 49.91 355 ALA A CA 1
ATOM 2979 C C . ALA A 1 355 ? 9.689 64.760 -30.344 1.00 49.91 355 ALA A C 1
ATOM 2981 O O . ALA A 1 355 ? 9.259 64.164 -31.332 1.00 49.91 355 ALA A O 1
ATOM 2982 N N . PRO A 1 356 ? 9.592 64.220 -29.110 1.00 54.69 356 PRO A N 1
ATOM 2983 C CA . PRO A 1 356 ? 9.206 62.828 -28.883 1.00 54.69 356 PRO A CA 1
ATOM 2984 C C . PRO A 1 356 ? 7.676 62.635 -28.865 1.00 54.69 356 PRO A C 1
ATOM 2986 O O . PRO A 1 356 ? 6.972 63.464 -28.284 1.00 54.69 356 PRO A O 1
ATOM 2989 N N . PRO A 1 357 ? 7.144 61.513 -29.389 1.00 49.44 357 PRO A N 1
ATOM 2990 C CA . PRO A 1 357 ? 5.842 60.982 -29.002 1.00 49.44 357 PRO A CA 1
ATOM 2991 C C . PRO A 1 357 ? 5.994 59.735 -28.097 1.00 49.44 357 PRO A C 1
ATOM 2993 O O . PRO A 1 357 ? 7.094 59.208 -27.929 1.00 49.44 357 PRO A O 1
ATOM 2996 N N . PRO A 1 358 ? 4.917 59.321 -27.410 1.00 46.78 358 PRO A N 1
ATOM 2997 C CA . PRO A 1 358 ? 4.959 59.068 -25.975 1.00 46.78 358 PRO A CA 1
ATOM 2998 C C . PRO A 1 358 ? 5.338 57.639 -25.581 1.00 46.78 358 PRO A C 1
ATOM 3000 O O . PRO A 1 358 ? 5.197 56.677 -26.332 1.00 46.78 358 PRO A O 1
ATOM 3003 N N . ILE A 1 359 ? 5.762 57.544 -24.320 1.00 50.28 359 ILE A N 1
ATOM 3004 C CA . ILE A 1 359 ? 5.916 56.332 -23.519 1.00 50.28 359 ILE A CA 1
ATOM 3005 C C . ILE A 1 359 ? 4.670 55.455 -23.688 1.00 50.28 359 ILE A C 1
ATOM 3007 O O . ILE A 1 359 ? 3.581 55.812 -23.240 1.00 50.28 359 ILE A O 1
ATOM 3011 N N . ILE A 1 360 ? 4.845 54.294 -24.318 1.00 43.25 360 ILE A N 1
ATOM 3012 C CA . ILE A 1 360 ? 3.852 53.224 -24.294 1.00 43.25 360 ILE A CA 1
ATOM 3013 C C . ILE A 1 360 ? 3.883 52.651 -22.878 1.00 43.25 360 ILE A C 1
ATOM 3015 O O . ILE A 1 360 ? 4.818 51.951 -22.487 1.00 43.25 360 ILE A O 1
ATOM 3019 N N . THR A 1 361 ? 2.874 52.996 -22.088 1.00 49.88 361 THR A N 1
ATOM 3020 C CA . THR A 1 361 ? 2.559 52.310 -20.840 1.00 49.88 361 THR A CA 1
ATOM 3021 C C . THR A 1 361 ? 2.241 50.842 -21.153 1.00 49.88 361 THR A C 1
ATOM 3023 O O . THR A 1 361 ? 1.476 50.569 -22.082 1.00 49.88 361 THR A O 1
ATOM 3026 N N . PRO A 1 362 ? 2.803 49.862 -20.423 1.00 43.84 362 PRO A N 1
ATOM 3027 C CA . PRO A 1 362 ? 2.347 48.488 -20.556 1.00 43.84 362 PRO A CA 1
ATOM 3028 C C . PRO A 1 362 ? 0.890 48.425 -20.089 1.00 43.84 362 PRO A C 1
ATOM 3030 O O . PRO A 1 362 ? 0.562 48.827 -18.971 1.00 43.84 362 PRO A O 1
ATOM 3033 N N . ALA A 1 363 ? 0.012 47.956 -20.975 1.00 44.03 363 ALA A N 1
ATOM 3034 C CA . ALA A 1 363 ? -1.385 47.712 -20.661 1.00 44.03 363 ALA A CA 1
ATOM 3035 C C . ALA A 1 363 ? -1.494 46.792 -19.428 1.00 44.03 363 ALA A C 1
ATOM 3037 O O . ALA A 1 363 ? -0.734 45.822 -19.328 1.00 44.03 363 ALA A O 1
ATOM 3038 N N . PRO A 1 364 ? -2.421 47.059 -18.490 1.00 42.00 364 PRO A N 1
ATOM 3039 C CA . PRO A 1 364 ? -2.650 46.156 -17.378 1.00 42.00 364 PRO A CA 1
ATOM 3040 C C . PRO A 1 364 ? -3.120 44.810 -17.927 1.00 42.00 364 PRO A C 1
ATOM 3042 O O . PRO A 1 364 ? -4.043 44.731 -18.740 1.00 42.00 364 PRO A O 1
ATOM 3045 N N . VAL A 1 365 ? -2.453 43.750 -17.474 1.00 45.34 365 VAL A N 1
ATOM 3046 C CA . VAL A 1 365 ? -2.851 42.361 -17.680 1.00 45.34 365 VAL A CA 1
ATOM 3047 C C . VAL A 1 365 ? -4.297 42.233 -17.212 1.00 45.34 365 VAL A C 1
ATOM 3049 O O . VAL A 1 365 ? -4.570 42.266 -16.014 1.00 45.34 365 VAL A O 1
ATOM 3052 N N . GLN A 1 366 ? -5.233 42.132 -18.156 1.00 38.06 366 GLN A N 1
ATOM 3053 C CA . GLN A 1 366 ? -6.609 41.788 -17.844 1.00 38.06 366 GLN A CA 1
ATOM 3054 C C . GLN A 1 366 ? -6.600 40.357 -17.316 1.00 38.06 366 GLN A C 1
ATOM 3056 O O . GLN A 1 366 ? -6.471 39.389 -18.069 1.00 38.06 366 GLN A O 1
ATOM 3061 N N . THR A 1 367 ? -6.709 40.222 -15.998 1.00 39.50 367 THR A N 1
ATOM 3062 C CA . THR A 1 367 ? -7.161 38.987 -15.379 1.00 39.50 367 THR A CA 1
ATOM 3063 C C . THR A 1 367 ? -8.525 38.680 -15.980 1.00 39.50 367 THR A C 1
ATOM 3065 O O . THR A 1 367 ? -9.489 39.418 -15.784 1.00 39.50 367 THR A O 1
ATOM 3068 N N . LYS A 1 368 ? -8.603 37.607 -16.773 1.00 36.69 368 LYS A N 1
ATOM 3069 C CA . LYS A 1 368 ? -9.882 37.026 -17.176 1.00 36.69 368 LYS A CA 1
ATOM 3070 C C . LYS A 1 368 ? -10.584 36.561 -15.905 1.00 36.69 368 LYS A C 1
ATOM 3072 O O . LYS A 1 368 ? -10.344 35.453 -15.433 1.00 36.69 368 LYS A O 1
ATOM 3077 N N . TYR A 1 369 ? -11.409 37.427 -15.332 1.00 41.88 369 TYR A N 1
ATOM 3078 C CA . TYR A 1 369 ? -12.420 37.000 -14.386 1.00 41.88 369 TYR A CA 1
ATOM 3079 C C . TYR A 1 369 ? -13.395 36.129 -15.168 1.00 41.88 369 TYR A C 1
ATOM 3081 O O . TYR A 1 369 ? -13.944 36.545 -16.187 1.00 41.88 369 TYR A O 1
ATOM 3089 N N . ILE A 1 370 ? -13.531 34.885 -14.725 1.00 49.03 370 ILE A N 1
ATOM 3090 C CA . ILE A 1 370 ? -14.614 34.017 -15.156 1.00 49.03 370 ILE A CA 1
ATOM 3091 C C . ILE A 1 370 ? -15.884 34.705 -14.656 1.00 49.03 370 ILE A C 1
ATOM 3093 O O . ILE A 1 370 ? -16.093 34.814 -13.449 1.00 49.03 370 ILE A O 1
ATOM 3097 N N . GLU A 1 371 ? -16.679 35.245 -15.574 1.00 46.84 371 GLU A N 1
ATOM 3098 C CA . GLU A 1 371 ? -17.995 35.787 -15.262 1.00 46.84 371 GLU A CA 1
ATOM 3099 C C . GLU A 1 371 ? -18.912 34.601 -14.957 1.00 46.84 371 GLU A C 1
ATOM 3101 O O . GLU A 1 371 ? -19.406 33.919 -15.853 1.00 46.84 371 GLU A O 1
ATOM 3106 N N . VAL A 1 372 ? -19.036 34.283 -13.668 1.00 52.19 372 VAL A N 1
ATOM 3107 C CA . VAL A 1 372 ? -19.998 33.303 -13.171 1.00 52.19 372 VAL A CA 1
ATOM 3108 C C . VAL A 1 372 ? -21.289 34.054 -12.875 1.00 52.19 372 VAL A C 1
ATOM 3110 O O . VAL A 1 372 ? -21.273 35.095 -12.217 1.00 52.19 372 VAL A O 1
ATOM 3113 N N . ASP A 1 373 ? -22.380 33.525 -13.416 1.00 47.03 373 ASP A N 1
ATOM 3114 C CA . ASP A 1 373 ? -23.752 34.005 -13.293 1.00 47.03 373 ASP A CA 1
ATOM 3115 C C . ASP A 1 373 ? -24.062 34.558 -11.886 1.00 47.03 373 ASP A C 1
ATOM 3117 O O . ASP A 1 373 ? -23.963 33.848 -10.881 1.00 47.03 373 ASP A O 1
ATOM 3121 N N . ARG A 1 374 ? -24.437 35.844 -11.808 1.00 49.38 374 ARG A N 1
ATOM 3122 C CA . ARG A 1 374 ? -24.719 36.577 -10.554 1.00 49.38 374 ARG A CA 1
ATOM 3123 C C . ARG A 1 374 ? -25.961 36.064 -9.810 1.00 49.38 374 ARG A C 1
ATOM 3125 O O . ARG A 1 374 ? -26.311 36.615 -8.770 1.00 49.38 374 ARG A O 1
ATOM 3132 N N . LEU A 1 375 ? -26.630 35.044 -10.344 1.00 49.38 375 LEU A N 1
ATOM 3133 C CA . LEU A 1 375 ? -27.791 34.381 -9.750 1.00 49.38 375 LEU A CA 1
ATOM 3134 C C . LEU A 1 375 ? -27.443 33.094 -8.989 1.00 49.38 375 LEU A C 1
ATOM 3136 O O . LEU A 1 375 ? -28.339 32.466 -8.423 1.00 49.38 375 LEU A O 1
ATOM 3140 N N . ALA A 1 376 ? -26.170 32.691 -8.934 1.00 51.47 376 ALA A N 1
ATOM 3141 C CA . ALA A 1 376 ? -25.780 31.576 -8.082 1.00 51.47 376 ALA A CA 1
ATOM 3142 C C . ALA A 1 376 ? -25.920 31.982 -6.595 1.00 51.47 376 ALA A C 1
ATOM 3144 O O . ALA A 1 376 ? -25.399 33.027 -6.205 1.00 51.47 376 ALA A O 1
ATOM 3145 N N . PRO A 1 377 ? -26.581 31.176 -5.740 1.00 58.53 377 PRO A N 1
ATOM 3146 C CA . PRO A 1 377 ? -26.890 31.494 -4.335 1.00 58.53 377 PRO A CA 1
ATOM 3147 C C . PRO A 1 377 ? -25.660 31.476 -3.406 1.00 58.53 377 PRO A C 1
ATOM 3149 O O . PRO A 1 377 ? -25.773 31.210 -2.212 1.00 58.53 377 PRO A O 1
ATOM 3152 N N . TYR A 1 378 ? -24.469 31.699 -3.954 1.00 53.16 378 TYR A N 1
ATOM 3153 C CA . TYR A 1 378 ? -23.202 31.438 -3.305 1.00 53.16 378 TYR A CA 1
ATOM 3154 C C . TYR A 1 378 ? -22.291 32.669 -3.366 1.00 53.16 378 TYR A C 1
ATOM 3156 O O . TYR A 1 378 ? -21.945 33.164 -4.438 1.00 53.16 378 TYR A O 1
ATOM 3164 N N . ASP A 1 379 ? -21.908 33.158 -2.189 1.00 62.12 379 ASP A N 1
ATOM 3165 C CA . ASP A 1 379 ? -21.021 34.303 -2.017 1.00 62.12 379 ASP A CA 1
ATOM 3166 C C . ASP A 1 379 ? -19.559 33.888 -2.249 1.00 62.12 379 ASP A C 1
ATOM 3168 O O . ASP A 1 379 ? -18.968 33.133 -1.476 1.00 62.12 379 ASP A O 1
ATOM 3172 N N . TYR A 1 380 ? -18.949 34.404 -3.316 1.00 58.91 380 TYR A N 1
ATOM 3173 C CA . TYR A 1 380 ? -17.555 34.125 -3.670 1.00 58.91 380 TYR A CA 1
ATOM 3174 C C . TYR A 1 380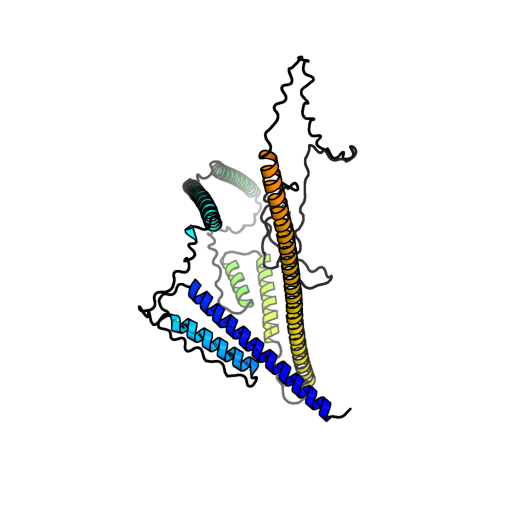 ? -16.551 34.659 -2.638 1.00 58.91 380 TYR A C 1
ATOM 3176 O O . TYR A 1 380 ? -15.412 34.191 -2.597 1.00 58.91 380 TYR A O 1
ATOM 3184 N N . SER A 1 381 ? -16.951 35.628 -1.808 1.00 58.72 381 SER A N 1
ATOM 3185 C CA . SER A 1 381 ? -16.123 36.160 -0.725 1.00 58.72 381 SER A CA 1
ATOM 3186 C C . SER A 1 381 ? -16.171 35.300 0.546 1.00 58.72 381 SER A C 1
ATOM 3188 O O . SER A 1 381 ? -15.278 35.414 1.385 1.00 58.72 381 SER A O 1
ATOM 3190 N N . ALA A 1 382 ? -17.137 34.377 0.649 1.00 60.00 382 ALA A N 1
ATOM 3191 C CA . ALA A 1 382 ? -17.315 33.488 1.798 1.00 60.00 382 ALA A CA 1
ATOM 3192 C C . ALA A 1 382 ? -16.464 32.198 1.744 1.00 60.00 382 ALA A C 1
ATOM 3194 O O . ALA A 1 382 ? -16.309 31.529 2.764 1.00 60.00 382 ALA A O 1
ATOM 3195 N N . GLY A 1 383 ? -15.870 31.856 0.591 1.00 65.00 383 GLY A N 1
ATOM 3196 C CA . GLY A 1 383 ? -15.048 30.645 0.429 1.00 65.00 383 GLY A CA 1
ATOM 3197 C C . GLY A 1 383 ? -15.861 29.340 0.451 1.00 65.00 383 GLY A C 1
ATOM 3198 O O . GLY A 1 383 ? -17.024 29.319 0.857 1.00 65.00 383 GLY A O 1
ATOM 3199 N N . PHE A 1 384 ? -15.313 28.240 -0.086 1.00 65.62 384 PHE A N 1
ATOM 3200 C CA . PHE A 1 384 ? -16.058 26.982 -0.301 1.00 65.62 384 PHE A CA 1
ATOM 3201 C C . PHE A 1 384 ? -15.788 25.953 0.788 1.00 65.62 384 PHE A C 1
ATOM 3203 O O . PHE A 1 384 ? -14.674 25.838 1.294 1.00 65.62 384 PHE A O 1
ATOM 3210 N N . VAL A 1 385 ? -16.821 25.182 1.125 1.00 68.12 385 VAL A N 1
ATOM 3211 C CA . VAL A 1 385 ? -16.755 24.102 2.112 1.00 68.12 385 VAL A CA 1
ATOM 3212 C C . VAL A 1 385 ? -16.865 22.773 1.375 1.00 68.12 385 VAL A C 1
ATOM 3214 O O . VAL A 1 385 ? -17.789 22.572 0.589 1.00 68.12 385 VAL A O 1
ATOM 3217 N N . ILE A 1 386 ? -15.911 21.874 1.617 1.00 71.19 386 ILE A N 1
ATOM 3218 C CA . ILE A 1 386 ? -15.929 20.504 1.096 1.00 71.19 386 ILE A CA 1
ATOM 3219 C C . ILE A 1 386 ? -16.193 19.566 2.266 1.00 71.19 386 ILE A C 1
ATOM 3221 O O . ILE A 1 386 ? -15.431 19.557 3.233 1.00 71.19 386 ILE A O 1
ATOM 3225 N N . PHE A 1 387 ? -17.246 18.764 2.147 1.00 71.94 387 PHE A N 1
ATOM 3226 C CA . PHE A 1 387 ? -17.538 17.676 3.070 1.00 71.94 387 PHE A CA 1
ATOM 3227 C C . PHE A 1 387 ? -16.975 16.371 2.509 1.00 71.94 387 PHE A C 1
ATOM 3229 O O . PHE A 1 387 ? -17.081 16.095 1.313 1.00 71.94 387 PHE A O 1
ATOM 3236 N N . TYR A 1 388 ? -16.344 15.592 3.380 1.00 74.94 388 TYR A N 1
ATOM 3237 C CA . TYR A 1 388 ? -15.880 14.246 3.081 1.00 74.94 388 TYR A CA 1
ATOM 3238 C C . TYR A 1 388 ? -16.660 13.313 3.986 1.00 74.94 388 TYR A C 1
ATOM 3240 O O . TYR A 1 388 ? -16.565 13.493 5.191 1.00 74.94 388 TYR A O 1
ATOM 3248 N N . ASP A 1 389 ? -17.369 12.342 3.415 1.00 69.56 389 ASP A N 1
ATOM 3249 C CA . ASP A 1 389 ? -18.160 11.384 4.198 1.00 69.56 389 ASP A CA 1
ATOM 3250 C C . ASP A 1 389 ? -17.430 10.036 4.323 1.00 69.56 389 ASP A C 1
ATOM 3252 O O . ASP A 1 389 ? -17.403 9.407 5.381 1.00 69.56 389 ASP A O 1
ATOM 3256 N N . PHE A 1 390 ? -16.786 9.569 3.246 1.00 76.56 390 PHE A N 1
ATOM 3257 C CA . PHE A 1 390 ? -16.107 8.272 3.233 1.00 76.56 390 PHE A CA 1
ATOM 3258 C C . PHE A 1 390 ? -14.965 8.180 2.206 1.00 76.56 390 PHE A C 1
ATOM 3260 O O . PHE A 1 390 ? -15.008 8.791 1.138 1.00 76.56 390 PHE A O 1
ATOM 3267 N N . VAL A 1 391 ? -13.955 7.355 2.507 1.00 77.50 391 VAL A N 1
ATOM 3268 C CA . VAL A 1 391 ? -12.972 6.834 1.537 1.00 77.50 391 VAL A CA 1
ATOM 3269 C C . VAL A 1 391 ? -13.308 5.384 1.237 1.00 77.50 391 VAL A C 1
ATOM 3271 O O . VAL A 1 391 ? -13.420 4.575 2.159 1.00 77.50 391 VAL A O 1
ATOM 3274 N N . LEU A 1 392 ? -13.427 5.053 -0.046 1.00 79.56 392 LEU A N 1
ATOM 3275 C CA . LEU A 1 392 ? -13.673 3.689 -0.516 1.00 79.56 392 LEU A CA 1
ATOM 3276 C C . LEU A 1 392 ? -12.389 3.041 -1.041 1.00 79.56 392 LEU A C 1
ATOM 3278 O O . LEU A 1 392 ? -11.448 3.731 -1.433 1.00 79.56 392 LEU A O 1
ATOM 3282 N N . ASN A 1 393 ? -12.411 1.711 -1.142 1.00 77.56 393 ASN A N 1
ATOM 3283 C CA . ASN A 1 393 ? -11.391 0.906 -1.825 1.00 77.56 393 ASN A CA 1
ATOM 3284 C C . ASN A 1 393 ? -9.979 1.030 -1.227 1.00 77.56 393 ASN A C 1
ATOM 3286 O O . ASN A 1 393 ? -8.985 1.025 -1.957 1.00 77.56 393 ASN A O 1
ATOM 3290 N N . LEU A 1 394 ? -9.880 1.127 0.100 1.00 73.94 394 LEU A N 1
ATOM 3291 C CA . LEU A 1 394 ? -8.595 1.066 0.794 1.00 73.94 394 LEU A CA 1
ATOM 3292 C C . LEU A 1 394 ? -8.065 -0.376 0.830 1.00 73.94 394 LEU A C 1
ATOM 3294 O O . LEU A 1 394 ? -8.839 -1.336 0.855 1.00 73.94 394 LEU A O 1
ATOM 3298 N N . ASP A 1 395 ? -6.735 -0.525 0.845 1.00 75.75 395 ASP A N 1
ATOM 3299 C CA . ASP A 1 395 ? -6.084 -1.824 1.049 1.00 75.75 395 ASP A CA 1
ATOM 3300 C C . ASP A 1 395 ? -6.489 -2.379 2.431 1.00 75.75 395 ASP A C 1
ATOM 3302 O O . ASP A 1 395 ? -6.344 -1.666 3.426 1.00 75.75 395 ASP A O 1
ATOM 3306 N N . PRO A 1 396 ? -6.945 -3.642 2.530 1.00 71.69 396 PRO A N 1
ATOM 3307 C CA . PRO A 1 396 ? -7.340 -4.267 3.794 1.00 71.69 396 PRO A CA 1
ATOM 3308 C C . PRO A 1 396 ? -6.286 -4.268 4.895 1.00 71.69 396 PRO A C 1
ATOM 3310 O O . PRO A 1 396 ? -6.605 -4.507 6.056 1.00 71.69 396 PRO A O 1
ATOM 3313 N N . ARG A 1 397 ? -5.013 -4.084 4.538 1.00 78.31 397 ARG A N 1
ATOM 3314 C CA . ARG A 1 397 ? -3.902 -4.010 5.493 1.00 78.31 397 ARG A CA 1
ATOM 3315 C C . ARG A 1 397 ? -3.821 -2.656 6.197 1.00 78.31 397 ARG A C 1
ATOM 3317 O O . ARG A 1 397 ? -3.087 -2.530 7.176 1.00 78.31 397 ARG A O 1
ATOM 3324 N N . ILE A 1 398 ? -4.522 -1.643 5.693 1.00 79.56 398 ILE A N 1
ATOM 3325 C CA . ILE A 1 398 ? -4.546 -0.296 6.255 1.00 79.56 398 ILE A CA 1
ATOM 3326 C C . ILE A 1 398 ? -5.640 -0.255 7.320 1.00 79.56 398 ILE A C 1
ATOM 3328 O O . ILE A 1 398 ? -6.809 -0.296 6.975 1.00 79.56 398 ILE A O 1
ATOM 3332 N N . GLY A 1 399 ? -5.250 -0.169 8.597 1.00 78.81 399 GLY A N 1
ATOM 3333 C CA . GLY A 1 399 ? -6.183 -0.102 9.735 1.00 78.81 399 GLY A CA 1
ATOM 3334 C C . GLY A 1 399 ? -6.624 1.314 10.132 1.00 78.81 399 GLY A C 1
ATOM 3335 O O . GLY A 1 399 ? -7.554 1.483 10.918 1.00 78.81 399 GLY A O 1
ATOM 3336 N N . ALA A 1 400 ? -5.942 2.347 9.630 1.00 84.38 400 ALA A N 1
ATOM 3337 C CA . ALA A 1 400 ? -6.266 3.742 9.905 1.00 84.38 400 ALA A CA 1
ATOM 3338 C C . ALA A 1 400 ? -5.761 4.656 8.783 1.00 84.38 400 ALA A C 1
ATOM 3340 O O . ALA A 1 400 ? -4.700 4.418 8.202 1.00 84.38 400 ALA A O 1
ATOM 3341 N N . VAL A 1 401 ? -6.503 5.726 8.504 1.00 84.31 401 VAL A N 1
ATOM 3342 C CA . VAL A 1 401 ? -6.197 6.715 7.467 1.00 84.31 401 VAL A CA 1
ATOM 3343 C C . VAL A 1 401 ? -6.322 8.122 8.037 1.00 84.31 401 VAL A C 1
ATOM 3345 O O . VAL A 1 401 ? -7.204 8.417 8.838 1.00 84.31 401 VAL A O 1
ATOM 3348 N N . ARG A 1 402 ? -5.424 9.012 7.610 1.00 86.50 402 ARG A N 1
ATOM 3349 C CA . ARG A 1 402 ? -5.501 10.446 7.889 1.00 86.50 402 ARG A CA 1
ATOM 3350 C C . ARG A 1 402 ? -5.542 11.208 6.573 1.00 86.50 402 ARG A C 1
ATOM 3352 O O . ARG A 1 402 ? -4.636 11.053 5.756 1.00 86.50 402 ARG A O 1
ATOM 3359 N N . LEU A 1 403 ? -6.565 12.035 6.383 1.00 85.06 403 LEU A N 1
ATOM 3360 C CA . LEU A 1 403 ? -6.660 12.878 5.197 1.00 85.06 403 LEU A CA 1
ATOM 3361 C C . LEU A 1 403 ? -5.854 14.169 5.350 1.00 85.06 403 LEU A C 1
ATOM 3363 O O . LEU A 1 403 ? -5.853 14.806 6.403 1.00 85.06 403 LEU A O 1
ATOM 3367 N N . ILE A 1 404 ? -5.201 14.564 4.260 1.00 86.19 404 ILE A N 1
ATOM 3368 C CA . ILE A 1 404 ? -4.497 15.838 4.128 1.00 86.19 404 ILE A CA 1
ATOM 3369 C C . ILE A 1 404 ? -5.052 16.523 2.885 1.00 86.19 404 ILE A C 1
ATOM 3371 O O . ILE A 1 404 ? -4.890 16.023 1.773 1.00 86.19 404 ILE A O 1
ATOM 3375 N N . VAL A 1 405 ? -5.712 17.658 3.078 1.00 82.12 405 VAL A N 1
ATOM 3376 C CA . VAL A 1 405 ? -6.386 18.410 2.020 1.00 82.12 405 VAL A CA 1
ATOM 3377 C C . VAL A 1 405 ? -5.556 19.643 1.703 1.00 82.12 405 VAL A C 1
ATOM 3379 O O . VAL A 1 405 ? -5.212 20.407 2.596 1.00 82.12 405 VAL A O 1
ATOM 3382 N N . GLY A 1 406 ? -5.206 19.847 0.438 1.00 81.94 406 GLY A N 1
ATOM 3383 C CA . GLY A 1 406 ? -4.504 21.044 -0.016 1.00 81.94 406 GLY A CA 1
ATOM 3384 C C . GLY A 1 406 ? -5.183 21.614 -1.247 1.00 81.94 406 GLY A C 1
ATOM 3385 O O . GLY A 1 406 ? -5.597 20.858 -2.125 1.00 81.94 406 GLY A O 1
ATOM 3386 N N . LEU A 1 407 ? -5.285 22.939 -1.324 1.00 80.88 407 LEU A N 1
ATOM 3387 C CA . LEU A 1 407 ? -5.776 23.602 -2.524 1.00 80.88 407 LEU A CA 1
ATOM 3388 C C . LEU A 1 407 ? -4.622 23.783 -3.506 1.00 80.88 407 LEU A C 1
ATOM 3390 O O . LEU A 1 407 ? -3.514 24.168 -3.134 1.00 80.88 407 LEU A O 1
ATOM 3394 N N . HIS A 1 408 ? -4.873 23.486 -4.775 1.00 74.50 408 HIS A N 1
ATOM 3395 C CA . HIS A 1 408 ? -3.892 23.623 -5.841 1.00 74.50 408 HIS A CA 1
ATOM 3396 C C . HIS A 1 408 ? -4.544 24.328 -7.027 1.00 74.50 408 HIS A C 1
ATOM 3398 O O . 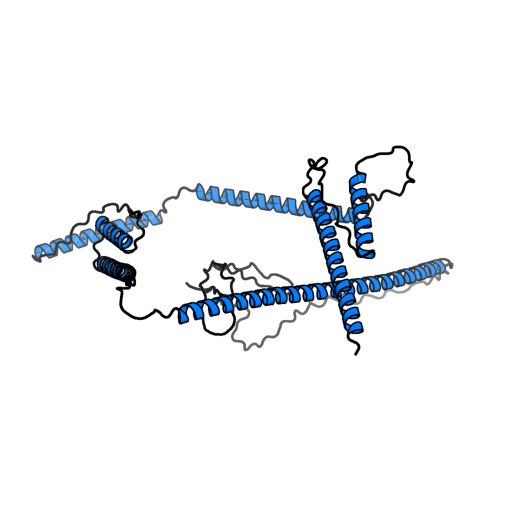HIS A 1 408 ? -5.622 23.941 -7.467 1.00 74.50 408 HIS A O 1
ATOM 3404 N N . ASN A 1 409 ? -3.878 25.351 -7.555 1.00 77.12 409 ASN A N 1
ATOM 3405 C CA . ASN A 1 409 ? -4.099 25.810 -8.922 1.00 77.12 409 ASN A CA 1
ATOM 3406 C C . ASN A 1 409 ? -3.046 25.126 -9.807 1.00 77.12 409 ASN A C 1
ATOM 3408 O O . ASN A 1 409 ? -1.986 24.760 -9.300 1.00 77.12 409 ASN A O 1
ATOM 3412 N N . ASN A 1 410 ? -3.307 24.972 -11.106 1.00 72.69 410 ASN A N 1
ATOM 3413 C CA . ASN A 1 410 ? -2.555 24.176 -12.091 1.00 72.69 410 ASN A CA 1
ATOM 3414 C C . ASN A 1 410 ? -1.021 24.389 -12.119 1.00 72.69 410 ASN A C 1
ATOM 3416 O O . ASN A 1 410 ? -0.318 23.658 -12.811 1.00 72.69 410 ASN A O 1
ATOM 3420 N N . GLN A 1 411 ? -0.489 25.379 -11.393 1.00 65.50 411 GLN A N 1
ATOM 3421 C CA . GLN A 1 411 ? 0.934 25.704 -11.293 1.00 65.50 411 GLN A CA 1
ATOM 3422 C C . GLN A 1 411 ? 1.434 26.011 -9.863 1.00 65.50 411 GLN A C 1
ATOM 3424 O O . GLN A 1 411 ? 2.633 26.213 -9.685 1.00 65.50 411 GLN A O 1
ATOM 3429 N N . ALA A 1 412 ? 0.572 26.052 -8.835 1.00 60.94 412 ALA A N 1
ATOM 3430 C CA . ALA A 1 412 ? 0.980 26.401 -7.468 1.00 60.94 412 ALA A CA 1
ATOM 3431 C C . ALA A 1 412 ? 0.030 25.854 -6.388 1.00 60.94 412 ALA A C 1
ATOM 3433 O O . ALA A 1 412 ? -1.192 25.863 -6.543 1.00 60.94 412 ALA A O 1
ATOM 3434 N N . LYS A 1 413 ? 0.603 25.417 -5.258 1.00 71.88 413 LYS A N 1
ATOM 3435 C CA . LYS A 1 413 ? -0.156 25.088 -4.044 1.00 71.88 413 LYS A CA 1
ATOM 3436 C C . LYS A 1 413 ? -0.660 26.382 -3.403 1.00 71.88 413 LYS A C 1
ATOM 3438 O O . LYS A 1 413 ? 0.132 27.275 -3.117 1.00 71.88 413 LYS A O 1
ATOM 3443 N N . LEU A 1 414 ? -1.968 26.470 -3.204 1.00 68.06 414 LEU A N 1
ATOM 3444 C CA . LEU A 1 414 ? -2.640 27.593 -2.572 1.00 68.06 414 LEU A CA 1
ATOM 3445 C C . LEU A 1 414 ? -2.855 27.259 -1.092 1.00 68.06 414 LEU A C 1
ATOM 3447 O O . LEU A 1 414 ? -3.644 26.383 -0.750 1.00 68.06 414 LEU A O 1
ATOM 3451 N N . GLY A 1 415 ? -2.132 27.961 -0.222 1.00 73.31 415 GLY A N 1
ATOM 3452 C CA . GLY A 1 415 ? -2.287 27.853 1.228 1.00 73.31 415 GLY A CA 1
ATOM 3453 C C . GLY A 1 415 ? -1.654 26.616 1.874 1.00 73.31 415 GLY A C 1
ATOM 3454 O O . GLY A 1 415 ? -1.015 25.769 1.237 1.00 73.31 415 GLY A O 1
ATOM 3455 N N . GLU A 1 416 ? -1.810 26.547 3.194 1.00 74.94 416 GLU A N 1
ATOM 3456 C CA . GLU A 1 416 ? -1.340 25.429 4.004 1.00 74.94 416 GLU A CA 1
ATOM 3457 C C . GLU A 1 416 ? -2.308 24.243 3.899 1.00 74.94 416 GLU A C 1
ATOM 3459 O O . GLU A 1 416 ? -3.524 24.436 3.865 1.00 74.94 416 GLU A O 1
ATOM 3464 N N . PRO A 1 417 ? -1.798 23.002 3.816 1.00 83.69 417 PRO A N 1
ATOM 3465 C CA . PRO A 1 417 ? -2.660 21.835 3.764 1.00 83.69 417 PRO A CA 1
ATOM 3466 C C . PRO A 1 417 ? -3.362 21.625 5.112 1.00 83.69 417 PRO A C 1
ATOM 3468 O O . PRO A 1 417 ? -2.714 21.558 6.156 1.00 83.69 417 PRO A O 1
ATOM 3471 N N . THR A 1 418 ? -4.677 21.449 5.088 1.00 80.38 418 THR A N 1
ATOM 3472 C CA . THR A 1 418 ? -5.472 21.093 6.261 1.00 80.38 418 THR A CA 1
ATOM 3473 C C . THR A 1 418 ? -5.335 19.602 6.540 1.00 80.38 418 THR A C 1
ATOM 3475 O O . THR A 1 418 ? -5.610 18.761 5.683 1.00 80.38 418 THR A O 1
ATOM 3478 N N . ILE A 1 419 ? -4.905 19.264 7.752 1.00 82.12 419 ILE A N 1
ATOM 3479 C CA . ILE A 1 419 ? -4.759 17.880 8.202 1.00 82.12 419 ILE A CA 1
ATOM 3480 C C . ILE A 1 419 ? -6.001 17.515 9.012 1.00 82.12 419 ILE A C 1
ATOM 3482 O O . ILE A 1 419 ? -6.265 18.121 10.048 1.00 82.12 419 ILE A O 1
ATOM 3486 N N . LEU A 1 420 ? -6.753 16.522 8.544 1.00 81.75 420 LEU A N 1
ATOM 3487 C CA . LEU A 1 420 ? -7.936 16.014 9.234 1.00 81.75 420 LEU A CA 1
ATOM 3488 C C . LEU A 1 420 ? -7.547 14.987 10.318 1.00 81.75 420 LEU A C 1
ATOM 3490 O O . LEU A 1 420 ? -6.420 14.478 10.309 1.00 81.75 420 LEU A O 1
ATOM 3494 N N . PRO A 1 421 ? -8.444 14.676 11.272 1.00 80.56 421 PRO A N 1
ATOM 3495 C CA . PRO A 1 421 ? -8.208 13.659 12.295 1.00 80.56 421 PRO A CA 1
ATOM 3496 C C . PRO A 1 421 ? -7.863 12.279 11.714 1.00 80.56 421 PRO A C 1
ATOM 3498 O O . PRO A 1 421 ? -8.185 11.958 10.571 1.00 80.56 421 PRO A O 1
ATOM 3501 N N . LEU A 1 422 ? -7.186 11.452 12.517 1.00 83.12 422 LEU A N 1
ATOM 3502 C CA . LEU A 1 422 ? -6.975 10.043 12.180 1.00 83.12 422 LEU A CA 1
ATOM 3503 C C . LEU A 1 422 ? -8.304 9.293 12.321 1.00 83.12 422 LEU A C 1
ATOM 3505 O O . LEU A 1 422 ? -8.950 9.388 13.361 1.00 83.12 422 LEU A O 1
ATOM 3509 N N . VAL A 1 423 ? -8.667 8.534 11.296 1.00 82.94 423 VAL A N 1
ATOM 3510 C CA . VAL A 1 423 ? -9.903 7.756 11.220 1.00 82.94 423 VAL A CA 1
ATOM 3511 C C . VAL A 1 423 ? -9.546 6.280 11.077 1.00 82.94 423 VAL A C 1
ATOM 3513 O O . VAL A 1 423 ? -8.641 5.936 10.316 1.00 82.94 423 VAL A O 1
ATOM 3516 N N . TYR A 1 424 ? -10.246 5.408 11.799 1.00 82.25 424 TYR A N 1
ATOM 3517 C CA . TYR A 1 424 ? -10.079 3.961 11.673 1.00 82.25 424 TYR A CA 1
ATOM 3518 C C . TYR A 1 424 ? -10.911 3.413 10.520 1.00 82.25 424 TYR A C 1
ATOM 3520 O O . TYR A 1 424 ? -11.986 3.916 10.198 1.00 82.25 424 TYR A O 1
ATOM 3528 N N . THR A 1 425 ? -10.370 2.401 9.864 1.00 80.88 425 THR A N 1
ATOM 3529 C CA . THR A 1 425 ? -11.014 1.771 8.722 1.00 80.88 425 THR A CA 1
ATOM 3530 C C . THR A 1 425 ? -11.920 0.635 9.182 1.00 80.88 425 THR A C 1
ATOM 3532 O O . THR A 1 425 ? -11.461 -0.252 9.900 1.00 80.88 425 THR A O 1
ATOM 3535 N N . GLU A 1 426 ? -13.162 0.611 8.713 1.00 70.62 426 GLU A N 1
ATOM 3536 C CA . GLU A 1 426 ? -14.104 -0.472 8.984 1.00 70.62 426 GLU A CA 1
ATOM 3537 C C . GLU A 1 426 ? -14.142 -1.450 7.795 1.00 70.62 426 GLU A C 1
ATOM 3539 O O . GLU A 1 426 ? -14.134 -1.020 6.628 1.00 70.62 426 GLU A O 1
ATOM 3544 N N . PRO A 1 427 ? -14.181 -2.774 8.037 1.00 64.69 427 PRO A N 1
ATOM 3545 C CA . PRO A 1 427 ? -14.360 -3.745 6.968 1.00 64.69 427 PRO A CA 1
ATOM 3546 C C . PRO A 1 427 ? -15.708 -3.495 6.283 1.00 64.69 427 PRO A C 1
ATOM 3548 O O . PRO A 1 427 ? -16.755 -3.491 6.929 1.00 64.69 427 PRO A O 1
ATOM 3551 N N . GLY A 1 428 ? -15.693 -3.270 4.965 1.00 60.66 428 GLY A N 1
ATOM 3552 C CA . GLY A 1 428 ? -16.907 -2.967 4.214 1.00 60.66 428 GLY A CA 1
ATOM 3553 C C . GLY A 1 428 ? -17.927 -4.098 4.348 1.00 60.66 428 GLY A C 1
ATOM 3554 O O . GLY A 1 428 ? -17.658 -5.236 3.954 1.00 60.66 428 GLY A O 1
ATOM 3555 N N . ALA A 1 429 ? -19.111 -3.794 4.890 1.00 50.69 429 ALA A N 1
ATOM 3556 C CA . ALA A 1 429 ? -20.241 -4.712 4.855 1.00 50.69 429 ALA A CA 1
ATOM 3557 C C . ALA A 1 429 ? -20.551 -5.029 3.387 1.00 50.69 429 ALA A C 1
ATOM 3559 O O . ALA A 1 429 ? -20.785 -4.130 2.578 1.00 50.69 429 ALA A O 1
ATOM 3560 N N . ARG A 1 430 ? -20.494 -6.316 3.034 1.00 46.94 430 ARG A N 1
ATOM 3561 C CA . ARG A 1 430 ? -20.698 -6.822 1.674 1.00 46.94 430 ARG A CA 1
ATOM 3562 C C . ARG A 1 430 ? -22.065 -6.380 1.140 1.00 46.94 430 ARG A C 1
ATOM 3564 O O . ARG A 1 430 ? -23.059 -7.055 1.386 1.00 46.94 430 ARG A O 1
ATOM 3571 N N . GLN A 1 431 ? -22.118 -5.302 0.364 1.00 43.75 431 GLN A N 1
ATOM 3572 C CA . GLN A 1 431 ? -23.210 -5.116 -0.582 1.00 43.75 431 GLN A CA 1
ATOM 3573 C C . GLN A 1 431 ? -22.877 -5.917 -1.836 1.00 43.75 431 GLN A C 1
ATOM 3575 O O . GLN A 1 431 ? -21.827 -5.766 -2.462 1.00 43.75 431 GLN A O 1
ATOM 3580 N N . ALA A 1 432 ? -23.750 -6.877 -2.108 1.00 44.62 432 ALA A N 1
ATOM 3581 C CA . ALA A 1 432 ? -23.601 -7.878 -3.136 1.00 44.62 432 ALA A CA 1
ATOM 3582 C C . ALA A 1 432 ? -23.736 -7.258 -4.528 1.00 44.62 432 ALA A C 1
ATOM 3584 O O . ALA A 1 432 ? -24.828 -7.227 -5.070 1.00 44.62 432 ALA A O 1
ATOM 3585 N N . THR A 1 433 ? -22.625 -6.848 -5.136 1.00 41.25 433 THR A N 1
ATOM 3586 C CA . THR A 1 433 ? -22.486 -6.823 -6.598 1.00 41.25 433 THR A CA 1
ATOM 3587 C C . THR A 1 433 ? -21.013 -6.846 -6.997 1.00 41.25 433 THR A C 1
ATOM 3589 O O . THR A 1 433 ? -20.290 -5.883 -6.787 1.00 41.25 433 THR A O 1
ATOM 3592 N N . ALA A 1 434 ? -20.633 -7.973 -7.601 1.00 47.66 434 ALA A N 1
ATOM 3593 C CA . ALA A 1 434 ? -19.598 -8.166 -8.615 1.00 47.66 434 ALA A CA 1
ATOM 3594 C C . ALA A 1 434 ? -18.139 -7.711 -8.332 1.00 47.66 434 ALA A C 1
ATOM 3596 O O . ALA A 1 434 ? -17.814 -6.534 -8.275 1.00 47.66 434 ALA A O 1
ATOM 3597 N N . TYR A 1 435 ? -17.254 -8.720 -8.356 1.00 44.47 435 TYR A N 1
ATOM 3598 C CA . TYR A 1 435 ? -15.787 -8.682 -8.497 1.00 44.47 435 TYR A CA 1
ATOM 3599 C C . TYR A 1 435 ? -14.935 -8.463 -7.230 1.00 44.47 435 TYR A C 1
ATOM 3601 O O . TYR A 1 435 ? -14.494 -7.370 -6.909 1.00 44.47 435 TYR A O 1
ATOM 3609 N N . ASN A 1 436 ? -14.627 -9.590 -6.576 1.00 50.19 436 ASN A N 1
ATOM 3610 C CA . ASN A 1 436 ? -13.351 -9.957 -5.938 1.00 50.19 436 ASN A CA 1
ATOM 3611 C C . ASN A 1 436 ? -12.353 -8.827 -5.598 1.00 50.19 436 ASN A C 1
ATOM 3613 O O . ASN A 1 436 ? -11.297 -8.718 -6.221 1.00 50.19 436 ASN A O 1
ATOM 3617 N N . ALA A 1 437 ? -12.617 -8.100 -4.514 1.00 51.16 437 ALA A N 1
ATOM 3618 C CA . ALA A 1 437 ? -11.585 -7.564 -3.629 1.00 51.16 437 ALA A CA 1
ATOM 3619 C C . ALA A 1 437 ? -12.165 -7.409 -2.209 1.00 51.16 437 ALA A C 1
ATOM 3621 O O . ALA A 1 437 ? -13.321 -7.007 -2.074 1.00 51.16 437 ALA A O 1
ATOM 3622 N N . PRO A 1 438 ? -11.416 -7.724 -1.136 1.00 54.72 438 PRO A N 1
ATOM 3623 C CA . PRO A 1 438 ? -11.757 -7.229 0.194 1.00 54.72 438 PRO A CA 1
ATOM 3624 C C . PRO A 1 438 ? -11.664 -5.695 0.165 1.00 54.72 438 PRO A C 1
ATOM 3626 O O . PRO A 1 438 ? -10.573 -5.140 0.114 1.00 54.72 438 PRO A O 1
ATOM 3629 N N . ALA A 1 439 ? -12.806 -5.014 0.108 1.00 58.62 439 ALA A N 1
ATOM 3630 C CA . ALA A 1 439 ? -12.869 -3.559 0.155 1.00 58.62 439 ALA A CA 1
ATOM 3631 C C . ALA A 1 439 ? -13.033 -3.111 1.609 1.00 58.62 439 ALA A C 1
ATOM 3633 O O . ALA A 1 439 ? -13.914 -3.587 2.329 1.00 58.62 439 ALA A O 1
ATOM 3634 N N . VAL A 1 440 ? -12.161 -2.206 2.039 1.00 65.75 440 VAL A N 1
ATOM 3635 C CA . VAL A 1 440 ? -12.214 -1.571 3.353 1.00 65.75 440 VAL A CA 1
ATOM 3636 C C . VAL A 1 440 ? -12.541 -0.092 3.157 1.00 65.75 440 VAL A C 1
ATOM 3638 O O . VAL A 1 440 ? -12.022 0.543 2.234 1.00 65.75 440 VAL A O 1
ATOM 3641 N N . ASN A 1 441 ? -13.420 0.439 4.009 1.00 70.50 441 ASN A N 1
ATOM 3642 C CA . ASN A 1 441 ? -13.905 1.813 3.923 1.00 70.50 441 ASN A CA 1
ATOM 3643 C C . ASN A 1 441 ? -13.484 2.591 5.176 1.00 70.50 441 ASN A C 1
ATOM 3645 O O . ASN A 1 441 ? -13.493 2.054 6.281 1.00 70.50 441 ASN A O 1
ATOM 3649 N N . ALA A 1 442 ? -13.135 3.867 5.023 1.00 70.94 442 ALA A N 1
ATOM 3650 C CA . ALA A 1 442 ? -12.920 4.774 6.152 1.00 70.94 442 ALA A CA 1
ATOM 3651 C C . ALA A 1 442 ? -14.036 5.817 6.170 1.00 70.94 442 ALA A C 1
ATOM 3653 O O . ALA A 1 442 ? -14.193 6.538 5.187 1.00 70.94 442 ALA A O 1
ATOM 3654 N N . VAL A 1 443 ? -14.796 5.911 7.262 1.00 67.00 443 VAL A N 1
ATOM 3655 C CA . VAL A 1 443 ? -15.826 6.949 7.432 1.00 67.00 443 VAL A CA 1
ATOM 3656 C C . VAL A 1 443 ? -15.158 8.206 7.961 1.00 67.00 443 VAL A C 1
ATOM 3658 O O . VAL A 1 443 ? -14.755 8.267 9.121 1.00 67.00 443 VAL A O 1
ATOM 3661 N N . ILE A 1 444 ? -15.001 9.207 7.105 1.00 69.12 444 ILE A N 1
ATOM 3662 C CA . ILE A 1 444 ? -14.413 10.475 7.516 1.00 69.12 444 ILE A CA 1
ATOM 3663 C C . ILE A 1 444 ? -15.558 11.319 8.033 1.00 69.12 444 ILE A C 1
ATOM 3665 O O . ILE A 1 444 ? -16.384 11.778 7.269 1.00 69.12 444 ILE A O 1
ATOM 3669 N N . GLY A 1 445 ? -15.616 11.481 9.347 1.00 60.84 445 GLY A N 1
ATOM 3670 C CA . GLY A 1 445 ? -16.682 12.231 9.996 1.00 60.84 445 GLY A CA 1
ATOM 3671 C C . GLY A 1 445 ? -17.471 11.353 10.951 1.00 60.84 445 GLY A C 1
ATOM 3672 O O . GLY A 1 445 ? -18.358 10.614 10.545 1.00 60.84 445 GLY A O 1
ATOM 3673 N N . ALA A 1 446 ? -17.135 11.463 12.234 1.00 38.84 446 ALA A N 1
ATOM 3674 C CA . ALA A 1 446 ? -18.054 11.211 13.338 1.00 38.84 446 ALA A CA 1
ATOM 3675 C C . ALA A 1 446 ? -17.447 11.746 14.643 1.00 38.84 446 ALA A C 1
ATOM 3677 O O . ALA A 1 446 ? -16.761 11.026 15.372 1.00 38.84 446 ALA A O 1
ATOM 3678 N N . ARG A 1 447 ? -17.701 13.026 14.921 1.00 36.06 447 ARG A N 1
ATOM 3679 C CA . ARG A 1 447 ? -18.411 13.455 16.132 1.00 36.06 447 ARG A CA 1
ATOM 3680 C C . ARG A 1 447 ? -18.946 14.864 15.957 1.00 36.06 447 ARG A C 1
ATOM 3682 O O . ARG A 1 447 ? -18.156 15.723 15.511 1.00 36.06 447 ARG A O 1
#

InterPro domains:
  IPR038800 Coiled-coil domain-containing protein 17 [PTHR33820] (9-441)
  IPR060404 CCDC17, C-terminal domain [PF28455] (385-446)
  IPR060405 CCDC17, middle coiled-coil domain [PF28454] (206-287)

Secondary structure (DSSP, 8-state):
--HHHHHHHHHHHHHHHHHHHHHHHHHHHHHHHHHHHHHHHHTT-TT-TT----PPPPPPPSSHHHHHHHHHHHHHHHHHHHTTS---------------GGG-HHHHHHHHHHHHHHHHHHHHHHHHHHHHHHHHHHHHHHHTS-----HHHHHHHHHHHHHHHHHHHHHHHHHHHHHHTT-----------------------S-HHHHHHHHHHHHHHTT---HHHHHHHHHHHHHHHHHHHHHHSS------SSS----HHHHHHHHHHHHHHHHHHHHHHHHHHHHHHHHHHHHHHHHHHHHHHHHHHHHHHHHHHHHHHHHHHHHHHHHHHHHTS-------------------PPPP---------TTSS--TTS-------EEEEE-TT--EEEEEEEEEETTEEEEEEEEEEEEEEEEPP----S-----EEEE----

pLDDT: mean 72.57, std 17.72, range [36.06, 96.56]

Radius of gyration: 45.08 Å; chains: 1; bounding box: 101×124×114 Å

Organism: Elysia chlorotica (NCBI:txid188477)

Sequence (447 aa):
MPVDDTVADLRRLKAHRSRERELRDLEERKLLDELHDANRRLRGSPLGARARDKRKRFQLSKDETVREMQIQYERHREMNMAGGGRRDYRRKPELLPRYNPSNDPKVKQLAESHGRNMESFHTKNRDLERQREEIRRRLEGLGRRPIKEDDSMNALFQELKDQEARNQRMLEELRRILASQNIPMPQMPQQEPKTSRYVYPIYYGNSLVAEIIAVRQAYIQNGGNDPDILQQLAQMQAEAQAIDDSLRNRPAIKIKAGKAQPDNSNLFALELENERLQRQLLLLQEQNIQARHRRKDDREDELERDIRRMHQDHLRKMYELQREIERLRHDTVYLRMREQQPSKIIVQQPPPIQAPPPIITPAPVQTKYIEVDRLAPYDYSAGFVIFYDFVLNLDPRIGAVRLIVGLHNNQAKLGEPTILPLVYTEPGARQATAYNAPAVNAVIGAR

Foldseek 3Di:
DDPVVVVVVVVVVVVVVVVVVLVVVVVVVVVVVVVVVVVCVVVVDPPCLPPPVPPDQDPADPDPVSNVVSVVVVVVVVCVNPVPDDPPPPDDDDDDPDPDCVPPVVSVVVVVVVVVVVVVVVVVVVVVVVVVVVVVVVVVVVVPPPPPVPVVNVVVVVVVVVVVVVVVVVVVVVVVVCVVVVDDDDDDDDDDPDPQPQDDPPDPDPAPLVNLVSVLVSCVVSVNDDPVVNVVSVVSNVVSVVVVCCVVVPDPPPCPDDDDDDPPVVVVVVVVVVVVVVVVVVVVVVVVVVVVVVVVVVVVVVVVVVVVVVVVVVVVVVVVVVVVVVVVVVVVVVVVVVVPDDDDDDDDDDDDDDDDDDDDDPDPDPDPDPPDDPPDPDDPVVDDDDDDFKDKQDDPVDQKDKDWAWDDDPPDTDDDIDTADIWTKDFDDDPDDDDDDRMIMTGRDDD